Protein AF-0000000076599837 (afdb_homodimer)

Sequence (472 aa):
MSVTEALLGPLLASGAPKPLITHYDDATGARIELSRATTANWAAKTANWLVDELDLEPGAPVLVALPAHWQTVGVLLGAWWCGAHITDDPQGAEVAFVPAADLDRGKGAHTIAAVGLDALGAPMRDLPGDVADYASDIRVHGDDFSPLSPVGGDDPALLELSVDELVAEARQRAESLHIVRDDRVMSTLEWWLPGGVVDGFLAVLAAQASLVHCTNPDPQKLDQRRFDERISVELNMSVTEALLGPLLASGAPKPLITHYDDATGARIELSRATTANWAAKTANWLVDELDLEPGAPVLVALPAHWQTVGVLLGAWWCGAHITDDPQGAEVAFVPAADLDRGKGAHTIAAVGLDALGAPMRDLPGDVADYASDIRVHGDDFSPLSPVGGDDPALLELSVDELVAEARQRAESLHIVRDDRVMSTLEWWLPGGVVDGFLAVLAAQASLVHCTNPDPQKLDQRRFDERISVELN

InterPro domains:
  IPR017523 Rv3268-like [TIGR03089] (7-231)
  IPR042099 ANL, N-terminal domain [G3DSA:3.40.50.12780] (11-233)

Solvent-accessible surface area (backbone atoms only — not comparable to full-atom values): 23800 Å² total; per-residue (Å²): 87,26,49,29,53,67,34,48,40,62,50,53,68,63,47,69,56,63,49,34,34,32,36,34,29,57,81,80,66,39,74,47,74,30,42,54,65,53,45,46,25,42,14,14,7,38,24,42,39,38,39,74,74,63,61,55,49,67,54,41,40,26,16,67,61,51,63,68,47,72,67,46,52,20,50,54,36,3,40,26,49,47,23,25,14,37,34,94,51,22,68,74,7,60,33,10,39,18,37,56,91,42,60,73,70,16,60,56,22,76,30,34,29,30,37,59,87,56,81,83,52,64,78,76,89,86,63,59,94,78,43,41,50,42,63,59,62,24,67,81,42,50,62,60,73,77,61,95,60,86,34,51,45,79,37,47,32,49,68,91,29,21,22,48,53,45,50,49,49,14,42,49,46,11,55,76,69,67,48,45,67,68,33,25,31,35,29,58,53,59,35,46,84,63,63,24,38,35,63,65,44,43,8,38,38,51,28,48,26,23,38,35,36,37,39,66,70,49,79,88,49,49,65,60,46,38,61,77,64,55,49,71,42,77,45,119,87,26,49,29,52,68,33,48,40,62,49,52,68,63,48,69,57,63,46,34,36,34,36,35,30,56,81,78,66,37,75,46,75,29,41,54,66,52,46,47,26,41,13,13,7,38,24,42,38,40,38,75,74,64,61,55,48,66,55,41,41,26,16,67,61,52,64,67,45,73,66,43,51,20,50,53,36,3,39,27,47,46,21,25,16,36,33,94,50,23,67,74,7,59,34,10,38,18,36,57,90,42,59,74,70,16,60,57,23,77,29,34,28,29,37,58,87,55,83,84,51,62,78,77,90,86,62,60,93,77,43,42,48,42,62,60,61,24,66,80,42,50,62,60,74,77,62,95,60,86,35,52,46,77,37,47,31,49,68,92,29,21,22,48,53,46,51,49,47,14,42,51,46,11,55,75,70,67,49,43,69,69,33,25,30,34,31,55,53,60,36,46,86,62,61,24,39,34,63,66,42,43,8,38,36,51,28,49,27,23,38,37,38,38,39,68,70,49,79,88,48,47,65,60,46,39,61,76,65,54,50,70,43,77,45,121

Organism: Saccharopolyspora spinosa (NCBI:txid60894)

Foldseek 3Di:
DDPCCVPCVVVVVLPDQAFQEWEAEPVVRAIDGHHPLNLLQLLALLLCCCCVVLVDAALAEEEEPDKDASNSSSNQSNCVQQRYAYENDLARGSEYEDAPVCQVSNPNHPAYEHFDRDRPRDFDDDDDPRHHDRSVSSVPGGSDDDHPDDHDQQRHRYHPHGNVRLLVLLCVLLVVQVPAASAEEEEAFIPDPPVSCSNQPSNCVSRNYGYYYYYPDDPVCVVVVCVVSVHDGYYD/DDPCCVPCVVVVVLPDQAFQEWEAEPVVRAIDGHHPLNLLQLLALLLCCCCVVLVDAAQAEEEEPDKDAPNSSSNQSNCVQQRYAYENDLARGSEYEDAPVCQVSNPNHPAYEHFDRDRPRDFDDDDPPRHHDRSVSSVPGGSDDDHPDDHDQQRHRYHPHGNVRLLVLLCVLLVVQVPAASAEEEEAFIPDPPVSCSNQPSNCVSRNYHYYYYYPDDPVCVVVVCVVSVHDGYYD

Radius of gyration: 26.83 Å; Cα contacts (8 Å, |Δi|>4): 1056; chains: 2; bounding box: 41×79×56 Å

Structure (mmCIF, N/CA/C/O backbone):
data_AF-0000000076599837-model_v1
#
loop_
_entity.id
_entity.type
_entity.pdbx_description
1 polymer 'Uncharacterized protein (TIGR03089 family)'
#
loop_
_atom_site.group_PDB
_atom_site.id
_atom_site.type_symbol
_atom_site.label_atom_id
_atom_site.label_alt_id
_atom_site.label_comp_id
_atom_site.label_asym_id
_atom_site.label_entity_id
_atom_site.label_seq_id
_atom_site.pdbx_PDB_ins_code
_atom_site.Cartn_x
_atom_site.Cartn_y
_atom_site.Cartn_z
_atom_site.occupancy
_atom_site.B_iso_or_equiv
_atom_site.auth_seq_id
_atom_site.auth_comp_id
_atom_site.auth_asym_id
_atom_site.auth_atom_id
_atom_site.pdbx_PDB_model_num
ATOM 1 N N . MET A 1 1 ? -5.758 -11.445 -22.734 1 84.88 1 MET A N 1
ATOM 2 C CA . MET A 1 1 ? -5.207 -11.18 -21.406 1 84.88 1 MET A CA 1
ATOM 3 C C . MET A 1 1 ? -5.223 -12.438 -20.562 1 84.88 1 MET A C 1
ATOM 5 O O . MET A 1 1 ? -6.242 -13.125 -20.469 1 84.88 1 MET A O 1
ATOM 9 N N . SER A 1 2 ? -4.113 -12.812 -20.109 1 91.19 2 SER A N 1
ATOM 10 C CA . SER A 1 2 ? -3.994 -14.031 -19.328 1 91.19 2 SER A CA 1
ATOM 11 C C . SER A 1 2 ? -4.664 -13.883 -17.953 1 91.19 2 SER A C 1
ATOM 13 O O . SER A 1 2 ? -4.992 -12.773 -17.547 1 91.19 2 SER A O 1
ATOM 15 N N . VAL A 1 3 ? -4.848 -14.984 -17.266 1 95.25 3 VAL A N 1
ATOM 16 C CA . VAL A 1 3 ? -5.371 -14.992 -15.898 1 95.25 3 VAL A CA 1
ATOM 17 C C . VAL A 1 3 ? -4.492 -14.125 -15 1 95.25 3 VAL A C 1
ATOM 19 O O . VAL A 1 3 ? -4.996 -13.305 -14.227 1 95.25 3 VAL A O 1
ATOM 22 N N . THR A 1 4 ? -3.15 -14.258 -15.125 1 94.19 4 THR A N 1
ATOM 23 C CA . THR A 1 4 ? -2.18 -13.531 -14.312 1 94.19 4 THR A CA 1
ATOM 24 C C . THR A 1 4 ? -2.311 -12.023 -14.539 1 94.19 4 THR A C 1
ATOM 26 O O . THR A 1 4 ? -2.422 -11.258 -13.586 1 94.19 4 THR A O 1
ATOM 29 N N . GLU A 1 5 ? -2.344 -11.594 -15.773 1 86.12 5 GLU A N 1
ATOM 30 C CA . GLU A 1 5 ? -2.477 -10.172 -16.078 1 86.12 5 GLU A CA 1
ATOM 31 C C . GLU A 1 5 ? -3.803 -9.617 -15.57 1 86.12 5 GLU A C 1
ATOM 33 O O . GLU A 1 5 ? -3.854 -8.508 -15.039 1 86.12 5 GLU A O 1
ATOM 38 N N . ALA A 1 6 ? -4.848 -10.461 -15.727 1 86.19 6 ALA A N 1
ATOM 39 C CA . ALA A 1 6 ? -6.188 -10.016 -15.352 1 86.19 6 ALA A CA 1
ATOM 40 C C . ALA A 1 6 ? -6.312 -9.852 -13.844 1 86.19 6 ALA A C 1
ATOM 42 O O . ALA A 1 6 ? -6.988 -8.93 -13.367 1 86.19 6 ALA A O 1
ATOM 43 N N . LEU A 1 7 ? -5.594 -10.719 -13.016 1 88.88 7 LEU A N 1
ATOM 44 C CA . LEU A 1 7 ? -5.863 -10.742 -11.578 1 88.88 7 LEU A CA 1
ATOM 45 C C . LEU A 1 7 ? -4.727 -10.086 -10.805 1 88.88 7 LEU A C 1
ATOM 47 O O . LEU A 1 7 ? -4.957 -9.477 -9.758 1 88.88 7 LEU A O 1
ATOM 51 N N . LEU A 1 8 ? -3.457 -10.211 -11.25 1 85.56 8 LEU A N 1
ATOM 52 C CA . LEU A 1 8 ? -2.316 -9.625 -10.555 1 85.56 8 LEU A CA 1
ATOM 53 C C . LEU A 1 8 ? -2.055 -8.203 -11.039 1 85.56 8 LEU A C 1
ATOM 55 O O . LEU A 1 8 ? -1.581 -7.359 -10.273 1 85.56 8 LEU A O 1
ATOM 59 N N . GLY A 1 9 ? -2.375 -7.918 -12.312 1 80.75 9 GLY A N 1
ATOM 60 C CA . GLY A 1 9 ? -2.135 -6.621 -12.922 1 80.75 9 GLY A CA 1
ATOM 61 C C . GLY A 1 9 ? -2.67 -5.465 -12.102 1 80.75 9 GLY A C 1
ATOM 62 O O . GLY A 1 9 ? -1.924 -4.551 -11.742 1 80.75 9 GLY A O 1
ATOM 63 N N . PRO A 1 10 ? -3.959 -5.531 -11.75 1 74.06 10 PRO A N 1
ATOM 64 C CA . PRO A 1 10 ? -4.566 -4.453 -10.969 1 74.06 10 PRO A CA 1
ATOM 65 C C . PRO A 1 10 ? -3.877 -4.246 -9.617 1 74.06 10 PRO A C 1
ATOM 67 O O . PRO A 1 10 ? -3.814 -3.117 -9.117 1 74.06 10 PRO A O 1
ATOM 70 N N . LEU A 1 11 ? -3.385 -5.348 -9.047 1 77.31 11 LEU A N 1
ATOM 71 C CA . LEU A 1 11 ? -2.697 -5.25 -7.762 1 77.31 11 LEU A CA 1
ATOM 72 C C . LEU A 1 11 ? -1.364 -4.523 -7.914 1 77.31 11 LEU A C 1
ATOM 74 O O . LEU A 1 11 ? -0.963 -3.764 -7.031 1 77.31 11 LEU A O 1
ATOM 78 N N . LEU A 1 12 ? -0.574 -4.898 -9.016 1 69.12 12 LEU A N 1
ATOM 79 C CA . LEU A 1 12 ? 0.713 -4.262 -9.273 1 69.12 12 LEU A CA 1
ATOM 80 C C . LEU A 1 12 ? 0.533 -2.779 -9.586 1 69.12 12 LEU A C 1
ATOM 82 O O . LEU A 1 12 ? 1.397 -1.962 -9.258 1 69.12 12 LEU A O 1
ATOM 86 N N . ALA A 1 13 ? -0.481 -2.602 -10.312 1 59.84 13 ALA A N 1
ATOM 87 C CA . ALA A 1 13 ? -0.773 -1.22 -10.68 1 59.84 13 ALA A CA 1
ATOM 88 C C . ALA A 1 13 ? -1.156 -0.395 -9.461 1 59.84 13 ALA A C 1
ATOM 90 O O . ALA A 1 13 ? -0.938 0.819 -9.422 1 59.84 13 ALA A O 1
ATOM 91 N N . SER A 1 14 ? -1.755 -1.14 -8.547 1 55.31 14 SER A N 1
ATOM 92 C CA . SER A 1 14 ? -2.236 -0.41 -7.383 1 55.31 14 SER A CA 1
ATOM 93 C C . SER A 1 14 ? -1.083 -0.014 -6.465 1 55.31 14 SER A C 1
ATOM 95 O O . SER A 1 14 ? -1.255 0.808 -5.562 1 55.31 14 SER A O 1
ATOM 97 N N . GLY A 1 15 ? 0.511 -0.252 -7.086 1 47.47 15 GLY A N 1
ATOM 98 C CA . GLY A 1 15 ? 1.737 0.293 -6.527 1 47.47 15 GLY A CA 1
ATOM 99 C C . GLY A 1 15 ? 1.962 -0.106 -5.078 1 47.47 15 GLY A C 1
ATOM 100 O O . GLY A 1 15 ? 1.06 -0.64 -4.43 1 47.47 15 GLY A O 1
ATOM 101 N N . ALA A 1 16 ? 3.416 -0.501 -4.539 1 47.78 16 ALA A N 1
ATOM 102 C CA . ALA A 1 16 ? 3.852 -0.225 -3.174 1 47.78 16 ALA A CA 1
ATOM 103 C C . ALA A 1 16 ? 2.98 0.85 -2.527 1 47.78 16 ALA A C 1
ATOM 105 O O . ALA A 1 16 ? 2.479 1.744 -3.211 1 47.78 16 ALA A O 1
ATOM 106 N N . PRO A 1 17 ? 2.648 0.467 -1.372 1 51.47 17 PRO A N 1
ATOM 107 C CA . PRO A 1 17 ? 1.819 1.579 -0.899 1 51.47 17 PRO A CA 1
ATOM 108 C C . PRO A 1 17 ? 2.402 2.943 -1.26 1 51.47 17 PRO A C 1
ATOM 110 O O . PRO A 1 17 ? 3.604 3.168 -1.099 1 51.47 17 PRO A O 1
ATOM 113 N N . LYS A 1 18 ? 1.945 3.545 -2.371 1 62.69 18 LYS A N 1
ATOM 114 C CA . LYS A 1 18 ? 2.295 4.906 -2.771 1 62.69 18 LYS A CA 1
ATOM 115 C C . LYS A 1 18 ? 2.352 5.836 -1.564 1 62.69 18 LYS A C 1
ATOM 117 O O . LYS A 1 18 ? 1.627 5.637 -0.587 1 62.69 18 LYS A O 1
ATOM 122 N N . PRO A 1 19 ? 3.598 6.621 -1.606 1 82.38 19 PRO A N 1
ATOM 123 C CA . PRO A 1 19 ? 3.586 7.629 -0.543 1 82.38 19 PRO A CA 1
ATOM 124 C C . PRO A 1 19 ? 2.238 8.328 -0.409 1 82.38 19 PRO A C 1
ATOM 126 O O . PRO A 1 19 ? 1.555 8.562 -1.41 1 82.38 19 PRO A O 1
ATOM 129 N N . LEU A 1 20 ? 1.929 8.555 0.802 1 88.62 20 LEU A N 1
ATOM 130 C CA . LEU A 1 20 ? 0.708 9.32 1.026 1 88.62 20 LEU A CA 1
ATOM 131 C C . LEU A 1 20 ? 0.84 10.727 0.467 1 88.62 20 LEU A C 1
ATOM 133 O O . LEU A 1 20 ? -0.093 11.242 -0.152 1 88.62 20 LEU A O 1
ATOM 137 N N . ILE A 1 21 ? 2.055 11.328 0.708 1 93.94 21 ILE A N 1
ATOM 138 C CA . ILE A 1 21 ? 2.354 12.672 0.245 1 93.94 21 ILE A CA 1
ATOM 139 C C . ILE A 1 21 ? 3.639 12.664 -0.577 1 93.94 21 ILE A C 1
ATOM 141 O O . ILE A 1 21 ? 4.648 12.094 -0.157 1 93.94 21 ILE A O 1
ATOM 145 N N . THR A 1 22 ? 3.621 13.133 -1.717 1 93.88 22 THR A N 1
ATOM 146 C CA . THR A 1 22 ? 4.789 13.523 -2.496 1 93.88 22 THR A CA 1
ATOM 147 C C . THR A 1 22 ? 4.781 15.031 -2.758 1 93.88 22 THR A C 1
ATOM 149 O O . THR A 1 22 ? 3.791 15.578 -3.254 1 93.88 22 THR A O 1
ATOM 152 N N . HIS A 1 23 ? 5.816 15.734 -2.34 1 95.88 23 HIS A N 1
ATOM 153 C CA . HIS A 1 23 ? 5.91 17.172 -2.52 1 95.88 23 HIS A CA 1
ATOM 154 C C . HIS A 1 23 ? 7.062 17.547 -3.449 1 95.88 23 HIS A C 1
ATOM 156 O O . HIS A 1 23 ? 8.211 17.172 -3.195 1 95.88 23 HIS A O 1
ATOM 162 N N . TYR A 1 24 ? 6.707 18.219 -4.484 1 95 24 TYR A N 1
ATOM 163 C CA . TYR A 1 24 ? 7.676 18.797 -5.418 1 95 24 TYR A CA 1
ATOM 164 C C . TYR A 1 24 ? 7.805 20.297 -5.223 1 95 24 TYR A C 1
ATOM 166 O O . TYR A 1 24 ? 6.801 20.984 -5.027 1 95 24 TYR A O 1
ATOM 174 N N . ASP A 1 25 ? 9 20.797 -5.184 1 94.62 25 ASP A N 1
ATOM 175 C CA . ASP A 1 25 ? 9.281 22.219 -5.355 1 94.62 25 ASP A CA 1
ATOM 176 C C . ASP A 1 25 ? 10.141 22.469 -6.59 1 94.62 25 ASP A C 1
ATOM 178 O O . ASP A 1 25 ? 11.359 22.266 -6.555 1 94.62 25 ASP A O 1
ATOM 182 N N . ASP A 1 26 ? 9.555 22.938 -7.664 1 94.5 26 ASP A N 1
ATOM 183 C CA . ASP A 1 26 ? 10.25 23.016 -8.945 1 94.5 26 ASP A CA 1
ATOM 184 C C . ASP A 1 26 ? 11.25 24.172 -8.961 1 94.5 26 ASP A C 1
ATOM 186 O O . ASP A 1 26 ? 12.117 24.25 -9.828 1 94.5 26 ASP A O 1
ATOM 190 N N . ALA A 1 27 ? 11.086 25.125 -8.016 1 92.5 27 ALA A N 1
ATOM 191 C CA . ALA A 1 27 ? 12.078 26.188 -7.914 1 92.5 27 ALA A CA 1
ATOM 192 C C . ALA A 1 27 ? 13.406 25.656 -7.383 1 92.5 27 ALA A C 1
ATOM 194 O O . ALA A 1 27 ? 14.477 26.109 -7.797 1 92.5 27 ALA A O 1
ATOM 195 N N . THR A 1 28 ? 13.383 24.703 -6.52 1 89.06 28 THR A N 1
ATOM 196 C CA . THR A 1 28 ? 14.594 24.203 -5.891 1 89.06 28 THR A CA 1
ATOM 197 C C . THR A 1 28 ? 14.969 22.828 -6.457 1 89.06 28 THR A C 1
ATOM 199 O O . THR A 1 28 ? 16.094 22.375 -6.277 1 89.06 28 THR A O 1
ATOM 202 N N . GLY A 1 29 ? 14 22.125 -7.039 1 88.88 29 GLY A N 1
ATOM 203 C CA . GLY A 1 29 ? 14.219 20.781 -7.523 1 88.88 29 GLY A CA 1
ATOM 204 C C . GLY A 1 29 ? 14 19.719 -6.461 1 88.88 29 GLY A C 1
ATOM 205 O O . GLY A 1 29 ? 14.219 18.531 -6.703 1 88.88 29 GLY A O 1
ATOM 206 N N . ALA A 1 30 ? 13.461 20.141 -5.348 1 86.69 30 ALA A N 1
ATOM 207 C CA . ALA A 1 30 ? 13.273 19.219 -4.234 1 86.69 30 ALA A CA 1
ATOM 208 C C . ALA A 1 30 ? 12.094 18.281 -4.488 1 86.69 30 ALA A C 1
ATOM 210 O O . ALA A 1 30 ? 11.078 18.703 -5.051 1 86.69 30 ALA A O 1
ATOM 211 N N . ARG A 1 31 ? 12.227 17.016 -4.105 1 89.31 31 ARG A N 1
ATOM 212 C CA . ARG A 1 31 ? 11.156 16.031 -4.039 1 89.31 31 ARG A CA 1
ATOM 213 C C . ARG A 1 31 ? 11.195 15.273 -2.715 1 89.31 31 ARG A C 1
ATOM 215 O O . ARG A 1 31 ? 12.195 14.641 -2.383 1 89.31 31 ARG A O 1
ATOM 222 N N . ILE A 1 32 ? 10.117 15.367 -1.964 1 89.12 32 ILE A N 1
ATOM 223 C CA . ILE A 1 32 ? 10.031 14.711 -0.666 1 89.12 32 ILE A CA 1
ATOM 224 C C . ILE A 1 32 ? 8.828 13.781 -0.641 1 89.12 32 ILE A C 1
ATOM 226 O O . ILE A 1 32 ? 7.758 14.125 -1.155 1 89.12 32 ILE A O 1
ATOM 230 N N . GLU A 1 33 ? 9.023 12.625 -0.061 1 89.25 33 GLU A N 1
ATOM 231 C CA . GLU A 1 33 ? 7.922 11.68 0.088 1 89.25 33 GLU A CA 1
ATOM 232 C C . GLU A 1 33 ? 7.66 11.367 1.559 1 89.25 33 GLU A C 1
ATOM 234 O O . GLU A 1 33 ? 8.602 11.211 2.342 1 89.25 33 GLU A O 1
ATOM 239 N N . LEU A 1 34 ? 6.363 11.375 1.902 1 87.56 34 LEU A N 1
ATOM 240 C CA . LEU A 1 34 ? 5.93 10.859 3.197 1 87.56 34 LEU A CA 1
ATOM 241 C C . LEU A 1 34 ? 5.031 9.641 3.029 1 87.56 34 LEU A C 1
ATOM 243 O O . LEU A 1 34 ? 3.99 9.719 2.373 1 87.56 34 LEU A O 1
ATOM 247 N N . SER A 1 35 ? 5.484 8.516 3.617 1 81.88 35 SER A N 1
ATOM 248 C CA . SER A 1 35 ? 4.57 7.387 3.744 1 81.88 35 SER A CA 1
ATOM 249 C C . SER A 1 35 ? 3.451 7.688 4.738 1 81.88 35 SER A C 1
ATOM 251 O O . SER A 1 35 ? 3.488 8.703 5.434 1 81.88 35 SER A O 1
ATOM 253 N N . ARG A 1 36 ? 2.404 6.883 4.855 1 85.38 36 ARG A N 1
ATOM 254 C CA . ARG A 1 36 ? 1.366 7.004 5.871 1 85.38 36 ARG A CA 1
ATOM 255 C C . ARG A 1 36 ? 1.97 7.008 7.273 1 85.38 36 ARG A C 1
ATOM 257 O O . ARG A 1 36 ? 1.613 7.844 8.102 1 85.38 36 ARG A O 1
ATOM 264 N N . ALA A 1 37 ? 2.953 6.105 7.492 1 79 37 ALA A N 1
ATOM 265 C CA . ALA A 1 37 ? 3.594 5.988 8.797 1 79 37 ALA A CA 1
ATOM 266 C C . ALA A 1 37 ? 4.402 7.238 9.125 1 79 37 ALA A C 1
ATOM 268 O O . ALA A 1 37 ? 4.34 7.75 10.25 1 79 37 ALA A O 1
ATOM 269 N N . THR A 1 38 ? 5.176 7.719 8.117 1 83.75 38 THR A N 1
ATOM 270 C CA . THR A 1 38 ? 5.977 8.922 8.336 1 83.75 38 THR A CA 1
ATOM 271 C C . THR A 1 38 ? 5.078 10.117 8.625 1 83.75 38 THR A C 1
ATOM 273 O O . THR A 1 38 ? 5.383 10.93 9.5 1 83.75 38 THR A O 1
ATOM 276 N N . THR A 1 39 ? 3.975 10.211 7.922 1 92.69 39 THR A N 1
ATOM 277 C CA . THR A 1 39 ? 3.008 11.281 8.156 1 92.69 39 THR A CA 1
ATOM 278 C C . THR A 1 39 ? 2.463 11.219 9.578 1 92.69 39 THR A C 1
ATOM 280 O O . THR A 1 39 ? 2.432 12.227 10.281 1 92.69 39 THR A O 1
ATOM 283 N N . ALA A 1 40 ? 2.15 10.023 10.031 1 90.12 40 ALA A N 1
ATOM 284 C CA . ALA A 1 40 ? 1.634 9.836 11.383 1 90.12 40 ALA A CA 1
ATOM 285 C C . ALA A 1 40 ? 2.695 10.18 12.422 1 90.12 40 ALA A C 1
ATOM 287 O O . ALA A 1 40 ? 2.385 10.742 13.477 1 90.12 40 ALA A O 1
ATOM 288 N N . ASN A 1 41 ? 3.895 9.812 12.109 1 90.06 41 ASN A N 1
ATOM 289 C CA . ASN A 1 41 ? 4.996 10.109 13.016 1 90.06 41 ASN A CA 1
ATOM 290 C C . ASN A 1 41 ? 5.176 11.617 13.203 1 90.06 41 ASN A C 1
ATOM 292 O O . ASN A 1 41 ? 5.289 12.094 14.336 1 90.06 41 ASN A O 1
ATOM 296 N N . TRP A 1 42 ? 5.211 12.328 12.078 1 94.75 42 TRP A N 1
ATOM 297 C CA . TRP A 1 42 ? 5.363 13.781 12.172 1 94.75 42 TRP A CA 1
ATOM 298 C C . TRP A 1 42 ? 4.203 14.398 12.938 1 94.75 42 TRP A C 1
ATOM 300 O O . TRP A 1 42 ? 4.406 15.312 13.75 1 94.75 42 TRP A O 1
ATOM 310 N N . ALA A 1 43 ? 2.984 13.945 12.719 1 97.56 43 ALA A N 1
ATOM 311 C CA . ALA A 1 43 ? 1.807 14.453 13.422 1 97.56 43 ALA A CA 1
ATOM 312 C C . ALA A 1 43 ? 1.908 14.18 14.922 1 97.56 43 ALA A C 1
ATOM 314 O O . ALA A 1 43 ? 1.651 15.062 15.734 1 97.56 43 ALA A O 1
ATOM 315 N N . ALA A 1 44 ? 2.367 13 15.258 1 96.31 44 ALA A N 1
ATOM 316 C CA . ALA A 1 44 ? 2.494 12.617 16.672 1 96.31 44 ALA A CA 1
ATOM 317 C C . ALA A 1 44 ? 3.566 13.453 17.359 1 96.31 44 ALA A C 1
ATOM 319 O O . ALA A 1 44 ? 3.346 13.961 18.469 1 96.31 44 ALA A O 1
ATOM 320 N N . LYS A 1 45 ? 4.699 13.578 16.703 1 96.75 45 LYS A N 1
ATOM 321 C CA . LYS A 1 45 ? 5.773 14.383 17.281 1 96.75 45 LYS A CA 1
ATOM 322 C C . LYS A 1 45 ? 5.312 15.82 17.516 1 96.75 45 LYS A C 1
ATOM 324 O O . LYS A 1 45 ? 5.633 16.406 18.547 1 96.75 45 LYS A O 1
ATOM 329 N N . THR A 1 46 ? 4.578 16.359 16.547 1 98.5 46 THR A N 1
ATOM 330 C CA . THR A 1 46 ? 4.066 17.719 16.672 1 98.5 46 THR A CA 1
ATOM 331 C C . THR A 1 46 ? 3.082 17.812 17.828 1 98.5 46 THR A C 1
ATOM 333 O O . THR A 1 46 ? 3.188 18.719 18.656 1 98.5 46 THR A O 1
ATOM 336 N N . ALA A 1 47 ? 2.146 16.875 17.953 1 98.38 47 ALA A N 1
ATOM 337 C CA . ALA A 1 47 ? 1.158 16.875 19.031 1 98.38 47 ALA A CA 1
ATOM 338 C C . ALA A 1 47 ? 1.833 16.766 20.391 1 98.38 47 ALA A C 1
ATOM 340 O O . ALA A 1 47 ? 1.484 17.5 21.328 1 98.38 47 ALA A O 1
ATOM 341 N N . ASN A 1 48 ? 2.793 15.867 20.438 1 98.06 48 ASN A N 1
ATOM 342 C CA . ASN A 1 48 ? 3.535 15.711 21.688 1 98.06 48 ASN A CA 1
ATOM 343 C C . ASN A 1 48 ? 4.246 17 22.078 1 98.06 48 ASN A C 1
ATOM 345 O O . ASN A 1 48 ? 4.219 17.406 23.234 1 98.06 48 ASN A O 1
ATOM 349 N N . TRP A 1 49 ? 4.883 17.641 21.156 1 98.62 49 TRP A N 1
ATOM 350 C CA . TRP A 1 49 ? 5.586 18.891 21.438 1 98.62 49 TRP A CA 1
ATOM 351 C C . TRP A 1 49 ? 4.621 19.969 21.938 1 98.62 49 TRP A C 1
ATOM 353 O O . TRP A 1 49 ? 4.914 20.656 22.906 1 98.62 49 TRP A O 1
ATOM 363 N N . LEU A 1 50 ? 3.5 20.062 21.328 1 98.56 50 LEU A N 1
ATOM 364 C CA . LEU A 1 50 ? 2.494 21.047 21.703 1 98.56 50 LEU A CA 1
ATOM 365 C C . LEU A 1 50 ? 1.995 20.812 23.125 1 98.56 50 LEU A C 1
ATOM 367 O O . LEU A 1 50 ? 1.861 21.75 23.906 1 98.56 50 LEU A O 1
ATOM 371 N N . VAL A 1 51 ? 1.781 19.562 23.484 1 97.81 51 VAL A N 1
ATOM 372 C CA . VAL A 1 51 ? 1.2 19.219 24.781 1 97.81 51 VAL A CA 1
ATOM 373 C C . VAL A 1 51 ? 2.287 19.234 25.859 1 97.81 51 VAL A C 1
ATOM 375 O O . VAL A 1 51 ? 2.127 19.859 26.906 1 97.81 51 VAL A O 1
ATOM 378 N N . ASP A 1 52 ? 3.412 18.625 25.594 1 96.94 52 ASP A N 1
ATOM 379 C CA . ASP A 1 52 ? 4.441 18.406 26.609 1 96.94 52 ASP A CA 1
ATOM 380 C C . ASP A 1 52 ? 5.254 19.688 26.844 1 96.94 52 ASP A C 1
ATOM 382 O O . ASP A 1 52 ? 5.609 19.984 27.984 1 96.94 52 ASP A O 1
ATOM 386 N N . GLU A 1 53 ? 5.566 20.391 25.781 1 97.19 53 GLU A N 1
ATOM 387 C CA . GLU A 1 53 ? 6.457 21.547 25.906 1 97.19 53 GLU A CA 1
ATOM 388 C C . GLU A 1 53 ? 5.668 22.844 26.031 1 97.19 53 GLU A C 1
ATOM 390 O O . GLU A 1 53 ? 6.059 23.75 26.781 1 97.19 53 GLU A O 1
ATOM 395 N N . LEU A 1 54 ? 4.586 22.922 25.328 1 97.38 54 LEU A N 1
ATOM 396 C CA . LEU A 1 54 ? 3.861 24.188 25.312 1 97.38 54 LEU A CA 1
ATOM 397 C C . LEU A 1 54 ? 2.615 24.109 26.188 1 97.38 54 LEU A C 1
ATOM 399 O O . LEU A 1 54 ? 1.892 25.094 26.344 1 97.38 54 LEU A O 1
ATOM 403 N N . ASP A 1 55 ? 2.305 22.969 26.75 1 96.88 55 ASP A N 1
ATOM 404 C CA . ASP A 1 55 ? 1.151 22.75 27.625 1 96.88 55 ASP A CA 1
ATOM 405 C C . ASP A 1 55 ? -0.148 23.125 26.922 1 96.88 55 ASP A C 1
ATOM 407 O O . ASP A 1 55 ? -1.023 23.766 27.516 1 96.88 55 ASP A O 1
ATOM 411 N N . LEU A 1 56 ? -0.174 22.891 25.656 1 96.75 56 LEU A N 1
ATOM 412 C CA . LEU A 1 56 ? -1.369 23.219 24.891 1 96.75 56 LEU A CA 1
ATOM 413 C C . LEU A 1 56 ? -2.57 22.422 25.391 1 96.75 56 LEU A C 1
ATOM 415 O O . LEU A 1 56 ? -2.469 21.203 25.594 1 96.75 56 LEU A O 1
ATOM 419 N N . GLU A 1 57 ? -3.662 23.109 25.609 1 94.94 57 GLU A N 1
ATOM 420 C CA . GLU A 1 57 ? -4.93 22.484 25.969 1 94.94 57 GLU A CA 1
ATOM 421 C C . GLU A 1 57 ? -5.879 22.406 24.781 1 94.94 57 GLU A C 1
ATOM 423 O O . GLU A 1 57 ? -5.859 23.281 23.906 1 94.94 57 GLU A O 1
ATOM 428 N N . PRO A 1 58 ? -6.707 21.406 24.781 1 93.69 58 PRO A N 1
ATOM 429 C CA . PRO A 1 58 ? -7.695 21.344 23.703 1 93.69 58 PRO A CA 1
ATOM 430 C C . PRO A 1 58 ? -8.516 22.625 23.578 1 93.69 58 PRO A C 1
ATOM 432 O O . PRO A 1 58 ? -8.898 23.219 24.578 1 93.69 58 PRO A O 1
ATOM 435 N N . GLY A 1 59 ? -8.672 23.062 22.344 1 96.38 59 GLY A N 1
ATOM 436 C CA . GLY A 1 59 ? -9.438 24.266 22.078 1 96.38 59 GLY A CA 1
ATOM 437 C C . GLY A 1 59 ? -8.57 25.516 21.969 1 96.38 59 GLY A C 1
ATOM 438 O O . GLY A 1 59 ? -9.023 26.547 21.5 1 96.38 59 GLY A O 1
ATOM 439 N N . ALA A 1 60 ? -7.312 25.438 22.406 1 97.44 60 ALA A N 1
ATOM 440 C CA . ALA A 1 60 ? -6.418 26.594 22.359 1 97.44 60 ALA A CA 1
ATOM 441 C C . ALA A 1 60 ? -6.164 27.031 20.922 1 97.44 60 ALA A C 1
ATOM 443 O O . ALA A 1 60 ? -5.988 26.188 20.031 1 97.44 60 ALA A O 1
ATOM 444 N N . PRO A 1 61 ? -6.176 28.281 20.672 1 98.62 61 PRO A N 1
ATOM 445 C CA . PRO A 1 61 ? -5.941 28.781 19.312 1 98.62 61 PRO A CA 1
ATOM 446 C C . PRO A 1 61 ? -4.488 28.625 18.859 1 98.62 61 PRO A C 1
ATOM 448 O O . PRO A 1 61 ? -3.568 28.859 19.656 1 98.62 61 PRO A O 1
ATOM 451 N N . VAL A 1 62 ? -4.297 28.219 17.688 1 98.75 62 VAL A N 1
ATOM 452 C CA . VAL A 1 62 ? -3.006 28.062 17.031 1 98.75 62 VAL A CA 1
ATOM 453 C C . VAL A 1 62 ? -3.057 28.703 15.641 1 98.75 62 VAL A C 1
ATOM 455 O O . VAL A 1 62 ? -4.012 28.5 14.891 1 98.75 62 VAL A O 1
ATOM 458 N N . LEU A 1 63 ? -2.08 29.531 15.344 1 98.75 63 LEU A N 1
ATOM 459 C CA . LEU A 1 63 ? -1.962 30.062 13.992 1 98.75 63 LEU A CA 1
ATOM 460 C C . LEU A 1 63 ? -1.102 29.156 13.117 1 98.75 63 LEU A C 1
ATOM 462 O O . LEU A 1 63 ? 0.007 28.781 13.508 1 98.75 63 LEU A O 1
ATOM 466 N N . VAL A 1 64 ? -1.619 28.75 12 1 98.56 64 VAL A N 1
ATOM 467 C CA . VAL A 1 64 ? -0.825 28.094 10.961 1 98.56 64 VAL A CA 1
ATOM 468 C C . VAL A 1 64 ? -0.779 28.969 9.711 1 98.56 64 VAL A C 1
ATOM 470 O O . VAL A 1 64 ? -1.699 28.938 8.891 1 98.56 64 VAL A O 1
ATOM 473 N N . ALA A 1 65 ? 0.242 29.797 9.648 1 98.12 65 ALA A N 1
ATOM 474 C CA . ALA A 1 65 ? 0.484 30.656 8.5 1 98.12 65 ALA A CA 1
ATOM 475 C C . ALA A 1 65 ? 1.604 30.094 7.621 1 98.12 65 ALA A C 1
ATOM 477 O O . ALA A 1 65 ? 2.666 30.719 7.5 1 98.12 65 ALA A O 1
ATOM 478 N N . LEU A 1 66 ? 1.312 28.953 7.043 1 97.62 66 LEU A N 1
ATOM 479 C CA . LEU A 1 66 ? 2.277 28.219 6.234 1 97.62 66 LEU A CA 1
ATOM 480 C C . LEU A 1 66 ? 1.7 27.891 4.859 1 97.62 66 LEU A C 1
ATOM 482 O O . LEU A 1 66 ? 0.488 27.719 4.719 1 97.62 66 LEU A O 1
ATOM 486 N N . PRO A 1 67 ? 2.521 27.812 3.834 1 96.38 67 PRO A N 1
ATOM 487 C CA . PRO A 1 67 ? 2.066 27.344 2.523 1 96.38 67 PRO A CA 1
ATOM 488 C C . PRO A 1 67 ? 1.87 25.828 2.475 1 96.38 67 PRO A C 1
ATOM 490 O O . PRO A 1 67 ? 2.148 25.141 3.457 1 96.38 67 PRO A O 1
ATOM 493 N N . ALA A 1 68 ? 1.335 25.438 1.324 1 96.69 68 ALA A N 1
ATOM 494 C CA . ALA A 1 68 ? 1.323 23.984 1.089 1 96.69 68 ALA A CA 1
ATOM 495 C C . ALA A 1 68 ? 2.738 23.422 1.102 1 96.69 68 ALA A C 1
ATOM 497 O O . ALA A 1 68 ? 3.596 23.844 0.326 1 96.69 68 ALA A O 1
ATOM 498 N N . HIS A 1 69 ? 3.01 22.547 1.951 1 95.88 69 HIS A N 1
ATOM 499 C CA . HIS A 1 69 ? 4.324 21.969 2.17 1 95.88 69 HIS A CA 1
ATOM 500 C C . HIS A 1 69 ? 4.219 20.672 2.967 1 95.88 69 HIS A C 1
ATOM 502 O O . HIS A 1 69 ? 3.279 20.484 3.74 1 95.88 69 HIS A O 1
ATOM 508 N N . TRP A 1 70 ? 5.238 19.844 2.791 1 94.75 70 TRP A N 1
ATOM 509 C CA . TRP A 1 70 ? 5.191 18.562 3.494 1 94.75 70 TRP A CA 1
ATOM 510 C C . TRP A 1 70 ? 5.258 18.766 5.004 1 94.75 70 TRP A C 1
ATOM 512 O O . TRP A 1 70 ? 4.605 18.047 5.766 1 94.75 70 TRP A O 1
ATOM 522 N N . GLN A 1 71 ? 5.973 19.766 5.508 1 95.5 71 GLN A N 1
ATOM 523 C CA . GLN A 1 71 ? 6.008 20.031 6.941 1 95.5 71 GLN A CA 1
ATOM 524 C C . GLN A 1 71 ? 4.668 20.578 7.434 1 95.5 71 GLN A C 1
ATOM 526 O O . GLN A 1 71 ? 4.277 20.344 8.578 1 95.5 71 GLN A O 1
ATOM 531 N N . THR A 1 72 ? 3.969 21.391 6.574 1 97.69 72 THR A N 1
ATOM 532 C CA . THR A 1 72 ? 2.646 21.875 6.938 1 97.69 72 THR A CA 1
ATOM 533 C C . THR A 1 72 ? 1.697 20.719 7.234 1 97.69 72 THR A C 1
ATOM 535 O O . THR A 1 72 ? 0.836 20.828 8.109 1 97.69 72 THR A O 1
ATOM 538 N N . VAL A 1 73 ? 1.854 19.609 6.59 1 97.69 73 VAL A N 1
ATOM 539 C CA . VAL A 1 73 ? 1.06 18.422 6.82 1 97.69 73 VAL A CA 1
ATOM 540 C C . VAL A 1 73 ? 1.197 17.969 8.273 1 97.69 73 VAL A C 1
ATOM 542 O O . VAL A 1 73 ? 0.196 17.781 8.969 1 97.69 73 VAL A O 1
ATOM 545 N N . GLY A 1 74 ? 2.451 17.875 8.773 1 97.25 74 GLY A N 1
ATOM 546 C CA . GLY A 1 74 ? 2.697 17.484 10.156 1 97.25 74 GLY A CA 1
ATOM 547 C C . GLY A 1 74 ? 2.133 18.469 11.164 1 97.25 74 GLY A C 1
ATOM 548 O O . GLY A 1 74 ? 1.556 18.078 12.172 1 97.25 74 GLY A O 1
ATOM 549 N N . VAL A 1 75 ? 2.266 19.719 10.812 1 98.44 75 VAL A N 1
ATOM 550 C CA . VAL A 1 75 ? 1.791 20.781 11.688 1 98.44 75 VAL A CA 1
ATOM 551 C C . VAL A 1 75 ? 0.273 20.703 11.828 1 98.44 75 VAL A C 1
ATOM 553 O O . VAL A 1 75 ? -0.254 20.688 12.945 1 98.44 75 VAL A O 1
ATOM 556 N N . LEU A 1 76 ? -0.42 20.625 10.711 1 98.56 76 LEU A N 1
ATOM 557 C CA . LEU A 1 76 ? -1.879 20.625 10.719 1 98.56 76 LEU A CA 1
ATOM 558 C C . LEU A 1 76 ? -2.416 19.391 11.438 1 98.56 76 LEU A C 1
ATOM 560 O O . LEU A 1 76 ? -3.242 19.5 12.344 1 98.56 76 LEU A O 1
ATOM 564 N N . LEU A 1 77 ? -1.922 18.25 11.109 1 98.31 77 LEU A N 1
ATOM 565 C CA . LEU A 1 77 ? -2.428 17 11.672 1 98.31 77 LEU A CA 1
ATOM 566 C C . LEU A 1 77 ? -2.066 16.891 13.148 1 98.31 77 LEU A C 1
ATOM 568 O O . LEU A 1 77 ? -2.863 16.406 13.953 1 98.31 77 LEU A O 1
ATOM 572 N N . GLY A 1 78 ? -0.866 17.312 13.523 1 98.56 78 GLY A N 1
ATOM 573 C CA . GLY A 1 78 ? -0.477 17.297 14.922 1 98.56 78 GLY A CA 1
ATOM 574 C C . GLY A 1 78 ? -1.311 18.219 15.781 1 98.56 78 GLY A C 1
ATOM 575 O O . GLY A 1 78 ? -1.745 17.844 16.875 1 98.56 78 GLY A O 1
ATOM 576 N N . ALA A 1 79 ? -1.531 19.453 15.258 1 98.62 79 ALA A N 1
ATOM 577 C CA . ALA A 1 79 ? -2.359 20.406 15.977 1 98.62 79 ALA A CA 1
ATOM 578 C C . ALA A 1 79 ? -3.77 19.875 16.188 1 98.62 79 ALA A C 1
ATOM 580 O O . ALA A 1 79 ? -4.289 19.922 17.312 1 98.62 79 ALA A O 1
ATOM 581 N N . TRP A 1 80 ? -4.328 19.312 15.18 1 98.19 80 TRP A N 1
ATOM 582 C CA . TRP A 1 80 ? -5.68 18.781 15.305 1 98.19 80 TRP A CA 1
ATOM 583 C C . TRP A 1 80 ? -5.695 17.547 16.203 1 98.19 80 TRP A C 1
ATOM 585 O O . TRP A 1 80 ? -6.668 17.297 16.922 1 98.19 80 TRP A O 1
ATOM 595 N N . TRP A 1 81 ? -4.637 16.75 16.156 1 97.31 81 TRP A N 1
ATOM 596 C CA . TRP A 1 81 ? -4.594 15.523 16.938 1 97.31 81 TRP A CA 1
ATOM 597 C C . TRP A 1 81 ? -4.703 15.828 18.438 1 97.31 81 TRP A C 1
ATOM 599 O O . TRP A 1 81 ? -5.406 15.125 19.172 1 97.31 81 TRP A O 1
ATOM 609 N N . CYS A 1 82 ? -4.113 16.938 18.875 1 96.94 82 CYS A N 1
ATOM 610 C CA . CYS A 1 82 ? -4.16 17.266 20.297 1 96.94 82 CYS A CA 1
ATOM 611 C C . CYS A 1 82 ? -5.301 18.234 20.578 1 96.94 82 CYS A C 1
ATOM 613 O O . CYS A 1 82 ? -5.387 18.781 21.688 1 96.94 82 CYS A O 1
ATOM 615 N N . GLY A 1 83 ? -6.145 18.531 19.578 1 97.38 83 GLY A N 1
ATOM 616 C CA . GLY A 1 83 ? -7.379 19.266 19.812 1 97.38 83 GLY A CA 1
ATOM 617 C C . GLY A 1 83 ? -7.219 20.766 19.656 1 97.38 83 GLY A C 1
ATOM 618 O O . GLY A 1 83 ? -8.078 21.531 20.109 1 97.38 83 GLY A O 1
ATOM 619 N N . ALA A 1 84 ? -6.176 21.266 19.078 1 98.25 84 ALA A N 1
ATOM 620 C CA . ALA A 1 84 ? -5.961 22.703 18.875 1 98.25 84 ALA A CA 1
ATOM 621 C C . ALA A 1 84 ? -6.992 23.281 17.906 1 98.25 84 ALA A C 1
ATOM 623 O O . ALA A 1 84 ? -7.523 22.562 17.062 1 98.25 84 ALA A O 1
ATOM 624 N N . HIS A 1 85 ? -7.246 24.516 18.109 1 98.69 85 HIS A N 1
ATOM 625 C CA . HIS A 1 85 ? -8.086 25.312 17.219 1 98.69 85 HIS A CA 1
ATOM 626 C C . HIS A 1 85 ? -7.234 26.141 16.25 1 98.69 85 HIS A C 1
ATOM 628 O O . HIS A 1 85 ? -6.621 27.125 16.656 1 98.69 85 HIS A O 1
ATOM 634 N N . ILE A 1 86 ? -7.215 25.734 15.008 1 98.69 86 ILE A N 1
ATOM 635 C CA . ILE A 1 86 ? -6.41 26.453 14.023 1 98.69 86 ILE A CA 1
ATOM 636 C C . ILE A 1 86 ? -7.148 27.703 13.57 1 98.69 86 ILE A C 1
ATOM 638 O O . ILE A 1 86 ? -8.289 27.641 13.109 1 98.69 86 ILE A O 1
ATOM 642 N N . THR A 1 87 ? -6.492 28.812 13.695 1 98 87 THR A N 1
ATOM 643 C CA . THR A 1 87 ? -7.043 30.125 13.359 1 98 87 THR A CA 1
ATOM 644 C C . THR A 1 87 ? -6.129 30.859 12.383 1 98 87 THR A C 1
ATOM 646 O O . THR A 1 87 ? -5.07 30.344 12.008 1 98 87 THR A O 1
ATOM 649 N N . ASP A 1 88 ? -6.609 32.031 11.93 1 96.5 88 ASP A N 1
ATOM 650 C CA . ASP A 1 88 ? -5.809 32.844 11 1 96.5 88 ASP A CA 1
ATOM 651 C C . ASP A 1 88 ? -5.34 34.125 11.641 1 96.5 88 ASP A C 1
ATOM 653 O O . ASP A 1 88 ? -4.887 35.031 10.953 1 96.5 88 ASP A O 1
ATOM 657 N N . ASP A 1 89 ? -5.484 34.219 12.977 1 96.06 89 ASP A N 1
ATOM 658 C CA . ASP A 1 89 ? -5.07 35.406 13.734 1 96.06 89 ASP A CA 1
ATOM 659 C C . ASP A 1 89 ? -4.016 35.031 14.773 1 96.06 89 ASP A C 1
ATOM 661 O O . ASP A 1 89 ? -4.266 34.219 15.664 1 96.06 89 ASP A O 1
ATOM 665 N N . PRO A 1 90 ? -2.908 35.688 14.688 1 96.5 90 PRO A N 1
ATOM 666 C CA . PRO A 1 90 ? -1.858 35.344 15.648 1 96.5 90 PRO A CA 1
ATOM 667 C C . PRO A 1 90 ? -2.162 35.875 17.047 1 96.5 90 PRO A C 1
ATOM 669 O O . PRO A 1 90 ? -1.611 35.375 18.031 1 96.5 90 PRO A O 1
ATOM 672 N N . GLN A 1 91 ? -2.992 36.875 17.141 1 97.31 91 GLN A N 1
ATOM 673 C CA . GLN A 1 91 ? -3.207 37.531 18.438 1 97.31 91 GLN A CA 1
ATOM 674 C C . GLN A 1 91 ? -3.812 36.531 19.438 1 97.31 91 GLN A C 1
ATOM 676 O O . GLN A 1 91 ? -4.91 36.031 19.219 1 97.31 91 GLN A O 1
ATOM 681 N N . GLY A 1 92 ? -3.072 36.25 20.484 1 96.44 92 GLY A N 1
ATOM 682 C CA . GLY A 1 92 ? -3.562 35.406 21.547 1 96.44 92 GLY A CA 1
ATOM 683 C C . GLY A 1 92 ? -3.375 33.938 21.25 1 96.44 92 GLY A C 1
ATOM 684 O O . GLY A 1 92 ? -3.736 33.094 22.078 1 96.44 92 GLY A O 1
ATOM 685 N N . ALA A 1 93 ? -2.785 33.594 20.156 1 98.38 93 ALA A N 1
ATOM 686 C CA . ALA A 1 93 ? -2.512 32.188 19.844 1 98.38 93 ALA A CA 1
ATOM 687 C C . ALA A 1 93 ? -1.44 31.625 20.766 1 98.38 93 ALA A C 1
ATOM 689 O O . ALA A 1 93 ? -0.491 32.344 21.141 1 98.38 93 ALA A O 1
ATOM 690 N N . GLU A 1 94 ? -1.636 30.391 21.125 1 98.44 94 GLU A N 1
ATOM 691 C CA . GLU A 1 94 ? -0.621 29.734 21.938 1 98.44 94 GLU A CA 1
ATOM 692 C C . GLU A 1 94 ? 0.693 29.578 21.188 1 98.44 94 GLU A C 1
ATOM 694 O O . GLU A 1 94 ? 1.771 29.734 21.75 1 98.44 94 GLU A O 1
ATOM 699 N N . VAL A 1 95 ? 0.592 29.281 19.969 1 98.75 95 VAL A N 1
ATOM 700 C CA . VAL A 1 95 ? 1.757 29.172 19.094 1 98.75 95 VAL A CA 1
ATOM 701 C C . VAL A 1 95 ? 1.383 29.578 17.672 1 98.75 95 VAL A C 1
ATOM 703 O O . VAL A 1 95 ? 0.25 29.359 17.234 1 98.75 95 VAL A O 1
ATOM 706 N N . ALA A 1 96 ? 2.301 30.234 16.984 1 98.88 96 ALA A N 1
ATOM 707 C CA . ALA A 1 96 ? 2.191 30.578 15.57 1 98.88 96 ALA A CA 1
ATOM 708 C C . ALA A 1 96 ? 3.256 29.844 14.75 1 98.88 96 ALA A C 1
ATOM 710 O O . ALA A 1 96 ? 4.453 30.094 14.93 1 98.88 96 ALA A O 1
ATOM 711 N N . PHE A 1 97 ? 2.812 28.938 13.891 1 98.69 97 PHE A N 1
ATOM 712 C CA . PHE A 1 97 ? 3.715 28.328 12.914 1 98.69 97 PHE A CA 1
ATOM 713 C C . PHE A 1 97 ? 3.857 29.219 11.68 1 98.69 97 PHE A C 1
ATOM 715 O O . PHE A 1 97 ? 2.877 29.484 10.984 1 98.69 97 PHE A O 1
ATOM 722 N N . VAL A 1 98 ? 5.059 29.688 11.438 1 98.19 98 VAL A N 1
ATOM 723 C CA . VAL A 1 98 ? 5.293 30.641 10.359 1 98.19 98 VAL A CA 1
ATOM 724 C C . VAL A 1 98 ? 6.566 30.25 9.602 1 98.19 98 VAL A C 1
ATOM 726 O O . VAL A 1 98 ? 7.426 29.547 10.141 1 98.19 98 VAL A O 1
ATOM 729 N N . PRO A 1 99 ? 6.613 30.656 8.297 1 96.56 99 P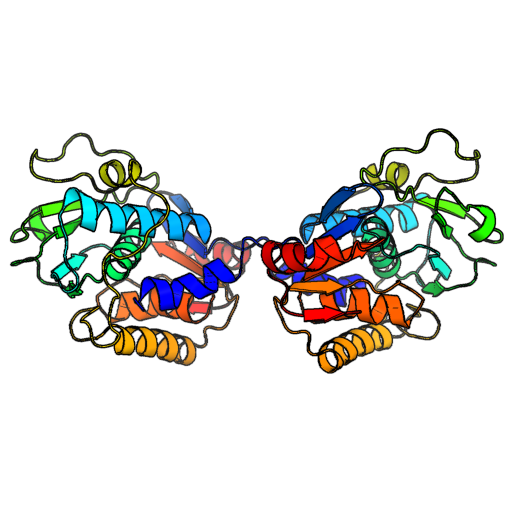RO A N 1
ATOM 730 C CA . PRO A 1 99 ? 7.891 30.438 7.617 1 96.56 99 PRO A CA 1
ATOM 731 C C . PRO A 1 99 ? 9.062 31.125 8.312 1 96.56 99 PRO A C 1
ATOM 733 O O . PRO A 1 99 ? 8.922 32.25 8.805 1 96.56 99 PRO A O 1
ATOM 736 N N . ALA A 1 100 ? 10.164 30.406 8.352 1 95.25 100 ALA A N 1
ATOM 737 C CA . ALA A 1 100 ? 11.367 30.984 8.953 1 95.25 100 ALA A CA 1
ATOM 738 C C . ALA A 1 100 ? 11.734 32.312 8.281 1 95.25 100 ALA A C 1
ATOM 740 O O . ALA A 1 100 ? 12.312 33.188 8.914 1 95.25 100 ALA A O 1
ATOM 741 N N . ALA A 1 101 ? 11.328 32.5 7.078 1 93.75 101 ALA A N 1
ATOM 742 C CA . ALA A 1 101 ? 11.664 33.688 6.297 1 93.75 101 ALA A CA 1
ATOM 743 C C . ALA A 1 101 ? 10.727 34.844 6.637 1 93.75 101 ALA A C 1
ATOM 745 O O . ALA A 1 101 ? 10.961 36 6.23 1 93.75 101 ALA A O 1
ATOM 746 N N . ASP A 1 102 ? 9.695 34.594 7.441 1 96.38 102 ASP A N 1
ATOM 747 C CA . ASP A 1 102 ? 8.719 35.656 7.754 1 96.38 102 ASP A CA 1
ATOM 748 C C . ASP A 1 102 ? 8.164 35.469 9.164 1 96.38 102 ASP A C 1
ATOM 750 O O . ASP A 1 102 ? 6.965 35.25 9.352 1 96.38 102 ASP A O 1
ATOM 754 N N . LEU A 1 103 ? 8.969 35.75 10.141 1 97.31 103 LEU A N 1
ATOM 755 C CA . LEU A 1 103 ? 8.633 35.531 11.547 1 97.31 103 LEU A CA 1
ATOM 756 C C . LEU A 1 103 ? 7.594 36.562 12.016 1 97.31 103 LEU A C 1
ATOM 758 O O . LEU A 1 103 ? 6.832 36.281 12.945 1 97.31 103 LEU A O 1
ATOM 762 N N . ASP A 1 104 ? 7.531 37.688 11.328 1 97.38 104 ASP A N 1
ATOM 763 C CA . ASP A 1 104 ? 6.641 38.781 11.727 1 97.38 104 ASP A CA 1
ATOM 764 C C . ASP A 1 104 ? 5.176 38.344 11.641 1 97.38 104 ASP A C 1
ATOM 766 O O . ASP A 1 104 ? 4.316 38.906 12.32 1 97.38 104 ASP A O 1
ATOM 770 N N . ARG A 1 105 ? 4.906 37.312 10.906 1 97.25 105 ARG A N 1
ATOM 771 C CA . ARG A 1 105 ? 3.545 36.812 10.758 1 97.25 105 ARG A CA 1
ATOM 772 C C . ARG A 1 105 ? 3.027 36.25 12.078 1 97.25 105 ARG A C 1
ATOM 774 O O . ARG A 1 105 ? 1.817 36.094 12.266 1 97.25 105 ARG A O 1
ATOM 781 N N . GLY A 1 106 ? 3.922 35.875 12.945 1 98.12 106 GLY A N 1
ATOM 782 C CA . GLY A 1 106 ? 3.529 35.25 14.188 1 98.12 106 GLY A CA 1
ATOM 783 C C . GLY A 1 106 ? 3.443 36.219 15.352 1 98.12 106 GLY A C 1
ATOM 784 O O . GLY A 1 106 ? 3.127 35.812 16.484 1 98.12 106 GLY A O 1
ATOM 785 N N . LYS A 1 107 ? 3.734 37.531 15.062 1 97.31 107 LYS A N 1
ATOM 786 C CA . LYS A 1 107 ? 3.711 38.531 16.141 1 97.31 107 LYS A CA 1
ATOM 787 C C . LYS A 1 107 ? 2.348 38.562 16.828 1 97.31 107 LYS A C 1
ATOM 789 O O . LYS A 1 107 ? 1.314 38.656 16.156 1 97.31 107 LYS A O 1
ATOM 794 N N . GLY A 1 108 ? 2.311 38.5 18.125 1 97.31 108 GLY A N 1
ATOM 795 C CA . GLY A 1 108 ? 1.074 38.469 18.891 1 97.31 108 GLY A CA 1
ATOM 796 C C . GLY A 1 108 ? 0.801 37.125 19.547 1 97.31 108 GLY A C 1
ATOM 797 O O . GLY A 1 108 ? 0.006 37.062 20.484 1 97.31 108 GLY A O 1
ATOM 798 N N . ALA A 1 109 ? 1.459 36.094 19.062 1 98.31 109 ALA A N 1
ATOM 799 C CA . ALA A 1 109 ? 1.328 34.781 19.656 1 98.31 109 ALA A CA 1
ATOM 800 C C . ALA A 1 109 ? 2.248 34.625 20.875 1 98.31 109 ALA A C 1
ATOM 802 O O . ALA A 1 109 ? 3.23 35.344 21 1 98.31 109 ALA A O 1
ATOM 803 N N . HIS A 1 110 ? 1.918 33.719 21.719 1 98.06 110 HIS A N 1
ATOM 804 C CA . HIS A 1 110 ? 2.752 33.469 22.891 1 98.06 110 HIS A CA 1
ATOM 805 C C . HIS A 1 110 ? 4.09 32.844 22.484 1 98.06 110 HIS A C 1
ATOM 807 O O . HIS A 1 110 ? 5.121 33.156 23.094 1 98.06 110 HIS A O 1
ATOM 813 N N . THR A 1 111 ? 4.078 31.969 21.547 1 98.25 111 THR A N 1
ATOM 814 C CA . THR A 1 111 ? 5.262 31.312 21 1 98.25 111 THR A CA 1
ATOM 815 C C . THR A 1 111 ? 5.27 31.391 19.484 1 98.25 111 THR A C 1
ATOM 817 O O . THR A 1 111 ? 4.234 31.203 18.844 1 98.25 111 THR A O 1
ATOM 820 N N . ILE A 1 112 ? 6.395 31.734 18.922 1 98.56 112 ILE A N 1
ATOM 821 C CA . ILE A 1 112 ? 6.578 31.656 17.469 1 98.56 112 ILE A CA 1
ATOM 822 C C . ILE A 1 112 ? 7.398 30.422 17.125 1 98.56 112 ILE A C 1
ATOM 824 O O . ILE A 1 112 ? 8.477 30.203 17.688 1 98.56 112 ILE A O 1
ATOM 828 N N . ALA A 1 113 ? 6.902 29.578 16.297 1 98.5 113 ALA A N 1
ATOM 829 C CA . ALA A 1 113 ? 7.598 28.406 15.773 1 98.5 113 ALA A CA 1
ATOM 830 C C . ALA A 1 113 ? 7.961 28.609 14.305 1 98.5 113 ALA A C 1
ATOM 832 O O . ALA A 1 113 ? 7.086 28.625 13.438 1 98.5 113 ALA A O 1
ATOM 833 N N . ALA A 1 114 ? 9.203 28.672 14.047 1 97.81 114 ALA A N 1
ATOM 834 C CA . ALA A 1 114 ? 9.703 28.844 12.68 1 97.81 114 ALA A CA 1
ATOM 835 C C . ALA A 1 114 ? 9.789 27.516 11.953 1 97.81 114 ALA A C 1
ATOM 837 O O . ALA A 1 114 ? 10.312 26.531 12.492 1 97.81 114 ALA A O 1
ATOM 838 N N . VAL A 1 115 ? 9.227 27.484 10.758 1 96.56 115 VAL A N 1
ATOM 839 C CA . VAL A 1 115 ? 9.289 26.297 9.906 1 96.56 115 VAL A CA 1
ATOM 840 C C . VAL A 1 115 ? 10.203 26.562 8.711 1 96.56 115 VAL A C 1
ATOM 842 O O . VAL A 1 115 ? 9.953 27.484 7.93 1 96.56 115 VAL A O 1
ATOM 845 N N . GLY A 1 116 ? 11.273 25.781 8.625 1 93.06 116 GLY A N 1
ATOM 846 C CA . GLY A 1 116 ? 12.148 25.859 7.465 1 93.06 116 GLY A CA 1
ATOM 847 C C . GLY A 1 116 ? 11.57 25.188 6.234 1 93.06 116 GLY A C 1
ATOM 848 O O . GLY A 1 116 ? 11.484 23.953 6.176 1 93.06 116 GLY A O 1
ATOM 849 N N . LEU A 1 117 ? 11.211 25.938 5.227 1 89.44 117 LEU A N 1
ATOM 850 C CA . LEU A 1 117 ? 10.508 25.406 4.066 1 89.44 117 LEU A CA 1
ATOM 851 C C . LEU A 1 117 ? 11.492 24.969 2.988 1 89.44 117 LEU A C 1
ATOM 853 O O . LEU A 1 117 ? 11.125 24.844 1.816 1 89.44 117 LEU A O 1
ATOM 857 N N . ASP A 1 118 ? 12.617 24.688 3.479 1 80.38 118 ASP A N 1
ATOM 858 C CA . ASP A 1 118 ? 13.555 24.016 2.584 1 80.38 118 ASP A CA 1
ATOM 859 C C . ASP A 1 118 ? 13.312 22.516 2.549 1 80.38 118 ASP A C 1
ATOM 861 O O . ASP A 1 118 ? 12.547 21.984 3.361 1 80.38 118 ASP A O 1
ATOM 865 N N . ALA A 1 119 ? 13.758 21.781 1.56 1 65.81 119 ALA A N 1
ATOM 866 C CA . ALA A 1 119 ? 13.398 20.406 1.262 1 65.81 119 ALA A CA 1
ATOM 867 C C . ALA A 1 119 ? 13.789 19.469 2.41 1 65.81 119 ALA A C 1
ATOM 869 O O . ALA A 1 119 ? 13.031 18.578 2.773 1 65.81 119 ALA A O 1
ATOM 870 N N . LEU A 1 120 ? 14.906 19.641 3.064 1 67 120 LEU A N 1
ATOM 871 C CA . LEU A 1 120 ? 15.445 18.594 3.936 1 67 120 LEU A CA 1
ATOM 872 C C . LEU A 1 120 ? 15 18.812 5.379 1 67 120 LEU A C 1
ATOM 874 O O . LEU A 1 120 ? 15.094 17.891 6.199 1 67 120 LEU A O 1
ATOM 878 N N . GLY A 1 121 ? 14.32 19.906 5.672 1 65.31 121 GLY A N 1
ATOM 879 C CA . GLY A 1 121 ? 13.969 20.188 7.051 1 65.31 121 GLY A CA 1
ATOM 880 C C . GLY A 1 121 ? 15.164 20.297 7.973 1 65.31 121 GLY A C 1
ATOM 881 O O . GLY A 1 121 ? 15.133 19.812 9.109 1 65.31 121 GLY A O 1
ATOM 882 N N . ALA A 1 122 ? 16.156 20.781 7.594 1 73.12 122 ALA A N 1
ATOM 883 C CA . ALA A 1 122 ? 17.391 20.906 8.367 1 73.12 122 ALA A CA 1
ATOM 884 C C . ALA A 1 122 ? 17.234 21.922 9.492 1 73.12 122 ALA A C 1
ATOM 886 O O . ALA A 1 122 ? 16.422 22.859 9.383 1 73.12 122 ALA A O 1
ATOM 887 N N . PRO A 1 123 ? 17.953 21.703 10.602 1 78.38 123 PRO A N 1
ATOM 888 C CA . PRO A 1 123 ? 17.922 22.688 11.688 1 78.38 123 PRO A CA 1
ATOM 889 C C . PRO A 1 123 ? 18.25 24.109 11.227 1 78.38 123 PRO A C 1
ATOM 891 O O . PRO A 1 123 ? 19.094 24.281 10.336 1 78.38 123 PRO A O 1
ATOM 894 N N . MET A 1 124 ? 17.609 25.031 11.938 1 84.69 124 MET A N 1
ATOM 895 C CA . MET A 1 124 ? 17.812 26.438 11.594 1 84.69 124 MET A CA 1
ATOM 896 C C . MET A 1 124 ? 18.781 27.094 12.562 1 84.69 124 MET A C 1
ATOM 898 O O . MET A 1 124 ? 18.688 26.891 13.781 1 84.69 124 MET A O 1
ATOM 902 N N . ARG A 1 125 ? 19.953 27.766 12.164 1 80.69 125 ARG A N 1
ATOM 903 C CA . ARG A 1 125 ? 21.031 28.266 12.992 1 80.69 125 ARG A CA 1
ATOM 904 C C . ARG A 1 125 ? 20.797 29.734 13.367 1 80.69 125 ARG A C 1
ATOM 906 O O . ARG A 1 125 ? 21.281 30.203 14.398 1 80.69 125 ARG A O 1
ATOM 913 N N . ASP A 1 126 ? 19.984 30.531 12.812 1 86.12 126 ASP A N 1
ATOM 914 C CA . ASP A 1 126 ? 19.938 31.969 13.016 1 86.12 126 ASP A CA 1
ATOM 915 C C . ASP A 1 126 ? 18.531 32.438 13.406 1 86.12 126 ASP A C 1
ATOM 917 O O . ASP A 1 126 ? 18.031 33.438 12.922 1 86.12 126 ASP A O 1
ATOM 921 N N . LEU A 1 127 ? 17.969 31.672 14.461 1 93 127 LEU A N 1
ATOM 922 C CA . LEU A 1 127 ? 16.656 32.094 14.945 1 93 127 LEU A CA 1
ATOM 923 C C . LEU A 1 127 ? 16.781 32.906 16.219 1 93 127 LEU A C 1
ATOM 925 O O . LEU A 1 127 ? 17.641 32.656 17.062 1 93 127 LEU A O 1
ATOM 929 N N . PRO A 1 128 ? 15.992 34 16.312 1 93.81 128 PRO A N 1
ATOM 930 C CA . PRO A 1 128 ? 15.938 34.656 17.609 1 93.81 128 PRO A CA 1
ATOM 931 C C . PRO A 1 128 ? 15.703 33.719 18.766 1 93.81 128 PRO A C 1
ATOM 933 O O . PRO A 1 128 ? 15.078 32.656 18.594 1 93.81 128 PRO A O 1
ATOM 936 N N . GLY A 1 129 ? 16.219 34.031 20 1 91.5 129 GLY A N 1
ATOM 937 C CA . GLY A 1 129 ? 16.203 33.125 21.172 1 91.5 129 GLY A CA 1
ATOM 938 C C . GLY A 1 129 ? 14.812 32.719 21.594 1 91.5 129 GLY A C 1
ATOM 939 O O . GLY A 1 129 ? 14.625 31.672 22.203 1 91.5 129 GLY A O 1
ATOM 940 N N . ASP A 1 130 ? 13.82 33.531 21.281 1 94.31 130 ASP A N 1
ATOM 941 C CA . ASP A 1 130 ? 12.461 33.25 21.734 1 94.31 130 ASP A CA 1
ATOM 942 C C . ASP A 1 130 ? 11.641 32.562 20.656 1 94.31 130 ASP A C 1
ATOM 944 O O . ASP A 1 130 ? 10.43 32.375 20.812 1 94.31 130 ASP A O 1
ATOM 948 N N . VAL A 1 131 ? 12.273 32.25 19.547 1 97.5 131 VAL A N 1
ATOM 949 C CA . VAL A 1 131 ? 11.609 31.594 18.438 1 97.5 131 VAL A CA 1
ATOM 950 C C . VAL A 1 131 ? 12 30.109 18.406 1 97.5 131 VAL A C 1
ATOM 952 O O . VAL A 1 131 ? 13.188 29.781 18.469 1 97.5 131 VAL A O 1
ATOM 955 N N .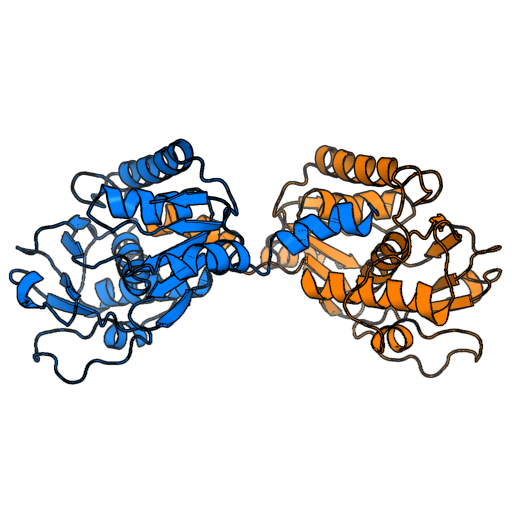 ALA A 1 132 ? 11.086 29.297 18.359 1 97.31 132 ALA A N 1
ATOM 956 C CA . ALA A 1 132 ? 11.328 27.859 18.328 1 97.31 132 ALA A CA 1
ATOM 957 C C . ALA A 1 132 ? 11.656 27.391 16.906 1 97.31 132 ALA A C 1
ATOM 959 O O . ALA A 1 132 ? 11.086 27.891 15.938 1 97.31 132 ALA A O 1
ATOM 960 N N . ASP A 1 133 ? 12.594 26.469 16.812 1 96.69 133 ASP A N 1
ATOM 961 C CA . ASP A 1 133 ? 12.828 25.719 15.594 1 96.69 133 ASP A CA 1
ATOM 962 C C . ASP A 1 133 ? 11.922 24.484 15.523 1 96.69 133 ASP A C 1
ATOM 964 O O . ASP A 1 133 ? 12.211 23.469 16.156 1 96.69 133 ASP A O 1
ATOM 968 N N . TYR A 1 134 ? 10.945 24.531 14.734 1 96.88 134 TYR A N 1
ATOM 969 C CA . TYR A 1 134 ? 9.883 23.531 14.742 1 96.88 134 TYR A CA 1
ATOM 970 C C . TYR A 1 134 ? 10.453 22.141 14.516 1 96.88 134 TYR A C 1
ATOM 972 O O . TYR A 1 134 ? 10.281 21.25 15.352 1 96.88 134 TYR A O 1
ATOM 980 N N . ALA A 1 135 ? 11.148 21.953 13.367 1 93.88 135 ALA A N 1
ATOM 981 C CA . ALA A 1 135 ? 11.617 20.625 12.984 1 93.88 135 ALA A CA 1
ATOM 982 C C . ALA A 1 135 ? 12.578 20.062 14.023 1 93.88 135 ALA A C 1
ATOM 984 O O . ALA A 1 135 ? 12.484 18.891 14.398 1 93.88 135 ALA A O 1
ATOM 985 N N . SER A 1 136 ? 13.438 20.875 14.57 1 93.06 136 SER A N 1
ATOM 986 C CA . SER A 1 136 ? 14.398 20.438 15.586 1 93.06 136 SER A CA 1
ATOM 987 C C . SER A 1 136 ? 13.695 20.078 16.891 1 93.06 136 SER A C 1
ATOM 989 O O . SER A 1 136 ? 14.062 19.109 17.547 1 93.06 136 SER A O 1
ATOM 991 N N . ASP A 1 137 ? 12.727 20.859 17.219 1 95.75 137 ASP A N 1
ATOM 992 C CA . ASP A 1 137 ? 12.07 20.656 18.516 1 95.75 137 ASP A CA 1
ATOM 993 C C . ASP A 1 137 ? 11.234 19.391 18.531 1 95.75 137 ASP A C 1
ATOM 995 O O . ASP A 1 137 ? 11.211 18.656 19.516 1 95.75 137 ASP A O 1
ATOM 999 N N . ILE A 1 138 ? 10.586 19.062 17.375 1 95.44 138 ILE A N 1
ATOM 1000 C CA . ILE A 1 138 ? 9.664 17.938 17.438 1 95.44 138 ILE A CA 1
ATOM 1001 C C . ILE A 1 138 ? 10.438 16.625 17.281 1 95.44 138 ILE A C 1
ATOM 1003 O O . ILE A 1 138 ? 9.938 15.562 17.641 1 95.44 138 ILE A O 1
ATOM 1007 N N . ARG A 1 139 ? 11.594 16.672 16.781 1 90.25 139 ARG A N 1
ATOM 1008 C CA . ARG A 1 139 ? 12.367 15.477 16.438 1 90.25 139 ARG A CA 1
ATOM 1009 C C . ARG A 1 139 ? 12.648 14.625 17.656 1 90.25 139 ARG A C 1
ATOM 1011 O O . ARG A 1 139 ? 12.805 13.406 17.562 1 90.25 139 ARG A O 1
ATOM 1018 N N . VAL A 1 140 ? 12.648 15.203 18.875 1 91.12 140 VAL A N 1
ATOM 1019 C CA . VAL A 1 140 ? 13.031 14.5 20.094 1 91.12 140 VAL A CA 1
ATOM 1020 C C . VAL A 1 140 ? 11.789 13.938 20.781 1 91.12 140 VAL A C 1
ATOM 1022 O O . VAL A 1 140 ? 11.867 13.398 21.875 1 91.12 140 VAL A O 1
ATOM 1025 N N . HIS A 1 141 ? 10.641 14.07 20.172 1 95.31 141 HIS A N 1
ATOM 1026 C CA . HIS A 1 141 ? 9.391 13.602 20.766 1 95.31 141 HIS A CA 1
ATOM 1027 C C . HIS A 1 141 ? 8.969 12.266 20.172 1 95.31 141 HIS A C 1
ATOM 1029 O O . HIS A 1 141 ? 9.508 11.836 19.156 1 95.31 141 HIS A O 1
ATOM 1035 N N . GLY A 1 142 ? 7.984 11.664 20.781 1 90.88 142 GLY A N 1
ATOM 1036 C CA . GLY A 1 142 ? 7.539 10.32 20.438 1 90.88 142 GLY A CA 1
ATOM 1037 C C . GLY A 1 142 ? 6.82 10.258 19.109 1 90.88 142 GLY A C 1
ATOM 1038 O O . GLY A 1 142 ? 6.215 11.242 18.672 1 90.88 142 GLY A O 1
ATOM 1039 N N . ASP A 1 143 ? 6.82 9.156 18.531 1 88.38 143 ASP A N 1
ATOM 1040 C CA . ASP A 1 143 ? 6.215 8.914 17.219 1 88.38 143 ASP A CA 1
ATOM 1041 C C . ASP A 1 143 ? 4.793 8.375 17.359 1 88.38 143 ASP A C 1
ATOM 1043 O O . ASP A 1 143 ? 4.211 7.883 16.391 1 88.38 143 ASP A O 1
ATOM 1047 N N . ASP A 1 144 ? 4.344 8.352 18.516 1 85.75 144 ASP A N 1
ATOM 1048 C CA . ASP A 1 144 ? 2.957 8.031 18.828 1 85.75 144 ASP A CA 1
ATOM 1049 C C . ASP A 1 144 ? 2.344 9.086 19.75 1 85.75 144 ASP A C 1
ATOM 1051 O O . ASP A 1 144 ? 3.061 9.766 20.484 1 85.75 144 ASP A O 1
ATOM 1055 N N . PHE A 1 145 ? 0.997 9.203 19.625 1 93.69 145 PHE A N 1
ATOM 1056 C CA . PHE A 1 145 ? 0.33 10.211 20.438 1 93.69 145 PHE A CA 1
ATOM 1057 C C . PHE A 1 145 ? -1.037 9.719 20.906 1 93.69 145 PHE A C 1
ATOM 1059 O O . PHE A 1 145 ? -1.756 9.07 20.141 1 93.69 145 PHE A O 1
ATOM 1066 N N . SER A 1 146 ? -1.339 10 22.156 1 89.12 146 SER A N 1
ATOM 1067 C CA . SER A 1 146 ? -2.67 9.852 22.734 1 89.12 146 SER A CA 1
ATOM 1068 C C . SER A 1 146 ? -3.078 11.102 23.516 1 89.12 146 SER A C 1
ATOM 1070 O O . SER A 1 146 ? -2.361 11.539 24.422 1 89.12 146 SER A O 1
ATOM 1072 N N . PRO A 1 147 ? -4.188 11.648 23.141 1 88.38 147 PRO A N 1
ATOM 1073 C CA . PRO A 1 147 ? -4.609 12.852 23.875 1 88.38 147 PRO A CA 1
ATOM 1074 C C . PRO A 1 147 ? -4.914 12.578 25.344 1 88.38 147 PRO A C 1
ATOM 1076 O O . PRO A 1 147 ? -5.395 11.492 25.688 1 88.38 147 PRO A O 1
ATOM 1079 N N . LEU A 1 148 ? -4.656 13.586 26.188 1 86.06 148 LEU A N 1
ATOM 1080 C CA . LEU A 1 148 ? -4.961 13.477 27.609 1 86.06 148 LEU A CA 1
ATOM 1081 C C . LEU A 1 148 ? -6.465 13.367 27.828 1 86.06 148 LEU A C 1
ATOM 1083 O O . LEU A 1 148 ? -6.91 12.68 28.75 1 86.06 148 LEU A O 1
ATOM 1087 N N . SER A 1 149 ? -7.234 14.102 27.094 1 88.38 149 SER A N 1
ATOM 1088 C CA . SER A 1 149 ? -8.695 14.055 27.047 1 88.38 149 SER A CA 1
ATOM 1089 C C . SER A 1 149 ? -9.195 13.914 25.609 1 88.38 149 SER A C 1
ATOM 1091 O O . SER A 1 149 ? -8.594 14.445 24.688 1 88.38 149 SER A O 1
ATOM 1093 N N . PRO A 1 150 ? -10.328 13.25 25.531 1 86.06 150 PRO A N 1
ATOM 1094 C CA . PRO A 1 150 ? -10.852 13.078 24.172 1 86.06 150 PRO A CA 1
ATOM 1095 C C . PRO A 1 150 ? -11.188 14.406 23.5 1 86.06 150 PRO A C 1
ATOM 1097 O O . PRO A 1 150 ? -11.68 15.328 24.156 1 86.06 150 PRO A O 1
ATOM 1100 N N . VAL A 1 151 ? -10.852 14.5 22.281 1 90.62 151 VAL A N 1
ATOM 1101 C CA . VAL A 1 151 ? -11.266 15.648 21.469 1 90.62 151 VAL A CA 1
ATOM 1102 C C . VAL A 1 151 ? -12.703 15.453 21 1 90.62 151 VAL A C 1
ATOM 1104 O O . VAL A 1 151 ? -13.031 14.445 20.375 1 90.62 151 VAL A O 1
ATOM 1107 N N . GLY A 1 152 ? -13.594 16.406 21.328 1 90.38 152 GLY A N 1
ATOM 1108 C CA . GLY A 1 152 ? -15.008 16.297 21 1 90.38 152 GLY A CA 1
ATOM 1109 C C . GLY A 1 152 ? -15.336 16.703 19.578 1 90.38 152 GLY A C 1
ATOM 1110 O O . GLY A 1 152 ? -14.664 17.562 19 1 90.38 152 GLY A O 1
ATOM 1111 N N . GLY A 1 153 ? -16.406 16.172 19.031 1 91.31 153 GLY A N 1
ATOM 1112 C CA . GLY A 1 153 ? -16.844 16.484 17.672 1 91.31 153 GLY A CA 1
ATOM 1113 C C . GLY A 1 153 ? -17.281 17.922 17.516 1 91.31 153 GLY A C 1
ATOM 1114 O O . GLY A 1 153 ? -17.203 18.484 16.422 1 91.31 153 GLY A O 1
ATOM 1115 N N . ASP A 1 154 ? -17.703 18.516 18.578 1 96.25 154 ASP A N 1
ATOM 1116 C CA . ASP A 1 154 ? -18.188 19.891 18.531 1 96.25 154 ASP A CA 1
ATOM 1117 C C . ASP A 1 154 ? -17.078 20.875 18.875 1 96.25 154 ASP A C 1
ATOM 1119 O O . ASP A 1 154 ? -17.281 22.094 18.828 1 96.25 154 ASP A O 1
ATOM 1123 N N . ASP A 1 155 ? -15.898 20.375 19.219 1 96.56 155 ASP A N 1
ATOM 1124 C CA . ASP A 1 155 ? -14.781 21.25 19.516 1 96.56 155 ASP A CA 1
ATOM 1125 C C . ASP A 1 155 ? -14.352 22.047 18.281 1 96.56 155 ASP A C 1
ATOM 1127 O O . ASP A 1 155 ? -14.461 21.562 17.156 1 96.56 155 ASP A O 1
ATOM 1131 N N . PRO A 1 156 ? -13.875 23.281 18.484 1 98.12 156 PRO A N 1
ATOM 1132 C CA . PRO A 1 156 ? -13.391 24.062 17.344 1 98.12 156 PRO A CA 1
ATOM 1133 C C . PRO A 1 156 ? -12.164 23.438 16.688 1 98.12 156 PRO A C 1
ATOM 1135 O O . PRO A 1 156 ? -11.273 22.938 17.391 1 98.12 156 PRO A O 1
ATOM 1138 N N . ALA A 1 157 ? -12.102 23.391 15.391 1 98.25 157 ALA A N 1
ATOM 1139 C CA . ALA A 1 157 ? -10.984 22.766 14.695 1 98.25 157 ALA A CA 1
ATOM 1140 C C . ALA A 1 157 ? -10.312 23.75 13.742 1 98.25 157 ALA A C 1
ATOM 1142 O O . ALA A 1 157 ? -9.094 23.953 13.812 1 98.25 157 ALA A O 1
ATOM 1143 N N . LEU A 1 158 ? -11.031 24.375 12.844 1 98.75 158 LEU A N 1
ATOM 1144 C CA . LEU A 1 158 ? -10.492 25.281 11.836 1 98.75 158 LEU A CA 1
ATOM 1145 C C . LEU A 1 158 ? -11.398 26.484 11.656 1 98.75 158 LEU A C 1
ATOM 1147 O O . LEU A 1 158 ? -12.508 26.359 11.133 1 98.75 158 LEU A O 1
ATOM 1151 N N . LEU A 1 159 ? -10.906 27.641 12.047 1 98.38 159 LEU A N 1
ATOM 1152 C CA . LEU A 1 159 ? -11.695 28.859 11.977 1 98.38 159 LEU A CA 1
ATOM 1153 C C . LEU A 1 159 ? -13.07 28.672 12.609 1 98.38 159 LEU A C 1
ATOM 1155 O O . LEU A 1 159 ? -13.164 28.375 13.805 1 98.38 159 LEU A O 1
ATOM 1159 N N . GLU A 1 160 ? -14.18 28.688 11.82 1 97.69 160 GLU A N 1
ATOM 1160 C CA . GLU A 1 160 ? -15.516 28.578 12.406 1 97.69 160 GLU A CA 1
ATOM 1161 C C . GLU A 1 160 ? -15.992 27.125 12.414 1 97.69 160 GLU A C 1
ATOM 1163 O O . GLU A 1 160 ? -17.062 26.828 12.945 1 97.69 160 GLU A O 1
ATOM 1168 N N . LEU A 1 161 ? -15.234 26.203 11.93 1 97.56 161 LEU A N 1
ATOM 1169 C CA . LEU A 1 161 ? -15.672 24.828 11.781 1 97.56 161 LEU A CA 1
ATOM 1170 C C . LEU A 1 161 ? -15.258 23.984 12.992 1 97.56 161 LEU A C 1
ATOM 1172 O O . LEU A 1 161 ? -14.117 24.078 13.453 1 97.56 161 LEU A O 1
ATOM 1176 N N . SER A 1 162 ? -16.188 23.219 13.414 1 98.12 162 SER A N 1
ATOM 1177 C CA . SER A 1 162 ? -15.883 22.219 14.422 1 98.12 162 SER A CA 1
ATOM 1178 C C . SER A 1 162 ? -15.195 21 13.805 1 98.12 162 SER A C 1
ATOM 1180 O O . SER A 1 162 ? -15.062 20.906 12.586 1 98.12 162 SER A O 1
ATOM 1182 N N . VAL A 1 163 ? -14.781 20.125 14.68 1 96.62 163 VAL A N 1
ATOM 1183 C CA . VAL A 1 163 ? -14.148 18.891 14.234 1 96.62 163 VAL A CA 1
ATOM 1184 C C . VAL A 1 163 ? -15.086 18.141 13.281 1 96.62 163 VAL A C 1
ATOM 1186 O O . VAL A 1 163 ? -14.719 17.844 12.148 1 96.62 163 VAL A O 1
ATOM 1189 N N . ASP A 1 164 ? -16.328 17.922 13.719 1 94.88 164 ASP A N 1
ATOM 1190 C CA . ASP A 1 164 ? -17.297 17.172 12.914 1 94.88 164 ASP A CA 1
ATOM 1191 C C . ASP A 1 164 ? -17.594 17.891 11.602 1 94.88 164 ASP A C 1
ATOM 1193 O O . ASP A 1 164 ? -17.688 17.25 10.547 1 94.88 164 ASP A O 1
ATOM 1197 N N . GLU A 1 165 ? -17.719 19.156 11.688 1 96.38 165 GLU A N 1
ATOM 1198 C CA . GLU A 1 165 ? -18.016 19.938 10.484 1 96.38 165 GLU A CA 1
ATOM 1199 C C . GLU A 1 165 ? -16.859 19.891 9.5 1 96.38 165 GLU A C 1
ATOM 1201 O O . GLU A 1 165 ? -17.062 19.781 8.289 1 96.38 165 GLU A O 1
ATOM 1206 N N . LEU A 1 166 ? -15.625 19.984 10 1 97.44 166 LEU A N 1
ATOM 1207 C CA . LEU A 1 166 ? -14.445 19.969 9.133 1 97.44 166 LEU A CA 1
ATOM 1208 C C . LEU A 1 166 ? -14.289 18.609 8.461 1 97.44 166 LEU A C 1
ATOM 1210 O O . LEU A 1 166 ? -14.016 18.531 7.258 1 97.44 166 LEU A O 1
ATOM 1214 N N . VAL A 1 167 ? -14.477 17.547 9.18 1 96.12 167 VAL A N 1
ATOM 1215 C CA . VAL A 1 167 ? -14.391 16.203 8.625 1 96.12 167 VAL A CA 1
ATOM 1216 C C . VAL A 1 167 ? -15.477 16 7.574 1 96.12 167 VAL A C 1
ATOM 1218 O O . VAL A 1 167 ? -15.211 15.484 6.488 1 96.12 167 VAL A O 1
ATOM 1221 N N . ALA A 1 168 ? -16.656 16.453 7.914 1 94.25 168 ALA A N 1
ATOM 1222 C CA . ALA A 1 168 ? -17.766 16.359 6.957 1 94.25 168 ALA A CA 1
ATOM 1223 C C . ALA A 1 168 ? -17.469 17.141 5.688 1 94.25 168 ALA A C 1
ATOM 1225 O O . ALA A 1 168 ? -17.75 16.688 4.582 1 94.25 168 ALA A O 1
ATOM 1226 N N . GLU A 1 169 ? -16.953 18.312 5.883 1 96.31 169 GLU A N 1
ATOM 1227 C CA . GLU A 1 169 ? -16.609 19.156 4.738 1 96.31 169 GLU A CA 1
ATOM 1228 C C . GLU A 1 169 ? -15.539 18.484 3.871 1 96.31 169 GLU A C 1
ATOM 1230 O O . GLU A 1 169 ? -15.625 18.516 2.641 1 96.31 169 GLU A O 1
ATOM 1235 N N . ALA A 1 170 ? -14.516 17.906 4.492 1 96.62 170 ALA A N 1
ATOM 1236 C CA . ALA A 1 170 ? -13.469 17.219 3.762 1 96.62 170 ALA A CA 1
ATOM 1237 C C . ALA A 1 170 ? -14.047 16.078 2.92 1 96.62 170 ALA A C 1
ATOM 1239 O O . ALA A 1 170 ? -13.688 15.93 1.748 1 96.62 170 ALA A O 1
ATOM 1240 N N . ARG A 1 171 ? -14.938 15.312 3.449 1 93.44 171 ARG A N 1
ATOM 1241 C CA . ARG A 1 171 ? -15.562 14.195 2.748 1 93.44 171 ARG A CA 1
ATOM 1242 C C . ARG A 1 171 ? -16.438 14.695 1.603 1 93.44 171 ARG A C 1
ATOM 1244 O O . ARG A 1 171 ? -16.422 14.125 0.507 1 93.44 171 ARG A O 1
ATOM 1251 N N . GLN A 1 172 ? -17.219 15.711 1.907 1 94.12 172 GLN A N 1
ATOM 1252 C CA . GLN A 1 172 ? -18.078 16.281 0.875 1 94.12 172 GLN A CA 1
ATOM 1253 C C . GLN A 1 172 ? -17.25 16.812 -0.292 1 94.12 172 GLN A C 1
ATOM 1255 O O . GLN A 1 172 ? -17.609 16.641 -1.455 1 94.12 172 GLN A O 1
ATOM 1260 N N . ARG A 1 173 ? -16.203 17.5 0.023 1 96.5 173 ARG A N 1
ATOM 1261 C CA . ARG A 1 173 ? -15.359 18.062 -1.024 1 96.5 173 ARG A CA 1
ATOM 1262 C C . ARG A 1 173 ? -14.68 16.953 -1.823 1 96.5 173 ARG A C 1
ATOM 1264 O O . ARG A 1 173 ? -14.5 17.078 -3.037 1 96.5 173 ARG A O 1
ATOM 1271 N N . ALA A 1 174 ? -14.258 15.898 -1.141 1 94.88 174 ALA A N 1
ATOM 1272 C CA . ALA A 1 174 ? -13.727 14.75 -1.867 1 94.88 174 ALA A CA 1
ATOM 1273 C C . ALA A 1 174 ? -14.711 14.266 -2.93 1 94.88 174 ALA A C 1
ATOM 1275 O O . ALA A 1 174 ? -14.328 14.023 -4.078 1 94.88 174 ALA A O 1
ATOM 1276 N N . GLU A 1 175 ? -15.953 14.164 -2.562 1 89.75 175 GLU A N 1
ATOM 1277 C CA . GLU A 1 175 ? -17 13.75 -3.494 1 89.75 175 GLU A CA 1
ATOM 1278 C C . GLU A 1 175 ? -17.156 14.766 -4.621 1 89.75 175 GLU A C 1
ATOM 1280 O O . GLU A 1 175 ? -17.203 14.398 -5.797 1 89.75 175 GLU A O 1
ATOM 1285 N N . SER A 1 176 ? -17.266 16 -4.246 1 94.94 176 SER A N 1
ATOM 1286 C CA . SER A 1 176 ? -17.484 17.062 -5.219 1 94.94 176 SER A CA 1
ATOM 1287 C C . SER A 1 176 ? -16.344 17.156 -6.223 1 94.94 176 SER A C 1
ATOM 1289 O O . SER A 1 176 ? -16.547 17.5 -7.387 1 94.94 176 SER A O 1
ATOM 1291 N N . LEU A 1 177 ? -15.133 16.859 -5.762 1 95 177 LEU A N 1
ATOM 1292 C CA . LEU A 1 177 ? -13.938 16.922 -6.602 1 95 177 LEU A CA 1
ATOM 1293 C C . LEU A 1 177 ? -13.68 15.594 -7.293 1 95 177 LEU A C 1
ATOM 1295 O O . LEU A 1 177 ? -12.68 15.438 -8 1 95 177 LEU A O 1
ATOM 1299 N N . HIS A 1 178 ? -14.5 14.578 -7.02 1 92.25 178 HIS A N 1
ATOM 1300 C CA . HIS A 1 178 ? -14.469 13.258 -7.629 1 92.25 178 HIS A CA 1
ATOM 1301 C C . HIS A 1 178 ? -13.172 12.531 -7.297 1 92.25 178 HIS A C 1
ATOM 1303 O O . HIS A 1 178 ? -12.578 11.883 -8.164 1 92.25 178 HIS A O 1
ATOM 1309 N N . ILE A 1 179 ? -12.727 12.773 -6.105 1 93.44 179 ILE A N 1
ATOM 1310 C CA . ILE A 1 179 ? -11.594 12.008 -5.59 1 93.44 179 ILE A CA 1
ATOM 1311 C C . ILE A 1 179 ? -12.094 10.719 -4.945 1 93.44 179 ILE A C 1
ATOM 1313 O O . ILE A 1 179 ? -12.992 10.742 -4.098 1 93.44 179 ILE A O 1
ATOM 1317 N N . VAL A 1 180 ? -11.508 9.602 -5.32 1 84.69 180 VAL A N 1
ATOM 1318 C CA . VAL A 1 180 ? -11.922 8.32 -4.762 1 84.69 180 VAL A CA 1
ATOM 1319 C C . VAL A 1 180 ? -10.703 7.582 -4.211 1 84.69 180 VAL A C 1
ATOM 1321 O O . VAL A 1 180 ? -9.57 8.055 -4.348 1 84.69 180 VAL A O 1
ATOM 1324 N N . ARG A 1 181 ? -10.945 6.555 -3.557 1 81 181 ARG A N 1
ATOM 1325 C CA . ARG A 1 181 ? -9.914 5.758 -2.896 1 81 181 ARG A CA 1
ATOM 1326 C C . ARG A 1 181 ? -8.805 5.375 -3.875 1 81 181 ARG A C 1
ATOM 1328 O O . ARG A 1 181 ? -9.086 5 -5.016 1 81 181 ARG A O 1
ATOM 1335 N N . ASP A 1 182 ? -7.594 5.629 -3.521 1 74.75 182 ASP A N 1
ATOM 1336 C CA . ASP A 1 182 ? -6.375 5.191 -4.195 1 74.75 182 ASP A CA 1
ATOM 1337 C C . ASP A 1 182 ? -6.047 6.098 -5.379 1 74.75 182 ASP A C 1
ATOM 1339 O O . ASP A 1 182 ? -5.102 5.836 -6.125 1 74.75 182 ASP A O 1
ATOM 1343 N N . ASP A 1 183 ? -6.863 7.125 -5.496 1 85.44 183 ASP A N 1
ATOM 1344 C CA . ASP A 1 183 ? -6.465 8.125 -6.477 1 85.44 183 ASP A CA 1
ATOM 1345 C C . ASP A 1 183 ? -5.094 8.711 -6.141 1 85.44 183 ASP A C 1
ATOM 1347 O O . ASP A 1 183 ? -4.719 8.797 -4.969 1 85.44 183 ASP A O 1
ATOM 1351 N N . ARG A 1 184 ? -4.418 8.984 -7.168 1 89.31 184 ARG A N 1
ATOM 1352 C CA . ARG A 1 184 ? -3.199 9.789 -7.082 1 89.31 184 ARG A CA 1
ATOM 1353 C C . ARG A 1 184 ? -3.455 11.219 -7.539 1 89.31 184 ARG A C 1
ATOM 1355 O O . ARG A 1 184 ? -3.549 11.484 -8.734 1 89.31 184 ARG A O 1
ATOM 1362 N N . VAL A 1 185 ? -3.561 12.133 -6.594 1 95.44 185 VAL A N 1
ATOM 1363 C CA . VAL A 1 185 ? -4.059 13.477 -6.855 1 95.44 185 VAL A CA 1
ATOM 1364 C C . VAL A 1 185 ? -2.887 14.445 -6.992 1 95.44 185 VAL A C 1
ATOM 1366 O O . VAL A 1 185 ? -2.131 14.656 -6.043 1 95.44 185 VAL A O 1
ATOM 1369 N N . MET A 1 186 ? -2.719 15.023 -8.125 1 97.44 186 MET A N 1
ATOM 1370 C CA . MET A 1 186 ? -1.753 16.109 -8.281 1 97.44 186 MET A CA 1
ATOM 1371 C C . MET A 1 186 ? -2.408 17.453 -8.031 1 97.44 186 MET A C 1
ATOM 1373 O O . MET A 1 186 ? -3.439 17.781 -8.625 1 97.44 186 MET A O 1
ATOM 1377 N N . SER A 1 187 ? -1.85 18.188 -7.164 1 97.56 187 SER A N 1
ATOM 1378 C CA . SER A 1 187 ? -2.422 19.484 -6.805 1 97.56 187 SER A CA 1
ATOM 1379 C C . SER A 1 187 ? -1.376 20.594 -6.875 1 97.56 187 SER A C 1
ATOM 1381 O O . SER A 1 187 ? -0.226 20.391 -6.477 1 97.56 187 SER A O 1
ATOM 1383 N N . THR A 1 188 ? -1.772 21.781 -7.312 1 96.88 188 THR A N 1
ATOM 1384 C CA . THR A 1 188 ? -0.979 23 -7.266 1 96.88 188 THR A CA 1
ATOM 1385 C C . THR A 1 188 ? -1.691 24.078 -6.453 1 96.88 188 THR A C 1
ATOM 1387 O O . THR A 1 188 ? -1.334 25.25 -6.523 1 96.88 188 THR A O 1
ATOM 1390 N N . LEU A 1 189 ? -2.686 23.672 -5.691 1 95.94 189 LEU A N 1
ATOM 1391 C CA . LEU A 1 189 ? -3.479 24.625 -4.914 1 95.94 189 LEU A CA 1
ATOM 1392 C C . LEU A 1 189 ? -2.656 25.203 -3.773 1 95.94 189 LEU A C 1
ATOM 1394 O O . LEU A 1 189 ? -1.889 24.5 -3.123 1 95.94 189 LEU A O 1
ATOM 1398 N N . GLU A 1 190 ? -2.875 26.5 -3.588 1 95.44 190 GLU A N 1
ATOM 1399 C CA . GLU A 1 190 ? -2.365 27.078 -2.352 1 95.44 190 GLU A CA 1
ATOM 1400 C C . GLU A 1 190 ? -3.23 26.688 -1.157 1 95.44 190 GLU A C 1
ATOM 1402 O O . GLU A 1 190 ? -4.445 26.547 -1.287 1 95.44 190 GLU A O 1
ATOM 1407 N N . TRP A 1 191 ? -2.602 26.516 -0.007 1 95.75 191 TRP A N 1
ATOM 1408 C CA . TRP A 1 191 ? -3.334 26.078 1.173 1 95.75 191 TRP A CA 1
ATOM 1409 C C . TRP A 1 191 ? -3.805 27.266 2.004 1 95.75 191 TRP A C 1
ATOM 1411 O O . TRP A 1 191 ? -3.568 27.312 3.213 1 95.75 191 TRP A O 1
ATOM 1421 N N . TRP A 1 192 ? -4.594 28.141 1.363 1 92.38 192 TRP A N 1
ATOM 1422 C CA . TRP A 1 192 ? -5.312 29.172 2.098 1 92.38 192 TRP A CA 1
ATOM 1423 C C . TRP A 1 192 ? -6.414 28.562 2.961 1 92.38 192 TRP A C 1
ATOM 1425 O O . TRP A 1 192 ? -7.02 27.562 2.588 1 92.38 192 TRP A O 1
ATOM 1435 N N . LEU A 1 193 ? -6.637 29.172 4.125 1 91.62 193 LEU A N 1
ATOM 1436 C CA . LEU A 1 193 ? -7.676 28.672 5.016 1 91.62 193 LEU A CA 1
ATOM 1437 C C . LEU A 1 193 ? -9.031 29.297 4.672 1 91.62 193 LEU A C 1
ATOM 1439 O O . LEU A 1 193 ? -9.109 30.484 4.352 1 91.62 193 LEU A O 1
ATOM 1443 N N . PRO A 1 194 ? -10.039 28.562 4.672 1 90.81 194 PRO A N 1
ATOM 1444 C CA . PRO A 1 194 ? -10 27.125 4.934 1 90.81 194 PRO A CA 1
ATOM 1445 C C . PRO A 1 194 ? -9.953 26.297 3.65 1 90.81 194 PRO A C 1
ATOM 1447 O O . PRO A 1 194 ? -9.516 25.141 3.674 1 90.81 194 PRO A O 1
ATOM 1450 N N . GLY A 1 195 ? -10.312 26.984 2.508 1 93.62 195 GLY A N 1
ATOM 1451 C CA . GLY A 1 195 ? -10.641 26.266 1.288 1 93.62 195 GLY A CA 1
ATOM 1452 C C . GLY A 1 195 ? -9.445 25.531 0.698 1 93.62 195 GLY A C 1
ATOM 1453 O O . GLY A 1 195 ? -9.562 24.359 0.306 1 93.62 195 GLY A O 1
ATOM 1454 N N . GLY A 1 196 ? -8.312 26.156 0.654 1 96.44 196 GLY A N 1
ATOM 1455 C CA . GLY A 1 196 ? -7.113 25.531 0.103 1 96.44 196 GLY A CA 1
ATOM 1456 C C . GLY A 1 196 ? -6.676 24.297 0.863 1 96.44 196 GLY A C 1
ATOM 1457 O O . GLY A 1 196 ? -6.297 23.297 0.258 1 96.44 196 GLY A O 1
ATOM 1458 N N . VAL A 1 197 ? -6.77 24.359 2.168 1 97.5 197 VAL A N 1
ATOM 1459 C CA . VAL A 1 197 ? -6.383 23.234 3.018 1 97.5 197 VAL A CA 1
ATOM 1460 C C . VAL A 1 197 ? -7.398 22.109 2.879 1 97.5 197 VAL A C 1
ATOM 1462 O O . VAL A 1 197 ? -7.027 20.938 2.807 1 97.5 197 VAL A O 1
ATOM 1465 N N . VAL A 1 198 ? -8.68 22.484 2.822 1 97.44 198 VAL A N 1
ATOM 1466 C CA . VAL A 1 198 ? -9.727 21.453 2.74 1 97.44 198 VAL A CA 1
ATOM 1467 C C . VAL A 1 198 ? -9.641 20.734 1.396 1 97.44 198 VAL A C 1
ATOM 1469 O O . VAL A 1 198 ? -9.531 19.516 1.346 1 97.44 198 VAL A O 1
ATOM 1472 N N . ASP A 1 199 ? -9.555 21.422 0.29 1 97.12 199 ASP A N 1
ATOM 1473 C CA . ASP A 1 199 ? -9.547 20.828 -1.041 1 97.12 199 ASP A CA 1
ATOM 1474 C C . ASP A 1 199 ? -8.195 20.172 -1.342 1 97.12 199 ASP A C 1
ATOM 1476 O O . ASP A 1 199 ? -8.141 19.062 -1.872 1 97.12 199 ASP A O 1
ATOM 1480 N N . GLY A 1 200 ? -7.168 20.828 -0.986 1 97.38 200 GLY A N 1
ATOM 1481 C CA . GLY A 1 200 ? -5.844 20.422 -1.425 1 97.38 200 GLY A CA 1
ATOM 1482 C C . GLY A 1 200 ? -5.23 19.344 -0.554 1 97.38 200 GLY A C 1
ATOM 1483 O O . GLY A 1 200 ? -4.273 18.672 -0.958 1 97.38 200 GLY A O 1
ATOM 1484 N N . PHE A 1 201 ? -5.805 19.156 0.607 1 97.25 201 PHE A N 1
ATOM 1485 C CA . PHE A 1 201 ? -5.16 18.234 1.543 1 97.25 201 PHE A CA 1
ATOM 1486 C C . PHE A 1 201 ? -6.191 17.328 2.215 1 97.25 201 PHE A C 1
ATOM 1488 O O . PHE A 1 201 ? -6.23 16.125 1.958 1 97.25 201 PHE A O 1
ATOM 1495 N N . LEU A 1 202 ? -7.156 17.844 2.92 1 97.56 202 LEU A N 1
ATOM 1496 C CA . LEU A 1 202 ? -8.039 17.047 3.77 1 97.56 202 LEU A CA 1
ATOM 1497 C C . LEU A 1 202 ? -8.977 16.188 2.926 1 97.56 202 LEU A C 1
ATOM 1499 O O . LEU A 1 202 ? -9.312 15.07 3.305 1 97.56 202 LEU A O 1
ATOM 1503 N N . ALA A 1 203 ? -9.469 16.75 1.806 1 97 203 ALA A N 1
ATOM 1504 C CA . ALA A 1 203 ? -10.328 15.977 0.921 1 97 203 ALA A CA 1
ATOM 1505 C C . ALA A 1 203 ? -9.609 14.734 0.403 1 97 203 ALA A C 1
ATOM 1507 O O . ALA A 1 203 ? -10.211 13.672 0.269 1 97 203 ALA A O 1
ATOM 1508 N N . VAL A 1 204 ? -8.344 14.867 0.104 1 95.94 204 VAL A N 1
ATOM 1509 C CA . VAL A 1 204 ? -7.531 13.766 -0.396 1 95.94 204 VAL A CA 1
ATOM 1510 C C . VAL A 1 204 ? -7.441 12.664 0.662 1 95.94 204 VAL A C 1
ATOM 1512 O O . VAL A 1 204 ? -7.633 11.484 0.359 1 95.94 204 VAL A O 1
ATOM 1515 N N . LEU A 1 205 ? -7.16 13.039 1.927 1 94.19 205 LEU A N 1
ATOM 1516 C CA . LEU A 1 205 ? -7.098 12.086 3.023 1 94.19 205 LEU A CA 1
ATOM 1517 C C . LEU A 1 205 ? -8.453 11.414 3.238 1 94.19 205 LEU A C 1
ATOM 1519 O O . LEU A 1 205 ? -8.531 10.203 3.455 1 94.19 205 LEU A O 1
ATOM 1523 N N . ALA A 1 206 ? -9.5 12.234 3.184 1 92.56 206 ALA A N 1
ATOM 1524 C CA . ALA A 1 206 ? -10.844 11.734 3.434 1 92.56 206 ALA A CA 1
ATOM 1525 C C . ALA A 1 206 ? -11.219 10.633 2.443 1 92.56 206 ALA A C 1
ATOM 1527 O O . ALA A 1 206 ? -11.938 9.695 2.791 1 92.56 206 ALA A O 1
ATOM 1528 N N . ALA A 1 207 ? -10.719 10.75 1.222 1 90.25 207 ALA A N 1
ATOM 1529 C CA . ALA A 1 207 ? -11.008 9.781 0.168 1 90.25 207 ALA A CA 1
ATOM 1530 C C . ALA A 1 207 ? -10.07 8.578 0.245 1 90.25 207 ALA A C 1
ATOM 1532 O O . ALA A 1 207 ? -10.195 7.633 -0.531 1 90.25 207 ALA A O 1
ATOM 1533 N N . GLN A 1 208 ? -9.07 8.656 1.187 1 86.44 208 GLN A N 1
ATOM 1534 C CA . GLN A 1 208 ? -8.016 7.652 1.282 1 86.44 208 GLN A CA 1
ATOM 1535 C C . GLN A 1 208 ? -7.207 7.574 -0.01 1 86.44 208 GLN A C 1
ATOM 1537 O O . GLN A 1 208 ? -6.895 6.48 -0.487 1 86.44 208 GLN A O 1
ATOM 1542 N N . ALA A 1 209 ? -7.059 8.719 -0.585 1 89.25 209 ALA A N 1
ATOM 1543 C CA . ALA A 1 209 ? -6.199 8.898 -1.753 1 89.25 209 ALA A CA 1
ATOM 1544 C C . ALA A 1 209 ? -4.797 9.328 -1.341 1 89.25 209 ALA A C 1
ATOM 1546 O O . ALA A 1 209 ? -4.406 9.172 -0.181 1 89.25 209 ALA A O 1
ATOM 1547 N N . SER A 1 210 ? -3.961 9.672 -2.273 1 91.81 210 SER A N 1
ATOM 1548 C CA . SER A 1 210 ? -2.617 10.188 -2.029 1 91.81 210 SER A CA 1
ATOM 1549 C C . SER A 1 210 ? -2.369 11.477 -2.801 1 91.81 210 SER A C 1
ATOM 1551 O O . SER A 1 210 ? -3.021 11.734 -3.814 1 91.81 210 SER A O 1
ATOM 1553 N N . LEU A 1 211 ? -1.49 12.273 -2.25 1 96.06 211 LEU A N 1
ATOM 1554 C CA . LEU A 1 211 ? -1.303 13.633 -2.758 1 96.06 211 LEU A CA 1
ATOM 1555 C C . LEU A 1 211 ? 0.089 13.797 -3.359 1 96.06 211 LEU A C 1
ATOM 1557 O O . LEU A 1 211 ? 1.089 13.445 -2.73 1 96.06 211 LEU A O 1
ATOM 1561 N N . VAL A 1 212 ? 0.116 14.25 -4.574 1 96.5 212 VAL A N 1
ATOM 1562 C CA . VAL A 1 212 ? 1.306 14.812 -5.207 1 96.5 212 VAL A CA 1
ATOM 1563 C C . VAL A 1 212 ? 1.172 16.328 -5.309 1 96.5 212 VAL A C 1
ATOM 1565 O O . VAL A 1 212 ? 0.516 16.844 -6.219 1 96.5 212 VAL A O 1
ATOM 1568 N N . HIS A 1 213 ? 1.761 17.062 -4.387 1 97.56 213 HIS A N 1
ATOM 1569 C CA . HIS A 1 213 ? 1.67 18.531 -4.398 1 97.56 213 HIS A CA 1
ATOM 1570 C C . HIS A 1 213 ? 2.879 19.141 -5.09 1 97.56 213 HIS A C 1
ATOM 1572 O O . HIS A 1 213 ? 4.02 18.781 -4.801 1 97.56 213 HIS A O 1
ATOM 1578 N N . CYS A 1 214 ? 2.615 20.078 -5.93 1 97.12 214 CYS A N 1
ATOM 1579 C CA . CYS A 1 214 ? 3.67 20.781 -6.66 1 97.12 214 CYS A CA 1
ATOM 1580 C C . CYS A 1 214 ? 3.703 22.25 -6.289 1 97.12 214 CYS A C 1
ATOM 1582 O O . CYS A 1 214 ? 2.791 23 -6.633 1 97.12 214 CYS A O 1
ATOM 1584 N N . THR A 1 215 ? 4.695 22.609 -5.57 1 95.31 215 THR A N 1
ATOM 1585 C CA . THR A 1 215 ? 4.977 24.016 -5.305 1 95.31 215 THR A CA 1
ATOM 1586 C C . THR A 1 215 ? 5.844 24.609 -6.41 1 95.31 215 THR A C 1
ATOM 1588 O O . THR A 1 215 ? 6.773 23.969 -6.895 1 95.31 215 THR A O 1
ATOM 1591 N N . ASN A 1 216 ? 5.559 25.906 -6.816 1 95 216 ASN A N 1
ATOM 1592 C CA . ASN A 1 216 ? 6.27 26.562 -7.91 1 95 216 ASN A CA 1
ATOM 1593 C C . ASN A 1 216 ? 6.316 25.672 -9.156 1 95 216 ASN A C 1
ATOM 1595 O O . ASN A 1 216 ? 7.387 25.438 -9.711 1 95 216 ASN A O 1
ATOM 1599 N N . PRO A 1 217 ? 5.125 25.266 -9.641 1 95.5 217 PRO A N 1
ATOM 1600 C CA . PRO A 1 217 ? 5.109 24.266 -10.727 1 95.5 217 PRO A CA 1
ATOM 1601 C C . PRO A 1 217 ? 5.699 24.812 -12.023 1 95.5 217 PRO A C 1
ATOM 1603 O O . PRO A 1 217 ? 5.395 25.938 -12.422 1 95.5 217 PRO A O 1
ATOM 1606 N N . ASP A 1 218 ? 6.543 24.078 -12.594 1 95.62 218 ASP A N 1
ATOM 1607 C CA . ASP A 1 218 ? 7.043 24.297 -13.953 1 95.62 218 ASP A CA 1
ATOM 1608 C C . ASP A 1 218 ? 6.156 23.594 -14.977 1 95.62 218 ASP A C 1
ATOM 1610 O O . ASP A 1 218 ? 6.145 22.359 -15.055 1 95.62 218 ASP A O 1
ATOM 1614 N N . PRO A 1 219 ? 5.504 24.359 -15.75 1 94.06 219 PRO A N 1
ATOM 1615 C CA . PRO A 1 219 ? 4.574 23.766 -16.719 1 94.06 219 PRO A CA 1
ATOM 1616 C C . PRO A 1 219 ? 5.246 22.734 -17.625 1 94.06 219 PRO A C 1
ATOM 1618 O O . PRO A 1 219 ? 4.602 21.781 -18.078 1 94.06 219 PRO A O 1
ATOM 1621 N N . GLN A 1 220 ? 6.492 22.828 -17.859 1 93.88 220 GLN A N 1
ATOM 1622 C CA . GLN A 1 220 ? 7.203 21.938 -18.766 1 93.88 220 GLN A CA 1
ATOM 1623 C C . GLN A 1 220 ? 7.398 20.562 -18.141 1 93.88 220 GLN A C 1
ATOM 1625 O O . GLN A 1 220 ? 7.676 19.578 -18.844 1 93.88 220 GLN A O 1
ATOM 1630 N N . LYS A 1 221 ? 7.211 20.484 -16.891 1 92.88 221 LYS A N 1
ATOM 1631 C CA . LYS A 1 221 ? 7.504 19.234 -16.188 1 92.88 221 LYS A CA 1
ATOM 1632 C C . LYS A 1 221 ? 6.219 18.469 -15.867 1 92.88 221 LYS A C 1
ATOM 1634 O O . LYS A 1 221 ? 6.266 17.297 -15.492 1 92.88 221 LYS A O 1
ATOM 1639 N N . LEU A 1 222 ? 5.094 19.125 -16.047 1 92.62 222 LEU A N 1
ATOM 1640 C CA . LEU A 1 222 ? 3.855 18.594 -15.484 1 92.62 222 LEU A CA 1
ATOM 1641 C C . LEU A 1 222 ? 3.41 17.344 -16.234 1 92.62 222 LEU A C 1
ATOM 1643 O O . LEU A 1 222 ? 2.904 16.406 -15.633 1 92.62 222 LEU A O 1
ATOM 1647 N N . ASP A 1 223 ? 3.6 17.266 -17.531 1 89 223 ASP A N 1
ATOM 1648 C CA . ASP A 1 223 ? 3.193 16.109 -18.312 1 89 223 ASP A CA 1
ATOM 1649 C C . ASP A 1 223 ? 3.967 14.859 -17.875 1 89 223 ASP A C 1
ATOM 1651 O O . ASP A 1 223 ? 3.377 13.805 -17.641 1 89 223 ASP A O 1
ATOM 1655 N N . GLN A 1 224 ? 5.227 15.047 -17.812 1 87.06 224 GLN A N 1
ATOM 1656 C CA . GLN A 1 224 ? 6.07 13.938 -17.391 1 87.06 224 GLN A CA 1
ATOM 1657 C C . GLN A 1 224 ? 5.734 13.516 -15.961 1 87.06 224 GLN A C 1
ATOM 1659 O O . GLN A 1 224 ? 5.742 12.32 -15.641 1 87.06 224 GLN A O 1
ATOM 1664 N N . ARG A 1 225 ? 5.426 14.453 -15.094 1 90.5 225 ARG A N 1
ATOM 1665 C CA . ARG A 1 225 ? 5.074 14.164 -13.703 1 90.5 225 ARG A CA 1
ATOM 1666 C C . ARG A 1 225 ? 3.775 13.367 -13.625 1 90.5 225 ARG A C 1
ATOM 1668 O O . ARG A 1 225 ? 3.66 12.43 -12.828 1 90.5 225 ARG A O 1
ATOM 1675 N N . ARG A 1 226 ? 2.801 13.719 -14.43 1 88.69 226 ARG A N 1
ATOM 1676 C CA . ARG A 1 226 ? 1.54 12.992 -14.492 1 88.69 226 ARG A CA 1
ATOM 1677 C C . ARG A 1 226 ? 1.776 11.516 -14.797 1 88.69 226 ARG A C 1
ATOM 1679 O O . ARG A 1 226 ? 1.172 10.641 -14.172 1 88.69 226 ARG A O 1
ATOM 1686 N N . PHE A 1 227 ? 2.662 11.367 -15.695 1 80.31 227 PHE A N 1
ATOM 1687 C CA . PHE A 1 227 ? 2.969 10.008 -16.125 1 80.31 227 PHE A CA 1
ATOM 1688 C C . PHE A 1 227 ? 3.738 9.258 -15.047 1 80.31 227 PHE A C 1
ATOM 1690 O O . PHE A 1 227 ? 3.34 8.164 -14.633 1 80.31 227 PHE A O 1
ATOM 1697 N N . ASP A 1 228 ? 4.77 9.883 -14.508 1 77.62 228 ASP A N 1
ATOM 1698 C CA . ASP A 1 228 ? 5.66 9.242 -13.539 1 77.62 228 ASP A CA 1
ATOM 1699 C C . ASP A 1 228 ? 4.914 8.898 -12.25 1 77.62 228 ASP A C 1
ATOM 1701 O O . ASP A 1 228 ? 5.156 7.852 -11.648 1 77.62 228 ASP A O 1
ATOM 1705 N N . GLU A 1 229 ? 4.027 9.812 -11.844 1 85.31 229 GLU A N 1
ATOM 1706 C CA . GLU A 1 229 ? 3.336 9.656 -10.57 1 85.31 229 GLU A CA 1
ATOM 1707 C C . GLU A 1 229 ? 1.991 8.961 -10.75 1 85.31 229 GLU A C 1
ATOM 1709 O O . GLU A 1 229 ? 1.257 8.758 -9.781 1 85.31 229 GLU A O 1
ATOM 1714 N N . ARG A 1 230 ? 1.596 8.672 -11.984 1 80.38 230 ARG A N 1
ATOM 1715 C CA . ARG A 1 230 ? 0.345 7.984 -12.289 1 80.38 230 ARG A CA 1
ATOM 1716 C C . ARG A 1 230 ? -0.851 8.75 -11.727 1 80.38 230 ARG A C 1
ATOM 1718 O O . ARG A 1 230 ? -1.687 8.172 -11.031 1 80.38 230 ARG A O 1
ATOM 1725 N N . ILE A 1 231 ? -0.885 10.023 -12.133 1 89.88 231 ILE A N 1
ATOM 1726 C CA . ILE A 1 231 ? -1.906 10.93 -11.617 1 89.88 231 ILE A CA 1
ATOM 1727 C C . ILE A 1 231 ? -3.273 10.531 -12.164 1 89.88 231 ILE A C 1
ATOM 1729 O O . ILE A 1 231 ? -3.424 10.297 -13.367 1 89.88 231 ILE A O 1
ATOM 1733 N N . SER A 1 232 ? -4.223 10.422 -11.289 1 87.88 232 SER A N 1
ATOM 1734 C CA . SER A 1 232 ? -5.566 10.07 -11.727 1 87.88 232 SER A CA 1
ATOM 1735 C C . SER A 1 232 ? -6.527 11.242 -11.57 1 87.88 232 SER A C 1
ATOM 1737 O O . SER A 1 232 ? -7.594 11.266 -12.188 1 87.88 232 SER A O 1
ATOM 1739 N N . VAL A 1 233 ? -6.227 12.234 -10.75 1 93.5 233 VAL A N 1
ATOM 1740 C CA . VAL A 1 233 ? -7.016 13.438 -10.5 1 93.5 233 VAL A CA 1
ATOM 1741 C C . VAL A 1 233 ? -6.086 14.648 -10.398 1 93.5 233 VAL A C 1
ATOM 1743 O O . VAL A 1 233 ? -4.961 14.531 -9.906 1 93.5 233 VAL A O 1
ATOM 1746 N N . GLU A 1 234 ? -6.496 15.766 -10.883 1 95.31 234 GLU A N 1
ATOM 1747 C CA . GLU A 1 234 ? -5.719 17 -10.758 1 95.31 234 GLU A CA 1
ATOM 1748 C C . GLU A 1 234 ? -6.555 18.109 -10.148 1 95.31 234 GLU A C 1
ATOM 1750 O O . GLU A 1 234 ? -7.738 18.25 -10.469 1 95.31 234 GLU A O 1
ATOM 1755 N N . LEU A 1 235 ? -5.945 18.766 -9.25 1 94.12 235 LEU A N 1
ATOM 1756 C CA . LEU A 1 235 ? -6.52 19.953 -8.625 1 94.12 235 LEU A CA 1
ATOM 1757 C C . LEU A 1 235 ? -5.691 21.188 -8.953 1 94.12 235 LEU A C 1
ATOM 1759 O O . LEU A 1 235 ? -4.516 21.266 -8.602 1 94.12 235 LEU A O 1
ATOM 1763 N N . ASN A 1 236 ? -6.309 22.125 -9.68 1 90.31 236 ASN A N 1
ATOM 1764 C CA . ASN A 1 236 ? -5.582 23.328 -10.07 1 90.31 236 ASN A CA 1
ATOM 1765 C C . ASN A 1 236 ? -6.41 24.594 -9.82 1 90.31 236 ASN A C 1
ATOM 1767 O O . ASN A 1 236 ? -7.641 24.547 -9.828 1 90.31 236 ASN A O 1
ATOM 1771 N N . MET B 1 1 ? -13.344 12.266 18.625 1 84.88 1 MET B N 1
ATOM 1772 C CA . MET B 1 1 ? -12.328 11.898 17.641 1 84.88 1 MET B CA 1
ATOM 1773 C C . MET B 1 1 ? -11.82 13.125 16.906 1 84.88 1 MET B C 1
ATOM 1775 O O . MET B 1 1 ? -12.617 13.93 16.406 1 84.88 1 MET B O 1
ATOM 1779 N N . SER B 1 2 ? -10.602 13.344 16.969 1 91.25 2 SER B N 1
ATOM 1780 C CA . SER B 1 2 ? -10.008 14.523 16.359 1 91.25 2 SER B CA 1
ATOM 1781 C C . SER B 1 2 ? -10.062 14.43 14.828 1 91.25 2 SER B C 1
ATOM 1783 O O . SER B 1 2 ? -10.32 13.359 14.281 1 91.25 2 SER B O 1
ATOM 1785 N N . VAL B 1 3 ? -9.789 15.531 14.156 1 95.31 3 VAL B N 1
ATOM 1786 C CA . VAL B 1 3 ? -9.695 15.57 12.703 1 95.31 3 VAL B CA 1
ATOM 1787 C C . VAL B 1 3 ? -8.633 14.586 12.227 1 95.31 3 VAL B C 1
ATOM 1789 O O . VAL B 1 3 ? -8.867 13.82 11.289 1 95.31 3 VAL B O 1
ATOM 1792 N N . THR B 1 4 ? -7.461 14.562 12.898 1 94.12 4 THR B N 1
ATOM 1793 C CA . THR B 1 4 ? -6.344 13.695 12.547 1 94.12 4 THR B CA 1
ATOM 1794 C C . THR B 1 4 ? -6.746 12.227 12.641 1 94.12 4 THR B C 1
ATOM 1796 O O . THR B 1 4 ? -6.547 11.461 11.695 1 94.12 4 THR B O 1
ATOM 1799 N N . GLU B 1 5 ? -7.348 11.828 13.734 1 86.06 5 GLU B N 1
ATOM 1800 C CA . GLU B 1 5 ? -7.773 10.445 13.906 1 86.06 5 GLU B CA 1
ATOM 1801 C C . GLU B 1 5 ? -8.828 10.055 12.875 1 86.06 5 GLU B C 1
ATOM 1803 O O . GLU B 1 5 ? -8.789 8.945 12.336 1 86.06 5 GLU B O 1
ATOM 1808 N N . ALA B 1 6 ? -9.727 11.023 12.617 1 86 6 ALA B N 1
ATOM 1809 C CA . ALA B 1 6 ? -10.836 10.742 11.703 1 86 6 ALA B CA 1
ATOM 1810 C C . ALA B 1 6 ? -10.336 10.562 10.273 1 86 6 ALA B C 1
ATOM 1812 O O . ALA B 1 6 ? -10.867 9.734 9.531 1 86 6 ALA B O 1
ATOM 1813 N N . LEU B 1 7 ? -9.242 11.32 9.852 1 88.81 7 LEU B N 1
ATOM 1814 C CA . LEU B 1 7 ? -8.883 11.344 8.438 1 88.81 7 LEU B CA 1
ATOM 1815 C C . LEU B 1 7 ? -7.621 10.531 8.18 1 88.81 7 LEU B C 1
ATOM 1817 O O . LEU B 1 7 ? -7.469 9.938 7.109 1 88.81 7 LEU B O 1
ATOM 1821 N N . LEU B 1 8 ? -6.645 10.508 9.109 1 85.38 8 LEU B N 1
ATOM 1822 C CA . LEU B 1 8 ? -5.398 9.766 8.93 1 85.38 8 LEU B CA 1
ATOM 1823 C C . LEU B 1 8 ? -5.543 8.336 9.43 1 85.38 8 LEU B C 1
ATOM 1825 O O . LEU B 1 8 ? -4.902 7.422 8.906 1 85.38 8 LEU B O 1
ATOM 1829 N N . GLY B 1 9 ? -6.391 8.125 10.453 1 80.44 9 GLY B N 1
ATOM 1830 C CA . GLY B 1 9 ? -6.594 6.82 11.055 1 80.44 9 GLY B CA 1
ATOM 1831 C C . GLY B 1 9 ? -6.883 5.73 10.047 1 80.44 9 GLY B C 1
ATOM 1832 O O . GLY B 1 9 ? -6.176 4.723 9.992 1 80.44 9 GLY B O 1
ATOM 1833 N N . PRO B 1 10 ? -7.898 5.969 9.195 1 73.69 10 PRO B N 1
ATOM 1834 C CA . PRO B 1 10 ? -8.258 4.965 8.195 1 73.69 10 PRO B CA 1
ATOM 1835 C C . PRO B 1 10 ? -7.102 4.641 7.246 1 73.69 10 PRO B C 1
ATOM 1837 O O . PRO B 1 10 ? -6.977 3.504 6.781 1 73.69 10 PRO B O 1
ATOM 1840 N N . LEU B 1 11 ? -6.277 5.648 6.953 1 77.19 11 LEU B N 1
ATOM 1841 C CA . LEU B 1 11 ? -5.137 5.438 6.07 1 77.19 11 LEU B CA 1
ATOM 1842 C C . LEU B 1 11 ? -4.094 4.543 6.734 1 77.19 11 LEU B C 1
ATOM 1844 O O . LEU B 1 11 ? -3.465 3.717 6.07 1 77.19 11 LEU B O 1
ATOM 1848 N N . LEU B 1 12 ? -3.781 4.844 8.078 1 68.56 12 LEU B N 1
ATOM 1849 C CA . LEU B 1 12 ? -2.811 4.047 8.82 1 68.56 12 LEU B CA 1
ATOM 1850 C C . LEU B 1 12 ? -3.295 2.607 8.969 1 68.56 12 LEU B C 1
ATOM 1852 O O . LEU B 1 12 ? -2.486 1.677 9 1 68.56 12 LEU B O 1
ATOM 1856 N N . ALA B 1 13 ? -4.547 2.625 9.227 1 59.03 13 ALA B N 1
ATOM 1857 C CA . ALA B 1 13 ? -5.137 1.3 9.383 1 59.03 13 ALA B CA 1
ATOM 1858 C C . ALA B 1 13 ? -5.07 0.506 8.086 1 59.03 13 ALA B C 1
ATOM 1860 O O . ALA B 1 13 ? -5.016 -0.726 8.102 1 59.03 13 ALA B O 1
ATOM 1861 N N . SER B 1 14 ? -5.125 1.29 7.023 1 55.22 14 SER B N 1
ATOM 1862 C CA . SER B 1 14 ? -5.152 0.604 5.734 1 55.22 14 SER B CA 1
ATOM 1863 C C . SER B 1 14 ? -3.775 0.053 5.379 1 55.22 14 SER B C 1
ATOM 1865 O O . SER B 1 14 ? -3.645 -0.745 4.445 1 55.22 14 SER B O 1
ATOM 1867 N N . GLY B 1 15 ? -2.553 0.096 6.613 1 47.41 15 GLY B N 1
ATOM 1868 C CA . GLY B 1 15 ? -1.288 -0.623 6.609 1 47.41 15 GLY B CA 1
ATOM 1869 C C . GLY B 1 15 ? -0.416 -0.295 5.414 1 47.41 15 GLY B C 1
ATOM 1870 O O . GLY B 1 15 ? -0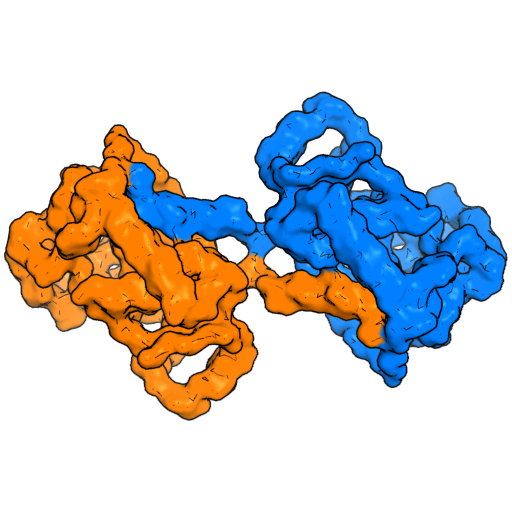.879 0.324 4.453 1 47.41 15 GLY B O 1
ATOM 1871 N N . ALA B 1 16 ? 1.183 -0.06 5.559 1 47.81 16 ALA B N 1
ATOM 1872 C CA . ALA B 1 16 ? 2.129 -0.432 4.512 1 47.81 16 ALA B CA 1
ATOM 1873 C C . ALA B 1 16 ? 1.507 -1.429 3.539 1 47.81 16 ALA B C 1
ATOM 1875 O O . ALA B 1 16 ? 0.659 -2.236 3.926 1 47.81 16 ALA B O 1
ATOM 1876 N N . PRO B 1 17 ? 1.78 -1.075 2.342 1 51.31 17 PRO B N 1
ATOM 1877 C CA . PRO B 1 17 ? 1.11 -2.104 1.54 1 51.31 17 PRO B CA 1
ATOM 1878 C C . PRO B 1 17 ? 1.316 -3.512 2.096 1 51.31 17 PRO B C 1
ATOM 1880 O O . PRO B 1 17 ? 2.438 -3.877 2.457 1 51.31 17 PRO B O 1
ATOM 1883 N N . LYS B 1 18 ? 0.386 -4.012 2.887 1 63.09 18 LYS B N 1
ATOM 1884 C CA . LYS B 1 18 ? 0.365 -5.387 3.373 1 63.09 18 LYS B CA 1
ATOM 1885 C C . LYS B 1 18 ? 0.805 -6.359 2.283 1 63.09 18 LYS B C 1
ATOM 1887 O O . LYS B 1 18 ? 0.573 -6.121 1.097 1 63.09 18 LYS B O 1
ATOM 1892 N N . PRO B 1 19 ? 1.835 -7.285 2.826 1 82.69 19 PRO B N 1
ATOM 1893 C CA . PRO B 1 19 ? 2.141 -8.32 1.837 1 82.69 19 PRO B CA 1
ATOM 1894 C C . PRO B 1 19 ? 0.894 -8.852 1.138 1 82.69 19 PRO B C 1
ATOM 1896 O O . PRO B 1 19 ? -0.167 -8.969 1.759 1 82.69 19 PRO B O 1
ATOM 1899 N N . LEU B 1 20 ? 1.088 -9.07 -0.096 1 88.94 20 LEU B N 1
ATOM 1900 C CA . LEU B 1 20 ? -0.017 -9.68 -0.827 1 88.94 20 LEU B CA 1
ATOM 1901 C C . LEU B 1 20 ? -0.315 -11.078 -0.291 1 88.94 20 LEU B C 1
ATOM 1903 O O . LEU B 1 20 ? -1.479 -11.445 -0.125 1 88.94 20 LEU B O 1
ATOM 1907 N N . ILE B 1 21 ? 0.812 -11.836 -0.015 1 94.06 21 ILE B N 1
ATOM 1908 C CA . ILE B 1 21 ? 0.711 -13.195 0.504 1 94.06 21 ILE B CA 1
ATOM 1909 C C . ILE B 1 21 ? 1.53 -13.32 1.787 1 94.06 21 ILE B C 1
ATOM 1911 O O . ILE B 1 21 ? 2.688 -12.898 1.836 1 94.06 21 ILE B O 1
ATOM 1915 N N . THR B 1 22 ? 0.976 -13.734 2.805 1 93.88 22 THR B N 1
ATOM 1916 C CA . THR B 1 22 ? 1.651 -14.242 3.992 1 93.88 22 THR B CA 1
ATOM 1917 C C . THR B 1 22 ? 1.34 -15.727 4.195 1 93.88 22 THR B C 1
ATOM 1919 O O . THR B 1 22 ? 0.172 -16.125 4.219 1 93.88 22 THR B O 1
ATOM 1922 N N . HIS B 1 23 ? 2.361 -16.562 4.23 1 95.88 23 HIS B N 1
ATOM 1923 C CA . HIS B 1 23 ? 2.186 -18 4.406 1 95.88 23 HIS B CA 1
ATOM 1924 C C . HIS B 1 23 ? 2.791 -18.469 5.723 1 95.88 23 HIS B C 1
ATOM 1926 O O . HIS B 1 23 ? 3.977 -18.266 5.98 1 95.88 23 HIS B O 1
ATOM 1932 N N . TYR B 1 24 ? 1.944 -19.078 6.504 1 94.94 24 TYR B N 1
ATOM 1933 C CA . TYR B 1 24 ? 2.355 -19.719 7.742 1 94.94 24 TYR B CA 1
ATOM 1934 C C . TYR B 1 24 ? 2.357 -21.234 7.59 1 94.94 24 TYR B C 1
ATOM 1936 O O . TYR B 1 24 ? 1.448 -21.812 6.984 1 94.94 24 TYR B O 1
ATOM 1944 N N . ASP B 1 25 ? 3.396 -21.875 8.047 1 94.62 25 ASP B N 1
ATOM 1945 C CA . ASP B 1 25 ? 3.396 -23.328 8.289 1 94.62 25 ASP B CA 1
ATOM 1946 C C . ASP B 1 25 ? 3.631 -23.625 9.766 1 94.62 25 ASP B C 1
ATOM 1948 O O . ASP B 1 25 ? 4.766 -23.562 10.25 1 94.62 25 ASP B O 1
ATOM 1952 N N . ASP B 1 26 ? 2.582 -23.984 10.477 1 94.44 26 ASP B N 1
ATOM 1953 C CA . ASP B 1 26 ? 2.67 -24.109 11.93 1 94.44 26 ASP B CA 1
ATOM 1954 C C . ASP B 1 26 ? 3.41 -25.375 12.336 1 94.44 26 ASP B C 1
ATOM 1956 O O . ASP B 1 26 ? 3.818 -25.531 13.492 1 94.44 26 ASP B O 1
ATOM 1960 N N . ALA B 1 27 ? 3.549 -26.328 11.398 1 92.5 27 ALA B N 1
ATOM 1961 C CA . ALA B 1 27 ? 4.348 -27.516 11.703 1 92.5 27 ALA B CA 1
ATOM 1962 C C . ALA B 1 27 ? 5.832 -27.172 11.773 1 92.5 27 ALA B C 1
ATOM 1964 O O . ALA B 1 27 ? 6.566 -27.734 12.594 1 92.5 27 ALA B O 1
ATOM 1965 N N . THR B 1 28 ? 6.285 -26.266 11 1 89.06 28 THR B N 1
ATOM 1966 C CA . THR B 1 28 ? 7.707 -25.938 10.938 1 89.06 28 THR B CA 1
ATOM 1967 C C . THR B 1 28 ? 7.984 -24.609 11.641 1 89.06 28 THR B C 1
ATOM 1969 O O . THR B 1 28 ? 9.133 -24.297 11.953 1 89.06 28 THR B O 1
ATOM 1972 N N . GLY B 1 29 ? 6.965 -23.766 11.781 1 88.88 29 GLY B N 1
ATOM 1973 C CA . GLY B 1 29 ? 7.137 -22.438 12.336 1 88.88 29 GLY B CA 1
ATOM 1974 C C . GLY B 1 29 ? 7.52 -21.406 11.305 1 88.88 29 GLY B C 1
ATOM 1975 O O . GLY B 1 29 ? 7.773 -20.25 11.641 1 88.88 29 GLY B O 1
ATOM 1976 N N . ALA B 1 30 ? 7.43 -21.797 10.062 1 86.88 30 ALA B N 1
ATOM 1977 C CA . ALA B 1 30 ? 7.844 -20.891 8.984 1 86.88 30 ALA B CA 1
ATOM 1978 C C . ALA B 1 30 ? 6.797 -19.812 8.742 1 86.88 30 ALA B C 1
ATOM 1980 O O . ALA B 1 30 ? 5.594 -20.078 8.828 1 86.88 30 ALA B O 1
ATOM 1981 N N . ARG B 1 31 ? 7.246 -18.594 8.477 1 89.31 31 ARG B N 1
ATOM 1982 C CA . ARG B 1 31 ? 6.441 -17.484 7.988 1 89.31 31 ARG B CA 1
ATOM 1983 C C . ARG B 1 31 ? 7.121 -16.781 6.812 1 89.31 31 ARG B C 1
ATOM 1985 O O . ARG B 1 31 ? 8.25 -16.297 6.941 1 89.31 31 ARG B O 1
ATOM 1992 N N . ILE B 1 32 ? 6.445 -16.766 5.688 1 89.31 32 ILE B N 1
ATOM 1993 C CA . ILE B 1 32 ? 6.988 -16.156 4.48 1 89.31 32 ILE B CA 1
ATOM 1994 C C . ILE B 1 32 ? 6.031 -15.07 3.975 1 89.31 32 ILE B C 1
ATOM 1996 O O . ILE B 1 32 ? 4.812 -15.266 3.992 1 89.31 32 ILE B O 1
ATOM 2000 N N . GLU B 1 33 ? 6.598 -13.977 3.557 1 89.31 33 GLU B N 1
ATOM 2001 C CA . GLU B 1 33 ? 5.785 -12.914 2.979 1 89.31 33 GLU B CA 1
ATOM 2002 C C . GLU B 1 33 ? 6.203 -12.617 1.541 1 89.31 33 GLU B C 1
ATOM 2004 O O . GLU B 1 33 ? 7.395 -12.609 1.224 1 89.31 33 GLU B O 1
ATOM 2009 N N . LEU B 1 34 ? 5.176 -12.477 0.687 1 88.06 34 LEU B N 1
ATOM 2010 C CA . LEU B 1 34 ? 5.391 -11.961 -0.661 1 88.06 34 LEU B CA 1
ATOM 2011 C C . LEU B 1 34 ? 4.668 -10.625 -0.852 1 88.06 34 LEU B C 1
ATOM 2013 O O . LEU B 1 34 ? 3.449 -10.547 -0.689 1 88.06 34 LEU B O 1
ATOM 2017 N N . SER B 1 35 ? 5.461 -9.586 -1.171 1 82.31 35 SER B N 1
ATOM 2018 C CA . SER B 1 35 ? 4.84 -8.352 -1.641 1 82.31 35 SER B CA 1
ATOM 2019 C C . SER B 1 35 ? 4.207 -8.547 -3.016 1 82.31 35 SER B C 1
ATOM 2021 O O . SER B 1 35 ? 4.398 -9.578 -3.656 1 82.31 35 SER B O 1
ATOM 2023 N N . ARG B 1 36 ? 3.422 -7.621 -3.529 1 85.62 36 ARG B N 1
ATOM 2024 C CA . ARG B 1 36 ? 2.893 -7.641 -4.891 1 85.62 36 ARG B CA 1
ATOM 2025 C C . ARG B 1 36 ? 4.016 -7.77 -5.914 1 85.62 36 ARG B C 1
ATOM 2027 O O . ARG B 1 36 ? 3.932 -8.586 -6.836 1 85.62 36 ARG B O 1
ATOM 2034 N N . ALA B 1 37 ? 5.105 -7.004 -5.684 1 79.69 37 ALA B N 1
ATOM 2035 C CA . ALA B 1 37 ? 6.238 -7.016 -6.605 1 79.69 37 ALA B CA 1
ATOM 2036 C C . ALA B 1 37 ? 6.941 -8.367 -6.59 1 79.69 37 ALA B C 1
ATOM 2038 O O . ALA B 1 37 ? 7.281 -8.914 -7.648 1 79.69 37 ALA B O 1
ATOM 2039 N N . THR B 1 38 ? 7.156 -8.914 -5.367 1 84.25 38 THR B N 1
ATOM 2040 C CA . THR B 1 38 ? 7.809 -10.211 -5.258 1 84.25 38 THR B CA 1
ATOM 2041 C C . THR B 1 38 ? 6.965 -11.297 -5.918 1 84.25 38 THR B C 1
ATOM 2043 O O . THR B 1 38 ? 7.492 -12.172 -6.613 1 84.25 38 THR B O 1
ATOM 2046 N N . THR B 1 39 ? 5.668 -11.227 -5.734 1 92.81 39 THR B N 1
ATOM 2047 C CA . THR B 1 39 ? 4.754 -12.172 -6.371 1 92.81 39 THR B CA 1
ATOM 2048 C C . THR B 1 39 ? 4.863 -12.086 -7.891 1 92.81 39 THR B C 1
ATOM 2050 O O . THR B 1 39 ? 4.992 -13.109 -8.562 1 92.81 39 THR B O 1
ATOM 2053 N N . ALA B 1 40 ? 4.922 -10.883 -8.406 1 90.38 40 ALA B N 1
ATOM 2054 C CA . ALA B 1 40 ? 5.043 -10.672 -9.852 1 90.38 40 ALA B CA 1
ATOM 2055 C C . ALA B 1 40 ? 6.387 -11.188 -10.367 1 90.38 40 ALA B C 1
ATOM 2057 O O . ALA B 1 40 ? 6.465 -11.75 -11.461 1 90.38 40 ALA B O 1
ATOM 2058 N N . ASN B 1 41 ? 7.387 -10.969 -9.57 1 90.5 41 ASN B N 1
ATOM 2059 C CA . ASN B 1 41 ? 8.719 -11.438 -9.945 1 90.5 41 ASN B CA 1
ATOM 2060 C C . ASN B 1 41 ? 8.758 -12.953 -10.07 1 90.5 41 ASN B C 1
ATOM 2062 O O . ASN B 1 41 ? 9.266 -13.484 -11.062 1 90.5 41 ASN B O 1
ATOM 2066 N N . TRP B 1 42 ? 8.227 -13.641 -9.062 1 94.94 42 TRP B N 1
ATOM 2067 C CA . TRP B 1 42 ? 8.211 -15.102 -9.109 1 94.94 42 TRP B CA 1
ATOM 2068 C C . TRP B 1 42 ? 7.402 -15.602 -10.297 1 94.94 42 TRP B C 1
ATOM 2070 O O . TRP B 1 42 ? 7.805 -16.547 -10.969 1 94.94 42 TRP B O 1
ATOM 2080 N N . ALA B 1 43 ? 6.27 -14.984 -10.586 1 97.62 43 ALA B N 1
ATOM 2081 C CA . ALA B 1 43 ? 5.438 -15.352 -11.734 1 97.62 43 ALA B CA 1
ATOM 2082 C C . ALA B 1 43 ? 6.188 -15.148 -13.047 1 97.62 43 ALA B C 1
ATOM 2084 O O . ALA B 1 43 ? 6.18 -16.031 -13.914 1 97.62 43 ALA B O 1
ATOM 2085 N N . ALA B 1 44 ? 6.898 -14.047 -13.141 1 96.5 44 ALA B N 1
ATOM 2086 C CA . ALA B 1 44 ? 7.645 -13.734 -14.352 1 96.5 44 ALA B CA 1
ATOM 2087 C C . ALA B 1 44 ? 8.789 -14.719 -14.562 1 96.5 44 ALA B C 1
ATOM 2089 O O . ALA B 1 44 ? 8.977 -15.234 -15.664 1 96.5 44 ALA B O 1
ATOM 2090 N N . LYS B 1 45 ? 9.523 -14.977 -13.5 1 97 45 LYS B N 1
ATOM 2091 C CA . LYS B 1 45 ? 10.625 -15.93 -13.586 1 97 45 LYS B CA 1
ATOM 2092 C C . LYS B 1 45 ? 10.125 -17.312 -14.031 1 97 45 LYS B C 1
ATOM 2094 O O . LYS B 1 45 ? 10.758 -17.969 -14.852 1 97 45 LYS B O 1
ATOM 2099 N N . THR B 1 46 ? 8.984 -17.703 -13.461 1 98.56 46 THR B N 1
ATOM 2100 C CA . THR B 1 46 ? 8.391 -18.984 -13.812 1 98.56 46 THR B CA 1
ATOM 2101 C C . THR B 1 46 ? 7.973 -19 -15.281 1 98.56 46 THR B C 1
ATOM 2103 O O . THR B 1 46 ? 8.289 -19.953 -16.016 1 98.56 46 THR B O 1
ATOM 2106 N N . ALA B 1 47 ? 7.309 -17.953 -15.758 1 98.38 47 ALA B N 1
ATOM 2107 C CA . ALA B 1 47 ? 6.863 -17.875 -17.141 1 98.38 47 ALA B CA 1
ATOM 2108 C C . ALA B 1 47 ? 8.047 -17.906 -18.109 1 98.38 47 ALA B C 1
ATOM 2110 O O . ALA B 1 47 ? 8.023 -18.609 -19.109 1 98.38 47 ALA B O 1
ATOM 2111 N N . ASN B 1 48 ? 9.055 -17.141 -17.734 1 98.06 48 ASN B N 1
ATOM 2112 C CA . ASN B 1 48 ? 10.258 -17.125 -18.562 1 98.06 48 ASN B CA 1
ATOM 2113 C C . ASN B 1 48 ? 10.891 -18.516 -18.641 1 98.06 48 ASN B C 1
ATOM 2115 O O . ASN B 1 48 ? 11.289 -18.953 -19.719 1 98.06 48 ASN B O 1
ATOM 2119 N N . TRP B 1 49 ? 11 -19.188 -17.562 1 98.62 49 TRP B N 1
ATOM 2120 C CA . TRP B 1 49 ? 11.578 -20.531 -17.531 1 98.62 49 TRP B CA 1
ATOM 2121 C C . TRP B 1 49 ? 10.781 -21.484 -18.422 1 98.62 49 TRP B C 1
ATOM 2123 O O . TRP B 1 49 ? 11.359 -22.25 -19.203 1 98.62 49 TRP B O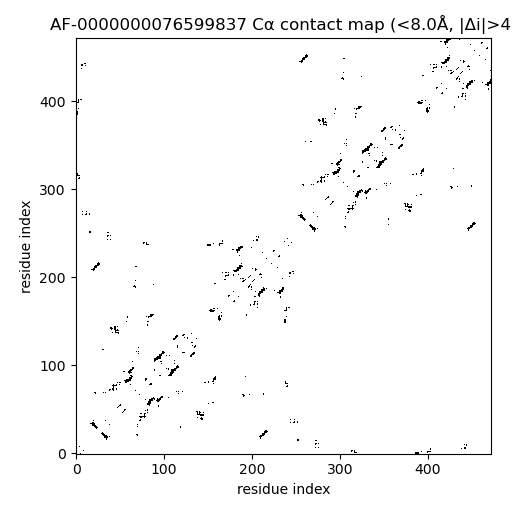 1
ATOM 2133 N N . LEU B 1 50 ? 9.5 -21.422 -18.328 1 98.56 50 LEU B N 1
ATOM 2134 C CA . LEU B 1 50 ? 8.625 -22.297 -19.109 1 98.56 50 LEU B CA 1
ATOM 2135 C C . LEU B 1 50 ? 8.789 -22.031 -20.594 1 98.56 50 LEU B C 1
ATOM 2137 O O . LEU B 1 50 ? 8.875 -22.984 -21.391 1 98.56 50 LEU B O 1
ATOM 2141 N N . VAL B 1 51 ? 8.914 -20.781 -21 1 97.81 51 VAL B N 1
ATOM 2142 C CA . VAL B 1 51 ? 8.969 -20.422 -22.406 1 97.81 51 VAL B CA 1
ATOM 2143 C C . VAL B 1 51 ? 10.391 -20.609 -22.938 1 97.81 51 VAL B C 1
ATOM 2145 O O . VAL B 1 51 ? 10.602 -21.234 -23.969 1 97.81 51 VAL B O 1
ATOM 2148 N N . ASP B 1 52 ? 11.375 -20.141 -22.203 1 96.88 52 ASP B N 1
ATOM 2149 C CA . ASP B 1 52 ? 12.75 -20.094 -22.703 1 96.88 52 ASP B CA 1
ATOM 2150 C C . ASP B 1 52 ? 13.414 -21.469 -22.609 1 96.88 52 ASP B C 1
ATOM 2152 O O . ASP B 1 52 ? 14.164 -21.859 -23.5 1 96.88 52 ASP B O 1
ATOM 2156 N N . GLU B 1 53 ? 13.164 -22.188 -21.516 1 97.12 53 GLU B N 1
ATOM 2157 C CA . GLU B 1 53 ? 13.867 -23.438 -21.281 1 97.12 53 GLU B CA 1
ATOM 2158 C C . GLU B 1 53 ? 13.039 -24.625 -21.766 1 97.12 53 GLU B C 1
ATOM 2160 O O . GLU B 1 53 ? 13.578 -25.594 -22.312 1 97.12 53 GLU B O 1
ATOM 2165 N N . LEU B 1 54 ? 11.766 -24.562 -21.578 1 97.38 54 LEU B N 1
ATOM 2166 C CA . LEU B 1 54 ? 10.945 -25.719 -21.906 1 97.38 54 LEU B CA 1
ATOM 2167 C C . LEU B 1 54 ? 10.195 -25.5 -23.203 1 97.38 54 LEU B C 1
ATOM 2169 O O . LEU B 1 54 ? 9.469 -26.391 -23.672 1 97.38 54 LEU B O 1
ATOM 2173 N N . ASP B 1 55 ? 10.297 -24.344 -23.828 1 96.81 55 ASP B N 1
ATOM 2174 C CA . ASP B 1 55 ? 9.648 -24.016 -25.094 1 96.81 55 ASP B CA 1
ATOM 2175 C C . ASP B 1 55 ? 8.141 -24.203 -25 1 96.81 55 ASP B C 1
ATOM 2177 O O . ASP B 1 55 ? 7.512 -24.719 -25.922 1 96.81 55 ASP B O 1
ATOM 2181 N N . LEU B 1 56 ? 7.621 -23.906 -23.859 1 96.75 56 LEU B N 1
ATOM 2182 C CA . LEU B 1 56 ? 6.184 -24.062 -23.672 1 96.75 56 LEU B CA 1
ATOM 2183 C C . LEU B 1 56 ? 5.406 -23.125 -24.594 1 96.75 56 LEU B C 1
ATOM 2185 O O . LEU B 1 56 ? 5.738 -21.953 -24.703 1 96.75 56 LEU B O 1
ATOM 2189 N N . GLU B 1 57 ? 4.418 -23.688 -25.266 1 94.88 57 GLU B N 1
ATOM 2190 C CA . GLU B 1 57 ? 3.51 -22.922 -26.109 1 94.88 57 GLU B CA 1
ATOM 2191 C C . GLU B 1 57 ? 2.17 -22.688 -25.422 1 94.88 57 GLU B C 1
ATOM 2193 O O . GLU B 1 57 ? 1.715 -23.531 -24.641 1 94.88 57 GLU B O 1
ATOM 2198 N N . PRO B 1 58 ? 1.561 -21.594 -25.75 1 93.69 58 PRO B N 1
ATOM 2199 C CA . PRO B 1 58 ? 0.232 -21.359 -25.172 1 93.69 58 PRO B CA 1
ATOM 2200 C C . PRO B 1 58 ? -0.726 -22.516 -25.422 1 93.69 58 PRO B C 1
ATOM 2202 O O . PRO B 1 58 ? -0.731 -23.094 -26.516 1 93.69 58 PRO B O 1
ATOM 2205 N N . GLY B 1 59 ? -1.43 -22.906 -24.375 1 96.38 59 GLY B N 1
ATOM 2206 C CA . GLY B 1 59 ? -2.381 -24 -24.469 1 96.38 59 GLY B CA 1
ATOM 2207 C C . GLY B 1 59 ? -1.807 -25.328 -24.031 1 96.38 59 GLY B C 1
ATOM 2208 O O . GLY B 1 59 ? -2.547 -26.297 -23.828 1 96.38 59 GLY B O 1
ATOM 2209 N N . ALA B 1 60 ? -0.479 -25.438 -23.922 1 97.44 60 ALA B N 1
ATOM 2210 C CA . ALA B 1 60 ? 0.155 -26.688 -23.516 1 97.44 60 ALA B CA 1
ATOM 2211 C C . ALA B 1 60 ? -0.273 -27.109 -22.109 1 97.44 60 ALA B C 1
ATOM 2213 O O . ALA B 1 60 ? -0.363 -26.266 -21.219 1 97.44 60 ALA B O 1
ATOM 2214 N N . PRO B 1 61 ? -0.551 -28.344 -21.922 1 98.62 61 PRO B N 1
ATOM 2215 C CA . PRO B 1 61 ? -0.966 -28.828 -20.594 1 98.62 61 PRO B CA 1
ATOM 2216 C C . PRO B 1 61 ? 0.178 -28.828 -19.594 1 98.62 61 PRO B C 1
ATOM 2218 O O . PRO B 1 61 ? 1.303 -29.203 -19.922 1 98.62 61 PRO B O 1
ATOM 2221 N N . VAL B 1 62 ? -0.084 -28.406 -18.422 1 98.75 62 VAL B N 1
ATOM 2222 C CA . VAL B 1 62 ? 0.825 -28.391 -17.281 1 98.75 62 VAL B CA 1
ATOM 2223 C C . VAL B 1 62 ? 0.125 -28.969 -16.047 1 98.75 62 VAL B C 1
ATOM 2225 O O . VAL B 1 62 ? -1.023 -28.625 -15.766 1 98.75 62 VAL B O 1
ATOM 2228 N N . LEU B 1 63 ? 0.769 -29.891 -15.391 1 98.75 63 LEU B N 1
ATOM 2229 C CA . LEU B 1 63 ? 0.247 -30.391 -14.117 1 98.75 63 LEU B CA 1
ATOM 2230 C C . LEU B 1 63 ? 0.78 -29.562 -12.953 1 98.75 63 LEU B C 1
ATOM 2232 O O . LEU B 1 63 ? 1.989 -29.344 -12.836 1 98.75 63 LEU B O 1
ATOM 2236 N N . VAL B 1 64 ? -0.095 -29.062 -12.141 1 98.56 64 VAL B N 1
ATOM 2237 C CA . VAL B 1 64 ? 0.275 -28.469 -10.852 1 98.56 64 VAL B CA 1
ATOM 2238 C C . VAL B 1 64 ? -0.315 -29.312 -9.719 1 98.56 64 VAL B C 1
ATOM 2240 O O . VAL B 1 64 ? -1.481 -29.125 -9.352 1 98.56 64 VAL B O 1
ATOM 2243 N N . ALA B 1 65 ? 0.473 -30.234 -9.234 1 98.06 65 ALA B N 1
ATOM 2244 C CA . ALA B 1 65 ? 0.1 -31.078 -8.109 1 98.06 65 ALA B CA 1
ATOM 2245 C C . ALA B 1 65 ? 0.815 -30.641 -6.832 1 98.06 65 ALA B C 1
ATOM 2247 O O . ALA B 1 65 ? 1.639 -31.375 -6.289 1 98.06 65 ALA B O 1
ATOM 2248 N N . LEU B 1 66 ? 0.471 -29.453 -6.41 1 97.62 66 LEU B N 1
ATOM 2249 C CA . LEU B 1 66 ? 1.103 -28.812 -5.258 1 97.62 66 LEU B CA 1
ATOM 2250 C C . LEU B 1 66 ? 0.057 -28.375 -4.242 1 97.62 66 LEU B C 1
ATOM 2252 O O . LEU B 1 66 ? -1.071 -28.031 -4.613 1 97.62 66 LEU B O 1
ATOM 2256 N N . PRO B 1 67 ? 0.387 -28.359 -2.975 1 96.38 67 PRO B N 1
ATOM 2257 C CA . PRO B 1 67 ? -0.503 -27.781 -1.962 1 96.38 67 PRO B CA 1
ATOM 2258 C C . PRO B 1 67 ? -0.506 -26.266 -1.972 1 96.38 67 PRO B C 1
ATOM 2260 O O . PRO B 1 67 ? 0.239 -25.641 -2.736 1 96.38 67 PRO B O 1
ATOM 2263 N N . ALA B 1 68 ? -1.413 -25.75 -1.146 1 96.69 68 ALA B N 1
ATOM 2264 C CA . ALA B 1 68 ? -1.334 -24.312 -0.908 1 96.69 68 ALA B CA 1
ATOM 2265 C C . ALA B 1 68 ? 0.02 -23.922 -0.32 1 96.69 68 ALA B C 1
ATOM 2267 O O . ALA B 1 68 ? 0.415 -24.438 0.731 1 96.69 68 ALA B O 1
ATOM 2268 N N . HIS B 1 69 ? 0.72 -23.125 -0.967 1 95.88 69 HIS B N 1
ATOM 2269 C CA . HIS B 1 69 ? 2.072 -22.719 -0.609 1 95.88 69 HIS B CA 1
ATOM 2270 C C . HIS B 1 69 ? 2.479 -21.438 -1.35 1 95.88 69 HIS B C 1
ATOM 2272 O O . HIS B 1 69 ? 1.976 -21.172 -2.441 1 95.88 69 HIS B O 1
ATOM 2278 N N . TRP B 1 70 ? 3.434 -20.75 -0.743 1 94.88 70 TRP B N 1
ATOM 2279 C CA . TRP B 1 70 ? 3.848 -19.516 -1.376 1 94.88 70 TRP B CA 1
ATOM 2280 C C . TRP B 1 70 ? 4.508 -19.781 -2.725 1 94.88 70 TRP B C 1
ATOM 2282 O O . TRP B 1 70 ? 4.332 -19.016 -3.674 1 94.88 70 TRP B O 1
ATOM 2292 N N . GLN B 1 71 ? 5.223 -20.875 -2.914 1 95.5 71 GLN B N 1
ATOM 2293 C CA . GLN B 1 71 ? 5.812 -21.203 -4.207 1 95.5 71 GLN B CA 1
ATOM 2294 C C . GLN B 1 71 ? 4.738 -21.578 -5.223 1 95.5 71 GLN B C 1
ATOM 2296 O O . GLN B 1 71 ? 4.887 -21.328 -6.418 1 95.5 71 GLN B 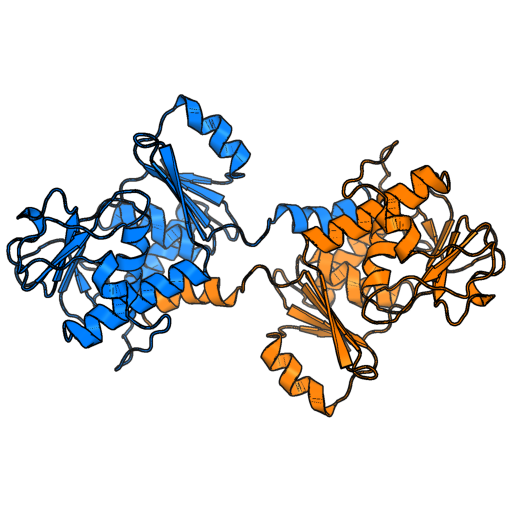O 1
ATOM 2301 N N . THR B 1 72 ? 3.646 -22.25 -4.746 1 97.69 72 THR B N 1
ATOM 2302 C CA . THR B 1 72 ? 2.539 -22.594 -5.633 1 97.69 72 THR B CA 1
ATOM 2303 C C . THR B 1 72 ? 1.958 -21.328 -6.273 1 97.69 72 THR B C 1
ATOM 2305 O O . THR B 1 72 ? 1.538 -21.359 -7.434 1 97.69 72 THR B O 1
ATOM 2308 N N . VAL B 1 73 ? 1.985 -20.234 -5.598 1 97.69 73 VAL B N 1
ATOM 2309 C CA . VAL B 1 73 ? 1.523 -18.953 -6.113 1 97.69 73 VAL B CA 1
ATOM 2310 C C . VAL B 1 73 ? 2.309 -18.594 -7.371 1 97.69 73 VAL B C 1
ATOM 2312 O O . VAL B 1 73 ? 1.719 -18.281 -8.414 1 97.69 73 VAL B O 1
ATOM 2315 N N . GLY B 1 74 ? 3.654 -18.672 -7.305 1 97.31 74 GLY B N 1
ATOM 2316 C CA . GLY B 1 74 ? 4.5 -18.375 -8.453 1 97.31 74 GLY B CA 1
ATOM 2317 C C . GLY B 1 74 ? 4.277 -19.312 -9.617 1 97.31 74 GLY B C 1
ATOM 2318 O O . GLY B 1 74 ? 4.227 -18.875 -10.773 1 97.31 74 GLY B O 1
ATOM 2319 N N . VAL B 1 75 ? 4.09 -20.547 -9.273 1 98.5 75 VAL B N 1
ATOM 2320 C CA . VAL B 1 75 ? 3.887 -21.578 -10.297 1 98.5 75 VAL B CA 1
ATOM 2321 C C . VAL B 1 75 ? 2.588 -21.297 -11.047 1 98.5 75 VAL B C 1
ATOM 2323 O O . VAL B 1 75 ? 2.576 -21.266 -12.281 1 98.5 75 VAL B O 1
ATOM 2326 N N . LEU B 1 76 ? 1.508 -21.094 -10.32 1 98.56 76 LEU B N 1
ATOM 2327 C CA . LEU B 1 76 ? 0.196 -20.906 -10.93 1 98.56 76 LEU B CA 1
ATOM 2328 C C . LEU B 1 76 ? 0.168 -19.641 -11.773 1 98.56 76 LEU B C 1
ATOM 2330 O O . LEU B 1 76 ? -0.214 -19.672 -12.945 1 98.56 76 LEU B O 1
ATOM 2334 N N . LEU B 1 77 ? 0.625 -18.562 -11.25 1 98.31 77 LEU B N 1
ATOM 2335 C CA . LEU B 1 77 ? 0.565 -17.281 -11.953 1 98.31 77 LEU B CA 1
ATOM 2336 C C . LEU B 1 77 ? 1.52 -17.266 -13.141 1 98.31 77 LEU B C 1
ATOM 2338 O O . LEU B 1 77 ? 1.201 -16.719 -14.188 1 98.31 77 LEU B O 1
ATOM 2342 N N . GLY B 1 78 ? 2.695 -17.859 -12.984 1 98.56 78 GLY B N 1
ATOM 2343 C CA . GLY B 1 78 ? 3.631 -17.953 -14.094 1 98.56 78 GLY B CA 1
ATOM 2344 C C . GLY B 1 78 ? 3.115 -18.797 -15.25 1 98.56 78 GLY B C 1
ATOM 2345 O O . GLY B 1 78 ? 3.225 -18.391 -16.406 1 98.56 78 GLY B O 1
ATOM 2346 N N . ALA B 1 79 ? 2.531 -19.953 -14.891 1 98.62 79 ALA B N 1
ATOM 2347 C CA . ALA B 1 79 ? 1.954 -20.828 -15.906 1 98.62 79 ALA B CA 1
ATOM 2348 C C . ALA B 1 79 ? 0.845 -20.125 -16.672 1 98.62 79 ALA B C 1
ATOM 2350 O O . ALA B 1 79 ? 0.832 -20.141 -17.906 1 98.62 79 ALA B O 1
ATOM 2351 N N . TRP B 1 80 ? 0.002 -19.453 -15.977 1 98.19 80 TRP B N 1
ATOM 2352 C CA . TRP B 1 80 ? -1.094 -18.766 -16.641 1 98.19 80 TRP B CA 1
ATOM 2353 C C . TRP B 1 80 ? -0.575 -17.562 -17.438 1 98.19 80 TRP B C 1
ATOM 2355 O O . TRP B 1 80 ? -1.122 -17.234 -18.484 1 98.19 80 TRP B O 1
ATOM 2365 N N . TRP B 1 81 ? 0.465 -16.922 -16.938 1 97.31 81 TRP B N 1
ATOM 2366 C CA . TRP B 1 81 ? 0.992 -15.742 -17.609 1 97.31 81 TRP B CA 1
ATOM 2367 C C . TRP B 1 81 ? 1.468 -16.078 -19.016 1 97.31 81 TRP B C 1
ATOM 2369 O O . TRP B 1 81 ? 1.225 -15.328 -19.953 1 97.31 81 TRP B O 1
ATOM 2379 N N . CYS B 1 82 ? 2.043 -17.266 -19.203 1 96.94 82 CYS B N 1
ATOM 2380 C CA . CYS B 1 82 ? 2.541 -17.641 -20.516 1 96.94 82 CYS B CA 1
ATOM 2381 C C . CYS B 1 82 ? 1.508 -18.469 -21.266 1 96.94 82 CYS B C 1
ATOM 2383 O O . CYS B 1 82 ? 1.812 -19.031 -22.328 1 96.94 82 CYS B O 1
ATOM 2385 N N . GLY B 1 83 ? 0.295 -18.625 -20.719 1 97.31 83 GLY B N 1
ATOM 2386 C CA . GLY B 1 83 ? -0.82 -19.203 -21.453 1 97.31 83 GLY B CA 1
ATOM 2387 C C . GLY B 1 83 ? -0.93 -20.703 -21.281 1 97.31 83 GLY B C 1
ATOM 2388 O O . GLY B 1 83 ? -1.619 -21.375 -22.062 1 97.31 83 GLY B O 1
ATOM 2389 N N . ALA B 1 84 ? -0.302 -21.312 -20.328 1 98.31 84 ALA B N 1
ATOM 2390 C CA . ALA B 1 84 ? -0.373 -22.75 -20.078 1 98.31 84 ALA B CA 1
ATOM 2391 C C . ALA B 1 84 ? -1.776 -23.172 -19.641 1 98.31 84 ALA B C 1
ATOM 2393 O O . ALA B 1 84 ? -2.52 -22.375 -19.078 1 98.31 84 ALA B O 1
ATOM 2394 N N . HIS B 1 85 ? -2.09 -24.375 -19.953 1 98.69 85 HIS B N 1
ATOM 2395 C CA . HIS B 1 85 ? -3.312 -25.047 -19.516 1 98.69 85 HIS B CA 1
ATOM 2396 C C . HIS B 1 85 ? -3.057 -25.922 -18.297 1 98.69 85 HIS B C 1
ATOM 2398 O O . HIS B 1 85 ? -2.455 -27 -18.422 1 98.69 85 HIS B O 1
ATOM 2404 N N . ILE B 1 86 ? -3.5 -25.484 -17.156 1 98.69 86 ILE B N 1
ATOM 2405 C CA . ILE B 1 86 ? -3.273 -26.25 -15.938 1 98.69 86 ILE B CA 1
ATOM 2406 C C . ILE B 1 86 ? -4.293 -27.391 -15.852 1 98.69 86 ILE B C 1
ATOM 2408 O O . ILE B 1 86 ? -5.5 -27.156 -15.898 1 98.69 86 ILE B O 1
ATOM 2412 N N . THR B 1 87 ? -3.789 -28.578 -15.711 1 98 87 THR B N 1
ATOM 2413 C CA . THR B 1 87 ? -4.598 -29.781 -15.656 1 98 87 THR B CA 1
ATOM 2414 C C . THR B 1 87 ? -4.27 -30.594 -14.406 1 98 87 THR B C 1
ATOM 2416 O O . THR B 1 87 ? -3.4 -30.219 -13.625 1 98 87 THR B O 1
ATOM 2419 N N . ASP B 1 88 ? -5.047 -31.688 -14.219 1 96.5 88 ASP B N 1
ATOM 2420 C CA . ASP B 1 88 ? -4.812 -32.531 -13.055 1 96.5 88 ASP B CA 1
ATOM 2421 C C . ASP B 1 88 ? -4.297 -33.906 -13.477 1 96.5 88 ASP B C 1
ATOM 2423 O O . ASP B 1 88 ? -4.285 -34.844 -12.672 1 96.5 88 ASP B O 1
ATOM 2427 N N . ASP B 1 89 ? -3.885 -34 -14.75 1 96.12 89 ASP B N 1
ATOM 2428 C CA . ASP B 1 89 ? -3.354 -35.25 -15.289 1 96.12 89 ASP B CA 1
ATOM 2429 C C . ASP B 1 89 ? -1.923 -35.062 -15.789 1 96.12 89 ASP B C 1
ATOM 2431 O O . ASP B 1 89 ? -1.671 -34.281 -16.688 1 96.12 89 ASP B O 1
ATOM 2435 N N . PRO B 1 90 ? -1.044 -35.875 -15.258 1 96.56 90 PRO B N 1
ATOM 2436 C CA . PRO B 1 90 ? 0.346 -35.719 -15.695 1 96.56 90 PRO B CA 1
ATOM 2437 C C . PRO B 1 90 ? 0.586 -36.25 -17.109 1 96.56 90 PRO B C 1
ATOM 2439 O O . PRO B 1 90 ? 1.559 -35.875 -17.766 1 96.56 90 PRO B O 1
ATOM 2442 N N . GLN B 1 91 ? -0.247 -37.156 -17.547 1 97.31 91 GLN B N 1
ATOM 2443 C CA . GLN B 1 91 ? 0.011 -37.781 -18.828 1 97.31 91 GLN B CA 1
ATOM 2444 C C . GLN B 1 91 ? 0.012 -36.781 -19.969 1 97.31 91 GLN B C 1
ATOM 2446 O O . GLN B 1 91 ? -1 -36.125 -20.234 1 97.31 91 GLN B O 1
ATOM 2451 N N . GLY B 1 92 ? 1.141 -36.625 -20.609 1 96.5 92 GLY B N 1
ATOM 2452 C CA . GLY B 1 92 ? 1.253 -35.75 -21.766 1 96.5 92 GLY B CA 1
ATOM 2453 C C . GLY B 1 92 ? 1.492 -34.312 -21.391 1 96.5 92 GLY B C 1
ATOM 2454 O O . GLY B 1 92 ? 1.611 -33.438 -22.266 1 96.5 92 GLY B O 1
ATOM 2455 N N . ALA B 1 93 ? 1.606 -34.031 -20.141 1 98.38 93 ALA B N 1
ATOM 2456 C CA . ALA B 1 93 ? 1.905 -32.656 -19.719 1 98.38 93 ALA B CA 1
ATOM 2457 C C . ALA B 1 93 ? 3.326 -32.25 -20.109 1 98.38 93 ALA B C 1
ATOM 2459 O O . ALA B 1 93 ? 4.242 -33.094 -20.062 1 98.38 93 ALA B O 1
ATOM 2460 N N . GLU B 1 94 ? 3.461 -31 -20.5 1 98.44 94 GLU B N 1
ATOM 2461 C CA . GLU B 1 94 ? 4.797 -30.5 -20.797 1 98.44 94 GLU B CA 1
ATOM 2462 C C . GLU B 1 94 ? 5.684 -30.5 -19.562 1 98.44 94 GLU B C 1
ATOM 2464 O O . GLU B 1 94 ? 6.871 -30.828 -19.641 1 98.44 94 GLU B O 1
ATOM 2469 N N . VAL B 1 95 ? 5.137 -30.156 -18.469 1 98.75 95 VAL B N 1
ATOM 2470 C CA . VAL B 1 95 ? 5.844 -30.156 -17.203 1 98.75 95 VAL B CA 1
ATOM 2471 C C . VAL B 1 95 ? 4.863 -30.469 -16.062 1 98.75 95 VAL B C 1
ATOM 2473 O O . VAL B 1 95 ? 3.691 -30.078 -16.125 1 98.75 95 VAL B O 1
ATOM 2476 N N . ALA B 1 96 ? 5.32 -31.219 -15.078 1 98.88 96 ALA B N 1
ATOM 2477 C CA . ALA B 1 96 ? 4.59 -31.484 -13.836 1 98.88 96 ALA B CA 1
ATOM 2478 C C . ALA B 1 96 ? 5.305 -30.859 -12.641 1 98.88 96 ALA B C 1
ATOM 2480 O O . ALA B 1 96 ? 6.426 -31.25 -12.305 1 98.88 96 ALA B O 1
ATOM 2481 N N . PHE B 1 97 ? 4.66 -29.875 -12.023 1 98.62 97 PHE B N 1
ATOM 2482 C CA . PHE B 1 97 ? 5.148 -29.359 -10.75 1 98.62 97 PHE B CA 1
ATOM 2483 C C . PHE B 1 97 ? 4.652 -30.203 -9.586 1 98.62 97 PHE B C 1
ATOM 2485 O O . PHE B 1 97 ? 3.445 -30.312 -9.359 1 98.62 97 PHE B O 1
ATOM 2492 N N . VAL B 1 98 ? 5.574 -30.797 -8.867 1 98.19 98 VAL B N 1
ATOM 2493 C CA . VAL B 1 98 ? 5.219 -31.734 -7.809 1 98.19 98 VAL B CA 1
ATOM 2494 C C . VAL B 1 98 ? 6.102 -31.484 -6.586 1 98.19 98 VAL B C 1
ATOM 2496 O O . VAL B 1 98 ? 7.188 -30.922 -6.703 1 98.19 98 VAL B O 1
ATOM 2499 N N . PRO B 1 99 ? 5.551 -31.859 -5.387 1 96.5 99 PRO B N 1
ATOM 2500 C CA . PRO B 1 99 ? 6.445 -31.781 -4.23 1 96.5 99 PRO B CA 1
ATOM 2501 C C . PRO B 1 99 ? 7.699 -32.625 -4.395 1 96.5 99 PRO B C 1
ATOM 2503 O O . PRO B 1 99 ? 7.625 -33.75 -4.91 1 96.5 99 PRO B O 1
ATOM 2506 N N . ALA B 1 100 ? 8.805 -32.062 -3.965 1 95.19 100 ALA B N 1
ATOM 2507 C CA . ALA B 1 100 ? 10.055 -32.812 -4.02 1 95.19 100 ALA B CA 1
ATOM 2508 C C . ALA B 1 100 ? 9.938 -34.125 -3.281 1 95.19 100 ALA B C 1
ATOM 2510 O O . ALA B 1 100 ? 10.609 -35.125 -3.629 1 95.19 100 ALA B O 1
ATOM 2511 N N . ALA B 1 101 ? 9.055 -34.25 -2.354 1 93.62 101 ALA B N 1
ATOM 2512 C CA . ALA B 1 101 ? 8.875 -35.438 -1.53 1 93.62 101 ALA B CA 1
ATOM 2513 C C . ALA B 1 101 ? 8.023 -36.469 -2.248 1 93.62 101 ALA B C 1
ATOM 2515 O O . ALA B 1 101 ? 7.906 -37.625 -1.792 1 93.62 101 ALA B O 1
ATOM 2516 N N . ASP B 1 102 ? 7.453 -36.125 -3.402 1 96.38 102 ASP B N 1
ATOM 2517 C CA . ASP B 1 102 ? 6.57 -37.062 -4.113 1 96.38 102 ASP B CA 1
ATOM 2518 C C . ASP B 1 102 ? 6.68 -36.844 -5.625 1 96.38 102 ASP B C 1
ATOM 2520 O O . ASP B 1 102 ? 5.711 -36.469 -6.281 1 96.38 102 ASP B O 1
ATOM 2524 N N . LEU B 1 103 ? 7.766 -37.25 -6.184 1 97.31 103 LEU B N 1
ATOM 2525 C CA . LEU B 1 103 ? 8.07 -37.062 -7.598 1 97.31 103 LEU B CA 1
ATOM 2526 C C . LEU B 1 103 ? 7.199 -37.938 -8.469 1 97.31 103 LEU B C 1
ATOM 2528 O O . LEU B 1 103 ? 6.934 -37.625 -9.633 1 97.31 103 LEU B O 1
ATOM 2532 N N . ASP B 1 104 ? 6.715 -39.062 -7.898 1 97.38 104 ASP B N 1
ATOM 2533 C CA . ASP B 1 104 ? 5.934 -40.031 -8.656 1 97.38 104 ASP B CA 1
ATOM 2534 C C . ASP B 1 104 ? 4.641 -39.406 -9.18 1 97.38 104 ASP B C 1
ATOM 2536 O O . ASP B 1 104 ? 4.062 -39.906 -10.156 1 97.38 104 ASP B O 1
ATOM 2540 N N . ARG B 1 105 ? 4.219 -38.344 -8.602 1 97.25 105 ARG B N 1
ATOM 2541 C CA . ARG B 1 105 ? 2.998 -37.656 -9.023 1 97.25 105 ARG B CA 1
ATOM 2542 C C . ARG B 1 105 ? 3.152 -37.062 -10.422 1 97.25 105 ARG B C 1
ATOM 2544 O O . ARG B 1 105 ? 2.158 -36.781 -11.094 1 97.25 105 ARG B O 1
ATOM 2551 N N . GLY B 1 106 ? 4.363 -36.844 -10.836 1 98.12 106 GLY B N 1
ATOM 2552 C CA . GLY B 1 106 ? 4.605 -36.219 -12.125 1 98.12 106 GLY B CA 1
ATOM 2553 C C . GLY B 1 106 ? 4.883 -37.219 -13.234 1 98.12 106 GLY B C 1
ATOM 2554 O O . GLY B 1 106 ? 5.117 -36.812 -14.383 1 98.12 106 GLY B O 1
ATOM 2555 N N . LYS B 1 107 ? 4.852 -38.562 -12.875 1 97.31 107 LYS B N 1
ATOM 2556 C CA . LYS B 1 107 ? 5.145 -39.562 -13.875 1 97.31 107 LYS B CA 1
ATOM 2557 C C . LYS B 1 107 ? 4.195 -39.438 -15.07 1 97.31 107 LYS B C 1
ATOM 2559 O O . LYS B 1 107 ? 2.977 -39.375 -14.891 1 97.31 107 LYS B O 1
ATOM 2564 N N . GLY B 1 108 ? 4.711 -39.438 -16.266 1 97.31 108 GLY B N 1
ATOM 2565 C CA . GLY B 1 108 ? 3.916 -39.312 -17.484 1 97.31 108 GLY B CA 1
ATOM 2566 C C . GLY B 1 108 ? 4.113 -37.969 -18.156 1 97.31 108 GLY B C 1
ATOM 2567 O O . GLY B 1 108 ? 3.791 -37.812 -19.344 1 97.31 108 GLY B O 1
ATOM 2568 N N . ALA B 1 109 ? 4.645 -36.969 -17.438 1 98.31 109 ALA B N 1
ATOM 2569 C CA . ALA B 1 109 ? 4.949 -35.656 -18 1 98.31 109 ALA B CA 1
ATOM 2570 C C . ALA B 1 109 ? 6.297 -35.688 -18.719 1 98.31 109 ALA B C 1
ATOM 2572 O O . ALA B 1 109 ? 7.141 -36.531 -18.453 1 98.31 109 ALA B O 1
ATOM 2573 N N . HIS B 1 110 ? 6.473 -34.781 -19.625 1 98.06 110 HIS B N 1
ATOM 2574 C CA . HIS B 1 110 ? 7.742 -34.688 -20.328 1 98.06 110 HIS B CA 1
ATOM 2575 C C . HIS B 1 110 ? 8.859 -34.219 -19.391 1 98.06 110 HIS B C 1
ATOM 2577 O O . HIS B 1 110 ? 10 -34.688 -19.516 1 98.06 110 HIS B O 1
ATOM 2583 N N . THR B 1 111 ? 8.57 -33.312 -18.531 1 98.25 111 THR B N 1
ATOM 2584 C CA . THR B 1 111 ? 9.5 -32.781 -17.531 1 98.25 111 THR B CA 1
ATOM 2585 C C . THR B 1 111 ? 8.867 -32.812 -16.141 1 98.25 111 THR B C 1
ATOM 2587 O O . THR B 1 111 ? 7.691 -32.469 -15.977 1 98.25 111 THR B O 1
ATOM 2590 N N . ILE B 1 112 ? 9.602 -33.281 -15.164 1 98.56 112 ILE B N 1
ATOM 2591 C CA . ILE B 1 112 ? 9.18 -33.188 -13.773 1 98.56 112 ILE B CA 1
ATOM 2592 C C . ILE B 1 112 ? 9.938 -32.031 -13.086 1 98.56 112 ILE B C 1
ATOM 2594 O O . ILE B 1 112 ? 11.172 -31.984 -13.156 1 98.56 112 ILE B O 1
ATOM 2598 N N . ALA B 1 113 ? 9.258 -31.125 -12.523 1 98.5 113 ALA B N 1
ATOM 2599 C CA . ALA B 1 113 ? 9.82 -30.031 -11.734 1 98.5 113 ALA B CA 1
ATOM 2600 C C . ALA B 1 113 ? 9.516 -30.203 -10.25 1 98.5 113 ALA B C 1
ATOM 2602 O O . ALA B 1 113 ? 8.367 -30.094 -9.828 1 98.5 113 ALA B O 1
ATOM 2603 N N . ALA B 1 114 ? 10.508 -30.422 -9.5 1 97.81 114 ALA B N 1
ATOM 2604 C CA . ALA B 1 114 ? 10.375 -30.609 -8.055 1 97.81 114 ALA B CA 1
ATOM 2605 C C . ALA B 1 114 ? 10.32 -29.266 -7.336 1 97.81 114 ALA B C 1
ATOM 2607 O O . ALA B 1 114 ? 11.148 -28.375 -7.59 1 97.81 114 ALA B O 1
ATOM 2608 N N . VAL B 1 115 ? 9.32 -29.125 -6.484 1 96.5 115 VAL B N 1
ATOM 2609 C CA . VAL B 1 115 ? 9.18 -27.922 -5.664 1 96.5 115 VAL B CA 1
ATOM 2610 C C . VAL B 1 115 ? 9.469 -28.266 -4.203 1 96.5 115 VAL B C 1
ATOM 2612 O O . VAL B 1 115 ? 8.805 -29.109 -3.609 1 96.5 115 VAL B O 1
ATOM 2615 N N . GLY B 1 116 ? 10.523 -27.625 -3.658 1 93.06 116 GLY B N 1
ATOM 2616 C CA . GLY B 1 116 ? 10.828 -27.766 -2.242 1 93.06 116 GLY B CA 1
ATOM 2617 C C . GLY B 1 116 ? 9.883 -26.984 -1.349 1 93.06 116 GLY B C 1
ATOM 2618 O O . GLY B 1 116 ? 9.945 -25.75 -1.298 1 93.06 116 GLY B O 1
ATOM 2619 N N . LEU B 1 117 ? 9.023 -27.656 -0.616 1 89.62 117 LEU B N 1
ATOM 2620 C CA . LEU B 1 117 ? 7.977 -26.984 0.16 1 89.62 117 LEU B CA 1
ATOM 2621 C C . LEU B 1 117 ? 8.477 -26.641 1.559 1 89.62 117 LEU B C 1
ATOM 2623 O O . LEU B 1 117 ? 7.68 -26.422 2.471 1 89.62 117 LEU B O 1
ATOM 2627 N N . ASP B 1 118 ? 9.773 -26.531 1.585 1 80.38 118 ASP B N 1
ATOM 2628 C CA . ASP B 1 118 ? 10.344 -25.969 2.803 1 80.38 118 ASP B CA 1
ATOM 2629 C C . ASP B 1 118 ? 10.297 -24.438 2.768 1 80.38 118 ASP B C 1
ATOM 2631 O O . ASP B 1 118 ? 10.047 -23.844 1.717 1 80.38 118 ASP B O 1
ATOM 2635 N N . ALA B 1 119 ? 10.383 -23.719 3.902 1 66.38 119 ALA B N 1
ATOM 2636 C CA . ALA B 1 119 ? 10.102 -22.297 4.051 1 66.38 119 ALA B CA 1
ATOM 2637 C C . ALA B 1 119 ? 11.055 -21.469 3.199 1 66.38 119 ALA B C 1
ATOM 2639 O O . ALA B 1 119 ? 10.648 -20.484 2.57 1 66.38 119 ALA B O 1
ATOM 2640 N N . LEU B 1 120 ? 12.312 -21.781 3.039 1 67.12 120 LEU B N 1
ATOM 2641 C CA . LEU B 1 120 ? 13.289 -20.844 2.492 1 67.12 120 LEU B CA 1
ATOM 2642 C C . LEU B 1 120 ? 13.453 -21.031 0.99 1 67.12 120 LEU B C 1
ATOM 2644 O O . LEU B 1 120 ? 13.984 -20.172 0.298 1 67.12 120 LEU B O 1
ATOM 2648 N N . GLY B 1 121 ? 12.812 -22.062 0.387 1 65.31 121 GLY B N 1
ATOM 2649 C CA . GLY B 1 121 ? 13.023 -22.328 -1.025 1 65.31 121 GLY B CA 1
ATOM 2650 C C . GLY B 1 121 ? 14.469 -22.625 -1.368 1 65.31 121 GLY B C 1
ATOM 2651 O O . GLY B 1 121 ? 14.969 -22.203 -2.414 1 65.31 121 GLY B O 1
ATOM 2652 N N . ALA B 1 122 ? 15.148 -23.234 -0.607 1 73.56 122 ALA B N 1
ATOM 2653 C CA . ALA B 1 122 ? 16.562 -23.562 -0.802 1 73.56 122 ALA B CA 1
ATOM 2654 C C . ALA B 1 122 ? 16.75 -24.594 -1.913 1 73.56 122 ALA B C 1
ATOM 2656 O O . ALA B 1 122 ? 15.852 -25.391 -2.17 1 73.56 122 ALA B O 1
ATOM 2657 N N . PRO B 1 123 ? 17.891 -24.516 -2.615 1 79.06 123 PRO B N 1
ATOM 2658 C CA . PRO B 1 123 ? 18.172 -25.516 -3.639 1 79.06 123 PRO B CA 1
ATOM 2659 C C . PRO B 1 123 ? 18.094 -26.938 -3.102 1 79.06 123 PRO B C 1
ATOM 2661 O O . PRO B 1 123 ? 18.453 -27.188 -1.944 1 79.06 123 PRO B O 1
ATOM 2664 N N . MET B 1 124 ? 17.688 -27.797 -4.039 1 84.75 124 MET B N 1
ATOM 2665 C CA . MET B 1 124 ? 17.547 -29.203 -3.668 1 84.75 124 MET B CA 1
ATOM 2666 C C . MET B 1 124 ? 18.734 -30.016 -4.164 1 84.75 124 MET B C 1
ATOM 2668 O O . MET B 1 124 ? 19.172 -29.859 -5.309 1 84.75 124 MET B O 1
ATOM 2672 N N . ARG B 1 125 ? 19.531 -30.812 -3.322 1 80.31 125 ARG B N 1
ATOM 2673 C CA . 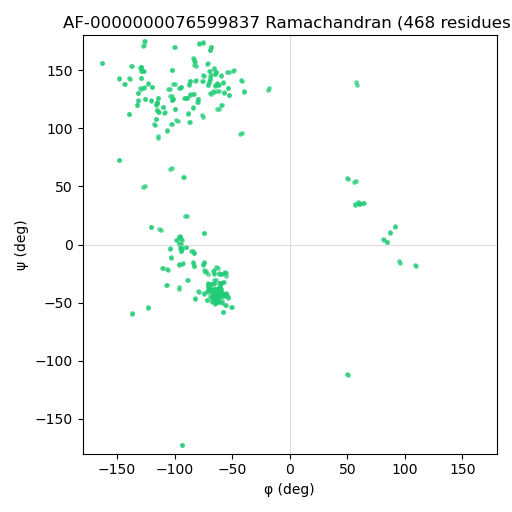ARG B 1 125 ? 20.797 -31.469 -3.637 1 80.31 125 ARG B CA 1
ATOM 2674 C C . ARG B 1 125 ? 20.547 -32.906 -4.105 1 80.31 125 ARG B C 1
ATOM 2676 O O . ARG B 1 125 ? 21.344 -33.469 -4.852 1 80.31 125 ARG B O 1
ATOM 2683 N N . ASP B 1 126 ? 19.469 -33.562 -3.938 1 86.31 126 ASP B N 1
ATOM 2684 C CA . ASP B 1 126 ? 19.312 -35 -4.168 1 86.31 126 ASP B CA 1
ATOM 2685 C C . ASP B 1 126 ? 18.156 -35.281 -5.117 1 86.31 126 ASP B C 1
ATOM 2687 O O . ASP B 1 126 ? 17.375 -36.219 -4.895 1 86.31 126 ASP B O 1
ATOM 2691 N N . LEU B 1 127 ? 18.188 -34.531 -6.301 1 93.06 127 LEU B N 1
ATOM 2692 C CA . LEU B 1 127 ? 17.141 -34.781 -7.293 1 93.06 127 LEU B CA 1
ATOM 2693 C C . LEU B 1 127 ? 17.688 -35.656 -8.422 1 93.06 127 LEU B C 1
ATOM 2695 O O . LEU B 1 127 ? 18.844 -35.531 -8.805 1 93.06 127 LEU B O 1
ATOM 2699 N N . PRO B 1 128 ? 16.875 -36.625 -8.844 1 93.88 128 PRO B N 1
ATOM 2700 C CA . PRO B 1 128 ? 17.281 -37.344 -10.055 1 93.88 128 PRO B CA 1
ATOM 2701 C C . PRO B 1 128 ? 17.672 -36.406 -11.188 1 93.88 128 PRO B C 1
ATOM 2703 O O . PRO B 1 128 ? 17.172 -35.281 -11.266 1 93.88 128 PRO B O 1
ATOM 2706 N N . GLY B 1 129 ? 18.625 -36.812 -12.109 1 91.5 129 GLY B N 1
ATOM 2707 C CA . GLY B 1 129 ? 19.219 -36 -13.148 1 91.5 129 GLY B CA 1
ATOM 2708 C C . GLY B 1 129 ? 18.188 -35.438 -14.109 1 91.5 129 GLY B C 1
ATOM 2709 O O . GLY B 1 129 ? 18.406 -34.375 -14.719 1 91.5 129 GLY B O 1
ATOM 2710 N N . ASP B 1 130 ? 17.047 -36.094 -14.242 1 94.38 130 ASP B N 1
ATOM 2711 C CA . ASP B 1 130 ? 16.062 -35.656 -15.219 1 94.38 130 ASP B CA 1
ATOM 2712 C C . ASP B 1 130 ? 14.953 -34.812 -14.562 1 94.38 130 ASP B C 1
ATOM 2714 O O . ASP B 1 130 ? 13.961 -34.469 -15.203 1 94.38 130 ASP B O 1
ATOM 2718 N N . VAL B 1 131 ? 15.102 -34.562 -13.289 1 97.5 131 VAL B N 1
ATOM 2719 C CA . VAL B 1 131 ? 14.125 -33.781 -12.539 1 97.5 131 VAL B CA 1
ATOM 2720 C C . VAL B 1 131 ? 14.656 -32.344 -12.328 1 97.5 131 VAL B C 1
ATOM 2722 O O . VAL B 1 131 ? 15.797 -32.188 -11.883 1 97.5 131 VAL B O 1
ATOM 2725 N N . ALA B 1 132 ? 13.922 -31.422 -12.648 1 97.31 132 ALA B N 1
ATOM 2726 C CA . ALA B 1 132 ? 14.312 -30.031 -12.484 1 97.31 132 ALA B CA 1
ATOM 2727 C C . ALA B 1 132 ? 14.086 -29.562 -11.055 1 97.31 132 ALA B C 1
ATOM 2729 O O . ALA B 1 132 ? 13.102 -29.938 -10.414 1 97.31 132 ALA B O 1
ATOM 2730 N N . ASP B 1 133 ? 15 -28.75 -10.562 1 96.69 133 ASP B N 1
ATOM 2731 C CA . ASP B 1 133 ? 14.797 -27.984 -9.336 1 96.69 133 ASP B CA 1
ATOM 2732 C C . ASP B 1 133 ? 14.125 -26.656 -9.633 1 96.69 133 ASP B C 1
ATOM 2734 O O . ASP B 1 133 ? 14.773 -25.703 -10.07 1 96.69 133 ASP B O 1
ATOM 2738 N N . TYR B 1 134 ? 12.898 -26.547 -9.32 1 96.88 134 TYR B N 1
ATOM 2739 C CA . TYR B 1 134 ? 12.078 -25.422 -9.75 1 96.88 134 TYR B CA 1
ATOM 2740 C C . TYR B 1 134 ? 12.68 -24.109 -9.281 1 96.88 134 TYR B C 1
ATOM 2742 O O . TYR B 1 134 ? 12.984 -23.234 -10.094 1 96.88 134 TYR B O 1
ATOM 2750 N N . ALA B 1 135 ? 12.852 -23.969 -7.953 1 93.88 135 ALA B N 1
ATOM 2751 C CA . ALA B 1 135 ? 13.289 -22.703 -7.379 1 93.88 135 ALA B CA 1
ATOM 2752 C C . ALA B 1 135 ? 14.664 -22.297 -7.914 1 93.88 135 ALA B C 1
ATOM 2754 O O . ALA B 1 135 ? 14.875 -21.141 -8.281 1 93.88 135 ALA B O 1
ATOM 2755 N N . SER B 1 136 ? 15.555 -23.234 -8.078 1 93.19 136 SER B N 1
ATOM 2756 C CA . SER B 1 136 ? 16.891 -22.953 -8.586 1 93.19 136 SER B CA 1
ATOM 2757 C C . SER B 1 136 ? 16.844 -22.562 -10.062 1 93.19 136 SER B C 1
ATOM 2759 O O . SER B 1 136 ? 17.578 -21.656 -10.492 1 93.19 136 SER B O 1
ATOM 2761 N N . ASP B 1 137 ? 16.016 -23.219 -10.789 1 95.75 137 ASP B N 1
ATOM 2762 C CA . ASP B 1 137 ? 15.984 -22.984 -12.234 1 95.75 137 ASP B CA 1
ATOM 2763 C C . ASP B 1 137 ? 15.398 -21.609 -12.562 1 95.75 137 ASP B C 1
ATOM 2765 O O . ASP B 1 137 ? 15.883 -20.922 -13.461 1 95.75 137 ASP B O 1
ATOM 2769 N N . ILE B 1 138 ? 14.391 -21.188 -11.773 1 95.5 138 ILE B N 1
ATOM 2770 C CA . ILE B 1 138 ? 13.734 -19.953 -12.188 1 95.5 138 ILE B CA 1
ATOM 2771 C C . ILE B 1 138 ? 14.531 -18.75 -11.695 1 95.5 138 ILE B C 1
ATOM 2773 O O . ILE B 1 138 ? 14.375 -17.641 -12.211 1 95.5 138 ILE B O 1
ATOM 2777 N N . ARG B 1 139 ? 15.359 -18.906 -10.758 1 90.38 139 ARG B N 1
ATOM 2778 C CA . ARG B 1 139 ? 16.062 -17.828 -10.094 1 90.38 139 ARG B CA 1
ATOM 2779 C C . ARG B 1 139 ? 16.938 -17.062 -11.086 1 90.38 139 ARG B C 1
ATOM 2781 O O . ARG B 1 139 ? 17.203 -15.867 -10.891 1 90.38 139 ARG B O 1
ATOM 2788 N N . VAL B 1 140 ? 17.375 -17.672 -12.195 1 91.25 140 VAL B N 1
ATOM 2789 C CA . VAL B 1 140 ? 18.312 -17.062 -13.133 1 91.25 140 VAL B CA 1
ATOM 2790 C C . VAL B 1 140 ? 17.547 -16.375 -14.258 1 91.25 140 VAL B C 1
ATOM 2792 O O . VAL B 1 140 ? 18.156 -15.898 -15.227 1 91.25 140 VAL B O 1
ATOM 2795 N N . HIS B 1 141 ? 16.25 -16.344 -14.211 1 95.38 141 HIS B N 1
ATOM 2796 C CA . HIS B 1 141 ? 15.43 -15.75 -15.258 1 95.38 141 HIS B CA 1
ATOM 2797 C C . HIS B 1 141 ? 14.984 -14.344 -14.867 1 95.38 141 HIS B C 1
ATOM 2799 O O . HIS B 1 141 ? 15.102 -13.945 -13.703 1 95.38 141 HIS B O 1
ATOM 2805 N N . GLY B 1 142 ? 14.422 -13.641 -15.812 1 91.19 142 GLY B N 1
ATOM 2806 C CA . GLY B 1 142 ? 14.055 -12.242 -15.656 1 91.19 142 GLY B CA 1
ATOM 2807 C C . GLY B 1 142 ? 12.859 -12.039 -14.742 1 91.19 142 GLY B C 1
ATOM 2808 O O . GLY B 1 142 ? 12.008 -12.922 -14.617 1 91.19 142 GLY B O 1
ATOM 2809 N N . ASP B 1 143 ? 12.766 -10.938 -14.195 1 88.69 143 ASP B N 1
ATOM 2810 C CA . ASP B 1 143 ? 11.711 -10.578 -13.25 1 88.69 143 ASP B CA 1
ATOM 2811 C C . ASP B 1 143 ? 10.562 -9.859 -13.961 1 88.69 143 ASP B C 1
ATOM 2813 O O . ASP B 1 143 ? 9.703 -9.258 -13.312 1 88.69 143 ASP B O 1
ATOM 2817 N N . ASP B 1 144 ? 10.633 -9.82 -15.195 1 85.75 144 ASP B N 1
ATOM 2818 C CA . ASP B 1 144 ? 9.555 -9.336 -16.047 1 85.75 144 ASP B CA 1
ATOM 2819 C C . ASP B 1 144 ? 9.25 -10.328 -17.172 1 85.75 144 ASP B C 1
ATOM 2821 O O . ASP B 1 144 ? 10.109 -11.109 -17.562 1 85.75 144 ASP B O 1
ATOM 2825 N N . PHE B 1 145 ? 7.957 -10.281 -17.609 1 93.69 145 PHE B N 1
ATOM 2826 C CA . PHE B 1 145 ? 7.562 -11.227 -18.656 1 93.69 145 PHE B CA 1
ATOM 2827 C C . PHE B 1 145 ? 6.582 -10.578 -19.625 1 93.69 145 PHE B C 1
ATOM 2829 O O . PHE B 1 145 ? 5.703 -9.82 -19.219 1 93.69 145 PHE B O 1
ATOM 2836 N N . SER B 1 146 ? 6.801 -10.859 -20.891 1 89 146 SER B N 1
ATOM 2837 C CA . SER B 1 146 ? 5.859 -10.562 -21.969 1 89 146 SER B CA 1
ATOM 2838 C C . SER B 1 146 ? 5.652 -11.781 -22.875 1 89 146 SER B C 1
ATOM 2840 O O . SER B 1 146 ? 6.617 -12.336 -23.406 1 89 146 SER B O 1
ATOM 2842 N N . PRO B 1 147 ? 4.426 -12.18 -23 1 88.5 147 PRO B N 1
ATOM 2843 C CA . PRO B 1 147 ? 4.191 -13.344 -23.859 1 88.5 147 PRO B CA 1
ATOM 2844 C C . PRO B 1 147 ? 4.559 -13.078 -25.328 1 88.5 147 PRO B C 1
ATOM 2846 O O . PRO B 1 147 ? 4.406 -11.953 -25.812 1 88.5 147 PRO B O 1
ATOM 2849 N N . LEU B 1 148 ? 5.008 -14.141 -26.016 1 86 148 LEU B N 1
ATOM 2850 C CA . LEU B 1 148 ? 5.34 -14.039 -27.438 1 86 148 LEU B CA 1
ATOM 2851 C C . LEU B 1 148 ? 4.09 -13.758 -28.266 1 86 148 LEU B C 1
ATOM 2853 O O . LEU B 1 148 ? 4.156 -13.047 -29.266 1 86 148 LEU B O 1
ATOM 2857 N N . SER B 1 149 ? 2.998 -14.352 -27.922 1 88.38 149 SER B N 1
ATOM 2858 C CA . SER B 1 149 ? 1.674 -14.133 -28.5 1 88.38 149 SER B CA 1
ATOM 2859 C C . SER B 1 149 ? 0.641 -13.867 -27.406 1 88.38 149 SER B C 1
ATOM 2861 O O . SER B 1 149 ? 0.732 -14.43 -26.312 1 88.38 149 SER B O 1
ATOM 2863 N N . PRO B 1 150 ? -0.334 -13.078 -27.797 1 86 150 PRO B N 1
ATOM 2864 C CA . PRO B 1 150 ? -1.35 -12.797 -26.766 1 86 150 PRO B CA 1
ATOM 2865 C C . PRO B 1 150 ? -2.1 -14.047 -26.328 1 86 150 PRO B C 1
ATOM 2867 O O . PRO B 1 150 ? -2.371 -14.93 -27.141 1 86 150 PRO B O 1
ATOM 2870 N N . VAL B 1 151 ? -2.32 -14.133 -25.062 1 90.5 151 VAL B N 1
ATOM 2871 C CA . VAL B 1 151 ? -3.17 -15.18 -24.516 1 90.5 151 VAL B CA 1
ATOM 2872 C C . VAL B 1 151 ? -4.641 -14.797 -24.688 1 90.5 151 VAL B C 1
ATOM 2874 O O . VAL B 1 151 ? -5.062 -13.734 -24.219 1 90.5 151 VAL B O 1
ATOM 2877 N N . GLY B 1 152 ? -5.422 -15.641 -25.359 1 90.44 152 GLY B N 1
ATOM 2878 C CA . GLY B 1 152 ? -6.812 -15.328 -25.656 1 90.44 152 GLY B CA 1
ATOM 2879 C C . GLY B 1 152 ? -7.75 -15.648 -24.5 1 90.44 152 GLY B C 1
ATOM 2880 O O . GLY B 1 152 ? -7.496 -16.562 -23.719 1 90.44 152 GLY B O 1
ATOM 2881 N N . GLY B 1 153 ? -8.883 -14.953 -24.438 1 91.38 153 GLY B N 1
ATOM 2882 C CA . GLY B 1 153 ? -9.883 -15.164 -23.391 1 91.38 153 GLY B CA 1
ATOM 2883 C C . GLY B 1 153 ? -10.531 -16.531 -23.453 1 91.38 153 GLY B C 1
ATOM 2884 O O . GLY B 1 153 ? -10.977 -17.062 -22.438 1 91.38 153 GLY B O 1
ATOM 2885 N N . ASP B 1 154 ? -10.531 -17.109 -24.609 1 96.25 154 ASP B N 1
ATOM 2886 C CA . ASP B 1 154 ? -11.172 -18.406 -24.797 1 96.25 154 ASP B CA 1
ATOM 2887 C C . ASP B 1 154 ? -10.156 -19.547 -24.672 1 96.25 154 ASP B C 1
ATOM 2889 O O . ASP B 1 154 ? -10.516 -20.719 -24.734 1 96.25 154 ASP B O 1
ATOM 2893 N N . ASP B 1 155 ? -8.891 -19.203 -24.484 1 96.56 155 ASP B N 1
ATOM 2894 C CA . ASP B 1 155 ? -7.863 -20.234 -24.312 1 96.56 155 ASP B CA 1
ATOM 2895 C C . ASP B 1 155 ? -8.094 -21.031 -23.031 1 96.56 155 ASP B C 1
ATOM 2897 O O . ASP B 1 155 ? -8.594 -20.484 -22.047 1 96.56 155 ASP B O 1
ATOM 2901 N N . PRO B 1 156 ? -7.754 -22.328 -23.031 1 98.19 156 PRO B N 1
ATOM 2902 C CA . PRO B 1 156 ? -7.891 -23.109 -21.797 1 98.19 156 PRO B CA 1
ATOM 2903 C C . PRO B 1 156 ? -6.965 -22.625 -20.688 1 98.19 156 PRO B C 1
ATOM 2905 O O . PRO B 1 156 ? -5.812 -22.266 -20.953 1 98.19 156 PRO B O 1
ATOM 2908 N N . ALA B 1 157 ? -7.445 -22.547 -19.484 1 98.31 157 ALA B N 1
ATOM 2909 C CA . ALA B 1 157 ? -6.645 -22.031 -18.375 1 98.31 157 ALA B CA 1
ATOM 2910 C C . ALA B 1 157 ? -6.562 -23.062 -17.25 1 98.31 157 ALA B C 1
ATOM 2912 O O . ALA B 1 157 ? -5.469 -23.422 -16.797 1 98.31 157 ALA B O 1
ATOM 2913 N N . LEU B 1 158 ? -7.66 -23.562 -16.734 1 98.75 158 LEU B N 1
ATOM 2914 C CA . LEU B 1 158 ? -7.707 -24.484 -15.609 1 98.75 158 LEU B CA 1
ATOM 2915 C C . LEU B 1 158 ? -8.758 -25.562 -15.836 1 98.75 158 LEU B C 1
ATOM 2917 O O . LEU B 1 158 ? -9.961 -25.281 -15.82 1 98.75 158 LEU B O 1
ATOM 2921 N N . LEU B 1 159 ? -8.305 -26.781 -16.016 1 98.38 159 LEU B N 1
ATOM 2922 C CA . LEU B 1 159 ? -9.211 -27.891 -16.297 1 98.38 159 LEU B CA 1
ATOM 2923 C C . LEU B 1 159 ? -10.156 -27.547 -17.453 1 98.38 159 LEU B C 1
ATOM 2925 O O . LEU B 1 159 ? -9.711 -27.281 -18.562 1 98.38 159 LEU B O 1
ATOM 2929 N N . GLU B 1 160 ? -11.492 -27.391 -17.188 1 97.69 160 GLU B N 1
ATOM 2930 C CA . GLU B 1 160 ? -12.43 -27.125 -18.281 1 97.69 160 GLU B CA 1
ATOM 2931 C C . GLU B 1 160 ? -12.672 -25.641 -18.453 1 97.69 160 GLU B C 1
ATOM 2933 O O . GLU B 1 160 ? -13.367 -25.219 -19.391 1 97.69 160 GLU B O 1
ATOM 2938 N N . LEU B 1 161 ? -12.07 -24.797 -17.688 1 97.56 161 LEU B N 1
ATOM 2939 C CA . LEU B 1 161 ? -12.344 -23.359 -17.703 1 97.56 161 LEU B CA 1
ATOM 2940 C C . LEU B 1 161 ? -11.367 -22.641 -18.609 1 97.56 161 LEU B C 1
ATOM 2942 O O . LEU B 1 161 ? -10.164 -22.891 -18.562 1 97.56 161 LEU B O 1
ATOM 2946 N N . SER B 1 162 ? -11.93 -21.766 -19.375 1 98.19 162 SER B N 1
ATOM 2947 C CA . SER B 1 162 ? -11.109 -20.844 -20.156 1 98.19 162 SER B CA 1
ATOM 2948 C C . SER B 1 162 ? -10.586 -19.703 -19.281 1 98.19 162 SER B C 1
ATOM 2950 O O . SER B 1 162 ? -10.961 -19.594 -18.125 1 98.19 162 SER B O 1
ATOM 2952 N N . VAL B 1 163 ? -9.727 -18.938 -19.891 1 96.69 163 VAL B N 1
ATOM 2953 C CA . VAL B 1 163 ? -9.188 -17.766 -19.203 1 96.69 163 VAL B CA 1
ATOM 2954 C C . VAL B 1 163 ? -10.328 -16.875 -18.719 1 96.69 163 VAL B C 1
ATOM 2956 O O . VAL B 1 163 ? -10.422 -16.578 -17.516 1 96.69 163 VAL B O 1
ATOM 2959 N N . ASP B 1 164 ? -11.242 -16.516 -19.609 1 94.94 164 ASP B N 1
ATOM 2960 C CA . ASP B 1 164 ? -12.344 -15.625 -19.266 1 94.94 164 ASP B CA 1
ATOM 2961 C C . ASP B 1 164 ? -13.25 -16.25 -18.203 1 94.94 164 ASP B C 1
ATOM 2963 O O . ASP B 1 164 ? -13.695 -15.57 -17.281 1 94.94 164 ASP B O 1
ATOM 2967 N N . GLU B 1 165 ? -13.492 -17.484 -18.359 1 96.38 165 GLU B N 1
ATOM 2968 C CA . GLU B 1 165 ? -14.359 -18.172 -17.406 1 96.38 165 GLU B CA 1
ATOM 2969 C C . GLU B 1 165 ? -13.711 -18.25 -16.031 1 96.38 165 GLU B C 1
ATOM 2971 O O . GLU B 1 165 ? -14.391 -18.078 -15.008 1 96.38 165 GLU B O 1
ATOM 2976 N N . LEU B 1 166 ? -12.406 -18.516 -15.977 1 97.5 166 LEU B N 1
ATOM 2977 C CA . LEU B 1 166 ? -11.703 -18.625 -14.703 1 97.5 166 LEU B CA 1
ATOM 2978 C C . LEU B 1 166 ? -11.656 -17.266 -13.992 1 97.5 166 LEU B C 1
ATOM 2980 O O . LEU B 1 166 ? -11.898 -17.188 -12.789 1 97.5 166 LEU B O 1
ATOM 2984 N N . VAL B 1 167 ? -11.406 -16.219 -14.711 1 96.19 167 VAL B N 1
ATOM 2985 C CA . VAL B 1 167 ? -11.375 -14.867 -14.148 1 96.19 167 VAL B CA 1
ATOM 2986 C C . VAL B 1 167 ? -12.766 -14.5 -13.641 1 96.19 167 VAL B C 1
ATOM 2988 O O . VAL B 1 167 ? -12.914 -13.977 -12.531 1 96.19 167 VAL B O 1
ATOM 2991 N N . ALA B 1 168 ? -13.758 -14.812 -14.445 1 94.31 168 ALA B N 1
ATOM 2992 C CA . ALA B 1 168 ? -15.125 -14.531 -14.031 1 94.31 168 ALA B CA 1
ATOM 2993 C C . ALA B 1 168 ? -15.492 -15.312 -12.773 1 94.31 168 ALA B C 1
ATOM 2995 O O . ALA B 1 168 ? -16.141 -14.781 -11.867 1 94.31 168 ALA B O 1
ATOM 2996 N N . GLU B 1 169 ? -15.094 -16.547 -12.75 1 96.31 169 GLU B N 1
ATOM 2997 C CA . GLU B 1 169 ? -15.359 -17.375 -11.586 1 96.31 169 GLU B CA 1
ATOM 2998 C C . GLU B 1 169 ? -14.672 -16.812 -10.344 1 96.31 169 GLU B C 1
ATOM 3000 O O . GLU B 1 169 ? -15.273 -16.781 -9.258 1 96.31 169 GLU B O 1
ATOM 3005 N N . ALA B 1 170 ? -13.43 -16.406 -10.469 1 96.62 170 ALA B N 1
ATOM 3006 C CA . ALA B 1 170 ? -12.695 -15.82 -9.352 1 96.62 170 ALA B CA 1
ATOM 3007 C C . ALA B 1 170 ? -13.414 -14.594 -8.805 1 96.62 170 ALA B C 1
ATOM 3009 O O . ALA B 1 170 ? -13.562 -14.445 -7.59 1 96.62 170 ALA B O 1
ATOM 3010 N N . ARG B 1 171 ? -13.898 -13.727 -9.648 1 93.38 171 ARG B N 1
ATOM 3011 C CA . ARG B 1 171 ? -14.617 -12.516 -9.25 1 93.38 171 ARG B CA 1
ATOM 3012 C C . ARG B 1 171 ? -15.945 -12.859 -8.578 1 93.38 171 ARG B C 1
ATOM 3014 O O . ARG B 1 171 ? -16.297 -12.266 -7.559 1 93.38 171 ARG B O 1
ATOM 3021 N N . GLN B 1 172 ? -16.656 -13.797 -9.195 1 94.19 172 GLN B N 1
ATOM 3022 C CA . GLN B 1 172 ? -17.922 -14.219 -8.625 1 94.19 172 GLN B CA 1
ATOM 3023 C C . GLN B 1 172 ? -17.734 -14.82 -7.234 1 94.19 172 GLN B C 1
ATOM 3025 O O . GLN B 1 172 ? -18.531 -14.547 -6.324 1 94.19 172 GLN B O 1
ATOM 3030 N N . ARG B 1 173 ? -16.75 -15.633 -7.102 1 96.56 173 ARG B N 1
ATOM 3031 C CA . ARG B 1 173 ? -16.484 -16.25 -5.809 1 96.56 173 ARG B CA 1
ATOM 3032 C C . ARG B 1 173 ? -16.062 -15.219 -4.777 1 96.56 173 ARG B C 1
ATOM 3034 O O . ARG B 1 173 ? -16.422 -15.312 -3.602 1 96.56 173 ARG B O 1
ATOM 3041 N N . ALA B 1 174 ? -15.266 -14.242 -5.199 1 94.94 174 ALA B N 1
ATOM 3042 C CA . ALA B 1 174 ? -14.938 -13.148 -4.293 1 94.94 174 ALA B CA 1
ATOM 3043 C C . ALA B 1 174 ? -16.203 -12.508 -3.727 1 94.94 174 ALA B C 1
ATOM 3045 O O . ALA B 1 174 ? -16.297 -12.273 -2.52 1 94.94 174 ALA B O 1
ATOM 3046 N N . GLU B 1 175 ? -17.156 -12.25 -4.574 1 89.81 175 GLU B N 1
ATOM 3047 C CA . GLU B 1 175 ? -18.422 -11.68 -4.156 1 89.81 175 GLU B CA 1
ATOM 3048 C C . GLU B 1 175 ? -19.172 -12.625 -3.219 1 89.81 175 GLU B C 1
ATOM 3050 O O . GLU B 1 175 ? -19.656 -12.211 -2.16 1 89.81 175 GLU B O 1
ATOM 3055 N N . SER B 1 176 ? -19.266 -13.859 -3.623 1 94.94 176 SER B N 1
ATOM 3056 C CA . SER B 1 176 ? -20.016 -14.852 -2.852 1 94.94 176 SER B CA 1
ATOM 3057 C C . SER B 1 176 ? -19.406 -15.039 -1.466 1 94.94 176 SER B C 1
ATOM 3059 O O . SER B 1 176 ? -20.125 -15.312 -0.5 1 94.94 176 SER B O 1
ATOM 3061 N N . LEU B 1 177 ? -18.094 -14.914 -1.373 1 94.94 177 LEU B N 1
ATOM 3062 C CA . LEU B 1 177 ? -17.375 -15.102 -0.118 1 94.94 177 LEU B CA 1
ATOM 3063 C C . LEU B 1 177 ? -17.25 -13.789 0.643 1 94.94 177 LEU B C 1
ATOM 3065 O O . LEU B 1 177 ? -16.625 -13.734 1.705 1 94.94 177 LEU B O 1
ATOM 3069 N N . HIS B 1 178 ? -17.75 -12.68 0.077 1 92.31 178 HIS B N 1
ATOM 3070 C CA . HIS B 1 178 ? -17.797 -11.352 0.671 1 92.31 178 HIS B CA 1
ATOM 3071 C C . HIS B 1 178 ? -16.406 -10.805 0.921 1 92.31 178 HIS B C 1
ATOM 3073 O O . HIS B 1 178 ? -16.141 -10.211 1.971 1 92.31 178 HIS B O 1
ATOM 3079 N N . ILE B 1 179 ? -15.531 -11.148 0.01 1 93.44 179 ILE B N 1
ATOM 3080 C CA . ILE B 1 179 ? -14.203 -10.555 0.025 1 93.44 179 ILE B CA 1
ATOM 3081 C C . ILE B 1 179 ? -14.219 -9.234 -0.742 1 93.44 179 ILE B C 1
ATOM 3083 O O . ILE B 1 179 ? -14.688 -9.18 -1.884 1 93.44 179 ILE B O 1
ATOM 3087 N N . VAL B 1 180 ? -13.711 -8.188 -0.128 1 84.81 180 VAL B N 1
ATOM 3088 C CA . VAL B 1 180 ? -13.688 -6.887 -0.784 1 84.81 180 VAL B CA 1
ATOM 3089 C C . VAL B 1 180 ? -12.266 -6.324 -0.762 1 84.81 180 VAL B C 1
ATOM 3091 O O . VAL B 1 180 ? -11.359 -6.926 -0.175 1 84.81 180 VAL B O 1
ATOM 3094 N N . ARG B 1 181 ? -12.094 -5.297 -1.438 1 81.06 181 ARG B N 1
ATOM 3095 C CA . ARG B 1 181 ? -10.789 -4.652 -1.595 1 81.06 181 ARG B CA 1
ATOM 3096 C C . ARG B 1 181 ? -10.148 -4.379 -0.238 1 81.06 181 ARG B C 1
ATOM 3098 O O . ARG B 1 181 ? -10.828 -3.943 0.696 1 81.06 181 ARG B O 1
ATOM 3105 N N . ASP B 1 182 ? -8.922 -4.797 -0.068 1 74.88 182 ASP B N 1
ATOM 3106 C CA . ASP B 1 182 ? -8.047 -4.492 1.06 1 74.88 182 ASP B CA 1
ATOM 3107 C C . ASP B 1 182 ? -8.359 -5.387 2.256 1 74.88 182 ASP B C 1
ATOM 3109 O O . ASP B 1 182 ? -7.781 -5.219 3.332 1 74.88 182 ASP B O 1
ATOM 3113 N N . ASP B 1 183 ? -9.273 -6.309 1.995 1 85.38 183 ASP B N 1
ATOM 3114 C CA . ASP B 1 183 ? -9.445 -7.312 3.037 1 85.38 183 ASP B CA 1
ATOM 3115 C C . ASP B 1 183 ? -8.148 -8.07 3.295 1 85.38 183 ASP B C 1
ATOM 3117 O O . ASP B 1 183 ? -7.336 -8.25 2.385 1 85.38 183 ASP B O 1
ATOM 3121 N N . ARG B 1 184 ? -8 -8.406 4.508 1 89.31 184 ARG B N 1
ATOM 3122 C CA . ARG B 1 184 ? -6.973 -9.352 4.926 1 89.31 184 ARG B CA 1
ATOM 3123 C C . ARG B 1 184 ? -7.574 -10.727 5.203 1 89.31 184 ARG B C 1
ATOM 3125 O O . ARG B 1 184 ? -8.211 -10.93 6.238 1 89.31 184 ARG B O 1
ATOM 3132 N N . VAL B 1 185 ? -7.387 -11.656 4.277 1 95.44 185 VAL B N 1
ATOM 3133 C CA . VAL B 1 185 ? -8.117 -12.922 4.281 1 95.44 185 VAL B CA 1
ATOM 3134 C C . VAL B 1 185 ? -7.242 -14.023 4.879 1 95.44 185 VAL B C 1
ATOM 3136 O O . VAL B 1 185 ? -6.188 -14.352 4.332 1 95.44 185 VAL B O 1
ATOM 3139 N N . MET B 1 186 ? -7.641 -14.578 5.965 1 97.38 186 MET B N 1
ATOM 3140 C CA . MET B 1 186 ? -6.973 -15.766 6.484 1 97.38 186 MET B CA 1
ATOM 3141 C C . MET B 1 186 ? -7.637 -17.031 5.957 1 97.38 186 MET B C 1
ATOM 3143 O O . MET B 1 186 ? -8.852 -17.188 6.055 1 97.38 186 MET B O 1
ATOM 3147 N N . SER B 1 187 ? -6.871 -17.859 5.387 1 97.62 187 SER B N 1
ATOM 3148 C CA . SER B 1 187 ? -7.402 -19.094 4.793 1 97.62 187 SER B CA 1
ATOM 3149 C C . SER B 1 187 ? -6.637 -20.312 5.273 1 97.62 187 SER B C 1
ATOM 3151 O O . SER B 1 187 ? -5.41 -20.281 5.398 1 97.62 187 SER B O 1
ATOM 3153 N N . THR B 1 188 ? -7.328 -21.422 5.484 1 96.88 188 THR B N 1
ATOM 3154 C CA . THR B 1 188 ? -6.754 -22.734 5.75 1 96.88 188 THR B CA 1
ATOM 3155 C C . THR B 1 188 ? -7.199 -23.75 4.695 1 96.88 188 THR B C 1
ATOM 3157 O O . THR B 1 188 ? -7.066 -24.953 4.891 1 96.88 188 THR B O 1
ATOM 3160 N N . LEU B 1 189 ? -7.727 -23.25 3.594 1 96 189 LEU B N 1
ATOM 3161 C CA . LEU B 1 189 ? -8.242 -24.125 2.539 1 96 189 LEU B CA 1
ATOM 3162 C C . LEU B 1 189 ? -7.102 -24.844 1.833 1 96 189 LEU B C 1
ATOM 3164 O O . LEU B 1 189 ? -6.051 -24.25 1.574 1 96 189 LEU B O 1
ATOM 3168 N N . GLU B 1 190 ? -7.383 -26.109 1.556 1 95.44 190 GLU B N 1
ATOM 3169 C CA . GLU B 1 190 ? -6.488 -26.797 0.629 1 95.44 190 GLU B CA 1
ATOM 3170 C C . GLU B 1 190 ? -6.723 -26.344 -0.807 1 95.44 190 GLU B C 1
ATOM 3172 O O . GLU B 1 190 ? -7.852 -26.031 -1.19 1 95.44 190 GLU B O 1
ATOM 3177 N N . TRP B 1 191 ? -5.652 -26.281 -1.589 1 95.69 191 TRP B N 1
ATOM 3178 C CA . TRP B 1 191 ? -5.766 -25.797 -2.957 1 95.69 191 TRP B CA 1
ATOM 3179 C C . TRP B 1 191 ? -6.004 -26.938 -3.934 1 95.69 191 TRP B C 1
ATOM 3181 O O . TRP B 1 191 ? -5.289 -27.078 -4.93 1 95.69 191 TRP B O 1
ATOM 3191 N N . TRP B 1 192 ? -7.102 -27.688 -3.703 1 92.19 192 TRP B N 1
ATOM 3192 C CA . TRP B 1 192 ? -7.578 -28.641 -4.691 1 92.19 192 TRP B CA 1
ATOM 3193 C C . TRP B 1 192 ? -8.125 -27.938 -5.926 1 92.19 192 TRP B C 1
ATOM 3195 O O . TRP B 1 192 ? -8.688 -26.844 -5.82 1 92.19 192 TRP B O 1
ATOM 3205 N N . LEU B 1 193 ? -7.934 -28.562 -7.086 1 91.38 193 LEU B N 1
ATOM 3206 C CA . LEU B 1 193 ? -8.43 -27.969 -8.32 1 91.38 193 LEU B CA 1
ATOM 3207 C C . LEU B 1 193 ? -9.875 -28.391 -8.586 1 91.38 193 LEU B C 1
ATOM 3209 O O . LEU B 1 193 ? -10.242 -29.547 -8.344 1 91.38 193 LEU B O 1
ATOM 3213 N N . PRO B 1 194 ? -10.688 -27.531 -8.992 1 90.75 194 PRO B N 1
ATOM 3214 C CA . PRO B 1 194 ? -10.359 -26.125 -9.188 1 90.75 194 PRO B CA 1
ATOM 3215 C C . PRO B 1 194 ? -10.742 -25.266 -7.98 1 90.75 194 PRO B C 1
ATOM 3217 O O . PRO B 1 194 ? -10.18 -24.172 -7.797 1 90.75 194 PRO B O 1
ATOM 3220 N N . GLY B 1 195 ? -11.641 -25.844 -7.105 1 93.62 195 GLY B N 1
ATOM 3221 C CA . GLY B 1 195 ? -12.336 -25.047 -6.117 1 93.62 195 GLY B CA 1
ATOM 3222 C C . GLY B 1 195 ? -11.414 -24.453 -5.07 1 93.62 195 GLY B C 1
ATOM 3223 O O . GLY B 1 195 ? -11.531 -23.266 -4.734 1 93.62 195 GLY B O 1
ATOM 3224 N N . GLY B 1 196 ? -10.484 -25.219 -4.574 1 96.44 196 GLY B N 1
ATOM 3225 C CA . GLY B 1 196 ? -9.555 -24.734 -3.562 1 96.44 196 GLY B CA 1
ATOM 3226 C C . GLY B 1 196 ? -8.68 -23.594 -4.043 1 96.44 196 GLY B C 1
ATOM 3227 O O . GLY B 1 196 ? -8.461 -22.625 -3.312 1 96.44 196 GLY B O 1
ATOM 3228 N N . VAL B 1 197 ? -8.234 -23.688 -5.273 1 97.5 197 VAL B N 1
ATOM 3229 C CA . VAL B 1 197 ? -7.383 -22.656 -5.859 1 97.5 197 VAL B CA 1
ATOM 3230 C C . VAL B 1 197 ? -8.211 -21.406 -6.133 1 97.5 197 VAL B C 1
ATOM 3232 O O . VAL B 1 197 ? -7.75 -20.297 -5.887 1 97.5 197 VAL B O 1
ATOM 3235 N N . VAL B 1 198 ? -9.445 -21.609 -6.617 1 97.5 198 VAL B N 1
ATOM 3236 C CA . VAL B 1 198 ? -10.281 -20.469 -6.953 1 97.5 198 VAL B CA 1
ATOM 3237 C C . VAL B 1 198 ? -10.664 -19.719 -5.684 1 97.5 198 VAL B C 1
ATOM 3239 O O . VAL B 1 198 ? -10.43 -18.516 -5.57 1 97.5 198 VAL B O 1
ATOM 3242 N N . ASP B 1 199 ? -11.141 -20.359 -4.652 1 97.19 199 ASP B N 1
ATOM 3243 C CA . ASP B 1 199 ? -11.602 -19.719 -3.428 1 97.19 199 ASP B CA 1
ATOM 3244 C C . ASP B 1 199 ? -10.43 -19.234 -2.582 1 97.19 199 ASP B C 1
ATOM 3246 O O . ASP B 1 199 ? -10.453 -18.125 -2.061 1 97.19 199 ASP B O 1
ATOM 3250 N N . GLY B 1 200 ? -9.438 -20.016 -2.49 1 97.44 200 GLY B N 1
ATOM 3251 C CA . GLY B 1 200 ? -8.375 -19.766 -1.532 1 97.44 200 GLY B CA 1
ATOM 3252 C C . GLY B 1 200 ? -7.32 -18.797 -2.047 1 97.44 200 GLY B C 1
ATOM 3253 O O . GLY B 1 200 ? -6.531 -18.266 -1.268 1 97.44 200 GLY B O 1
ATOM 3254 N N . PHE B 1 201 ? -7.34 -18.594 -3.354 1 97.31 201 PHE B N 1
ATOM 3255 C CA . PHE B 1 201 ? -6.254 -17.797 -3.918 1 97.31 201 PHE B CA 1
ATOM 3256 C C . PHE B 1 201 ? -6.785 -16.797 -4.938 1 97.31 201 PHE B C 1
ATOM 3258 O O . PHE B 1 201 ? -6.773 -15.594 -4.695 1 97.31 201 PHE B O 1
ATOM 3265 N N . LEU B 1 202 ? -7.43 -17.203 -5.984 1 97.56 202 LEU B N 1
ATOM 3266 C CA . LEU B 1 202 ? -7.762 -16.328 -7.105 1 97.56 202 LEU B CA 1
ATOM 3267 C C . LEU B 1 202 ? -8.852 -15.336 -6.711 1 97.56 202 LEU B C 1
ATOM 3269 O O . LEU B 1 202 ? -8.844 -14.195 -7.168 1 97.56 202 LEU B O 1
ATOM 3273 N N . ALA B 1 203 ? -9.828 -15.789 -5.906 1 97.06 203 ALA B N 1
ATOM 3274 C CA . ALA B 1 203 ? -10.875 -14.883 -5.441 1 97.06 203 ALA B CA 1
ATOM 3275 C C . ALA B 1 203 ? -10.281 -13.727 -4.645 1 97.06 203 ALA B C 1
ATOM 3277 O O . ALA B 1 203 ? -10.742 -12.586 -4.754 1 97.06 203 ALA B O 1
ATOM 3278 N N . VAL B 1 204 ? -9.273 -14 -3.854 1 95.88 204 VAL B N 1
ATOM 3279 C CA . VAL B 1 204 ? -8.609 -12.992 -3.039 1 95.88 204 VAL B CA 1
ATOM 3280 C C . VAL B 1 204 ? -7.949 -11.953 -3.941 1 95.88 204 VAL B C 1
ATOM 3282 O O . VAL B 1 204 ? -8.094 -10.75 -3.719 1 95.88 204 VAL B O 1
ATOM 3285 N N . LEU B 1 205 ? -7.219 -12.406 -4.984 1 94.25 205 LEU B N 1
ATOM 3286 C CA . LEU B 1 205 ? -6.586 -11.5 -5.938 1 94.25 205 LEU B CA 1
ATOM 3287 C C . LEU B 1 205 ? -7.633 -10.68 -6.684 1 94.25 205 LEU B C 1
ATOM 3289 O O . LEU B 1 205 ? -7.453 -9.469 -6.879 1 94.25 205 LEU B O 1
ATOM 3293 N N . ALA B 1 206 ? -8.711 -11.359 -7.086 1 92.62 206 ALA B N 1
ATOM 3294 C CA . ALA B 1 206 ? -9.758 -10.703 -7.863 1 92.62 206 ALA B CA 1
ATOM 3295 C C . ALA B 1 206 ? -10.359 -9.523 -7.09 1 92.62 206 ALA B C 1
ATOM 3297 O O . ALA B 1 206 ? -10.742 -8.516 -7.688 1 92.62 206 ALA B O 1
ATOM 3298 N N . ALA B 1 207 ? -10.414 -9.656 -5.781 1 90.31 207 ALA B N 1
ATOM 3299 C CA . ALA B 1 207 ? -10.992 -8.625 -4.926 1 90.31 207 ALA B CA 1
ATOM 3300 C C . ALA B 1 207 ? -9.953 -7.559 -4.578 1 90.31 207 ALA B C 1
ATOM 3302 O O . ALA B 1 207 ? -10.266 -6.574 -3.904 1 90.31 207 ALA B O 1
ATOM 3303 N N . GLN B 1 208 ? -8.68 -7.797 -5.012 1 86.56 208 GLN B N 1
ATOM 3304 C CA . GLN B 1 208 ? -7.562 -6.93 -4.645 1 86.56 208 GLN B CA 1
ATOM 3305 C C . GLN B 1 208 ? -7.359 -6.906 -3.133 1 86.56 208 GLN B C 1
ATOM 3307 O O . GLN B 1 208 ? -7.129 -5.848 -2.549 1 86.56 208 GLN B O 1
ATOM 3312 N N . ALA B 1 209 ? -7.609 -8.039 -2.574 1 89.19 209 ALA B N 1
ATOM 3313 C CA . ALA B 1 209 ? -7.348 -8.281 -1.158 1 89.19 209 ALA B CA 1
ATOM 3314 C C . ALA B 1 209 ? -5.965 -8.898 -0.955 1 89.19 209 ALA B C 1
ATOM 3316 O O . ALA B 1 209 ? -5.109 -8.828 -1.84 1 89.19 209 ALA B O 1
ATOM 3317 N N . SER B 1 210 ? -5.641 -9.32 0.24 1 91.69 210 SER B N 1
ATOM 3318 C CA . SER B 1 210 ? -4.395 -10.008 0.569 1 91.69 210 SER B CA 1
ATOM 3319 C C . SER B 1 210 ? -4.66 -11.289 1.347 1 91.69 210 SER B C 1
ATOM 3321 O O . SER B 1 210 ? -5.703 -11.43 1.989 1 91.69 210 SER B O 1
ATOM 3323 N N . LEU B 1 211 ? -3.734 -12.211 1.194 1 96.06 211 LEU B N 1
ATOM 3324 C CA . LEU B 1 211 ? -3.949 -13.562 1.707 1 96.06 211 LEU B CA 1
ATOM 3325 C C . LEU B 1 211 ? -2.967 -13.883 2.828 1 96.06 211 LEU B C 1
ATOM 3327 O O . LEU B 1 211 ? -1.76 -13.68 2.678 1 96.06 211 LEU B O 1
ATOM 3331 N N . VAL B 1 212 ? -3.508 -14.297 3.934 1 96.5 212 VAL B N 1
ATOM 3332 C CA . VAL B 1 212 ? -2.771 -14.984 4.988 1 96.5 212 VAL B CA 1
ATOM 3333 C C . VAL B 1 212 ? -3.135 -16.469 4.988 1 96.5 212 VAL B C 1
ATOM 3335 O O . VAL B 1 212 ? -4.18 -16.859 5.52 1 96.5 212 VAL B O 1
ATOM 3338 N N . HIS B 1 213 ? -2.316 -17.312 4.387 1 97.56 213 HIS B N 1
ATOM 3339 C CA . HIS B 1 213 ? -2.596 -18.734 4.332 1 97.56 213 HIS B CA 1
ATOM 3340 C C . HIS B 1 213 ? -1.875 -19.484 5.453 1 97.56 213 HIS B C 1
ATOM 3342 O O . HIS B 1 213 ? -0.678 -19.281 5.668 1 97.56 213 HIS B O 1
ATOM 3348 N N . CYS B 1 214 ? -2.584 -20.344 6.086 1 97.06 214 CYS B N 1
ATOM 3349 C CA . CYS B 1 214 ? -2.027 -21.141 7.172 1 97.06 214 CYS B CA 1
ATOM 3350 C C . CYS B 1 214 ? -2.033 -22.625 6.816 1 97.06 214 CYS B C 1
ATOM 3352 O O . CYS B 1 214 ? -3.096 -23.25 6.738 1 97.06 214 CYS B O 1
ATOM 3354 N N . THR B 1 215 ? -0.884 -23.125 6.562 1 95.25 215 THR B N 1
ATOM 3355 C CA . THR B 1 215 ? -0.697 -24.562 6.406 1 95.25 215 THR B CA 1
ATOM 3356 C C . THR B 1 215 ? -0.454 -25.234 7.758 1 95.25 215 THR B C 1
ATOM 3358 O O . THR B 1 215 ? 0.269 -24.688 8.602 1 95.25 215 THR B O 1
ATOM 3361 N N . ASN B 1 216 ? -1.04 -26.453 7.988 1 94.88 216 ASN B N 1
ATOM 3362 C CA . ASN B 1 216 ? -0.94 -27.156 9.266 1 94.88 216 ASN B CA 1
ATOM 3363 C C . ASN B 1 216 ? -1.304 -26.25 10.43 1 94.88 216 ASN B C 1
ATOM 3365 O O . ASN B 1 216 ? -0.544 -26.125 11.398 1 94.88 216 ASN B O 1
ATOM 3369 N N . PRO B 1 217 ? -2.523 -25.672 10.391 1 95.44 217 PRO B N 1
ATOM 3370 C CA . PRO B 1 217 ? -2.865 -24.656 11.383 1 95.44 217 PRO B CA 1
ATOM 3371 C C . PRO B 1 217 ? -2.941 -25.219 12.805 1 95.44 217 PRO B C 1
ATOM 3373 O O . PRO B 1 217 ? -3.521 -26.281 13.016 1 95.44 217 PRO B O 1
ATOM 3376 N N . ASP B 1 218 ? -2.32 -24.578 13.688 1 95.62 218 ASP B N 1
ATOM 3377 C CA . ASP B 1 218 ? -2.461 -24.797 15.125 1 95.62 218 ASP B CA 1
ATOM 3378 C C . ASP B 1 218 ? -3.592 -23.953 15.703 1 95.62 218 ASP B C 1
ATOM 3380 O O . ASP B 1 218 ? -3.477 -22.719 15.797 1 95.62 218 ASP B O 1
ATOM 3384 N N . PRO B 1 219 ? -4.609 -24.609 16.125 1 94.06 219 PRO B N 1
ATOM 3385 C CA . PRO B 1 219 ? -5.77 -23.859 16.625 1 94.06 219 PRO B CA 1
ATOM 3386 C C . PRO B 1 219 ? -5.406 -22.906 17.766 1 94.06 219 PRO B C 1
ATOM 3388 O O . PRO B 1 219 ? -6.055 -21.859 17.922 1 94.06 219 PRO B O 1
ATOM 3391 N N . GLN B 1 220 ? -4.387 -23.141 18.484 1 93.81 220 GLN B N 1
ATOM 3392 C CA . GLN B 1 220 ? -4.004 -22.312 19.625 1 93.81 220 GLN B CA 1
ATOM 3393 C C . GLN B 1 220 ? -3.393 -20.984 19.172 1 93.81 220 GLN B C 1
ATOM 3395 O O . GLN B 1 220 ? -3.293 -20.047 19.953 1 93.81 220 GLN B O 1
ATOM 3400 N N . LYS B 1 221 ? -3.029 -20.938 17.953 1 92.88 221 LYS B N 1
ATOM 3401 C CA . LYS B 1 221 ? -2.316 -19.75 17.469 1 92.88 221 LYS B CA 1
ATOM 3402 C C . LYS B 1 221 ? -3.24 -18.844 16.656 1 92.88 221 LYS B C 1
ATOM 3404 O O . LYS B 1 221 ? -2.893 -17.703 16.359 1 92.88 221 LYS B O 1
ATOM 3409 N N . LEU B 1 222 ? -4.418 -19.359 16.328 1 92.5 222 LEU B N 1
ATOM 3410 C CA . LEU B 1 222 ? -5.234 -18.703 15.32 1 92.5 222 LEU B CA 1
ATOM 3411 C C . LEU B 1 222 ? -5.781 -17.375 15.844 1 92.5 222 LEU B C 1
ATOM 3413 O O . LEU B 1 222 ? -5.863 -16.391 15.102 1 92.5 222 LEU B O 1
ATOM 3417 N N . ASP B 1 223 ? -6.133 -17.266 17.109 1 89 223 ASP B N 1
ATOM 3418 C CA . ASP B 1 223 ? -6.668 -16.031 17.672 1 89 223 ASP B CA 1
ATOM 3419 C C . ASP B 1 223 ? -5.629 -14.914 17.625 1 89 223 ASP B C 1
ATOM 3421 O O . ASP B 1 223 ? -5.926 -13.805 17.172 1 89 223 ASP B O 1
ATOM 3425 N N . GLN B 1 224 ? -4.488 -15.258 18.094 1 86.56 224 GLN B N 1
ATOM 3426 C CA . GLN B 1 224 ? -3.406 -14.281 18.062 1 86.56 224 GLN B CA 1
ATOM 3427 C C . GLN B 1 224 ? -3.064 -13.875 16.625 1 86.56 224 GLN B C 1
ATOM 3429 O O . GLN B 1 224 ? -2.773 -12.703 16.359 1 86.56 224 GLN B O 1
ATOM 3434 N N . ARG B 1 225 ? -3.109 -14.805 15.695 1 90.44 225 ARG B N 1
ATOM 3435 C CA . ARG B 1 225 ? -2.818 -14.516 14.297 1 90.44 225 ARG B CA 1
ATOM 3436 C C . ARG B 1 225 ? -3.852 -13.562 13.703 1 90.44 225 ARG B C 1
ATOM 3438 O O . ARG B 1 225 ? -3.502 -12.648 12.953 1 90.44 225 ARG B O 1
ATOM 3445 N N . ARG B 1 226 ? -5.105 -13.773 14.016 1 88.5 226 ARG B N 1
ATOM 3446 C CA . 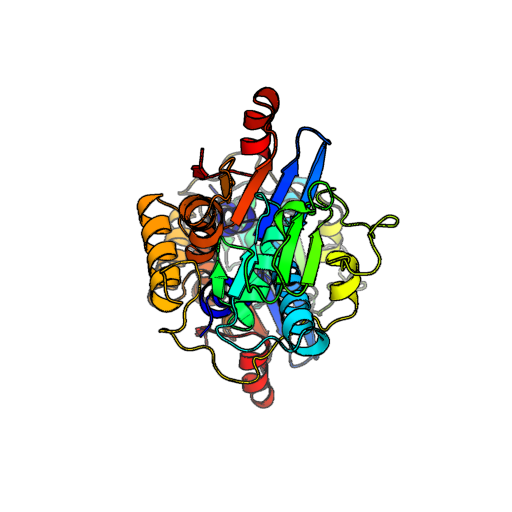ARG B 1 226 ? -6.176 -12.883 13.562 1 88.5 226 ARG B CA 1
ATOM 3447 C C . ARG B 1 226 ? -5.895 -11.438 13.977 1 88.5 226 ARG B C 1
ATOM 3449 O O . ARG B 1 226 ? -6.066 -10.516 13.172 1 88.5 226 ARG B O 1
ATOM 3456 N N . PHE B 1 227 ? -5.449 -11.367 15.164 1 80 227 PHE B N 1
ATOM 3457 C CA . PHE B 1 227 ? -5.176 -10.047 15.703 1 80 227 PHE B CA 1
ATOM 3458 C C . PHE B 1 227 ? -3.938 -9.438 15.055 1 80 227 PHE B C 1
ATOM 3460 O O . PHE B 1 227 ? -3.988 -8.328 14.523 1 80 227 PHE B O 1
ATOM 3467 N N . ASP B 1 228 ? -2.863 -10.211 14.969 1 77.31 228 ASP B N 1
ATOM 3468 C CA . ASP B 1 228 ? -1.58 -9.719 14.477 1 77.31 228 ASP B CA 1
ATOM 3469 C C . ASP B 1 228 ? -1.675 -9.328 13 1 77.31 228 ASP B C 1
ATOM 3471 O O . ASP B 1 228 ? -1.074 -8.344 12.578 1 77.31 228 ASP B O 1
ATOM 3475 N N . GLU B 1 229 ? -2.432 -10.141 12.25 1 85.44 229 GLU B N 1
ATOM 3476 C CA . GLU B 1 229 ? -2.504 -9.945 10.805 1 85.44 229 GLU B CA 1
ATOM 3477 C C . GLU B 1 229 ? -3.703 -9.078 10.43 1 85.44 229 GLU B C 1
ATOM 3479 O O . GLU B 1 229 ? -3.941 -8.82 9.25 1 85.44 229 GLU B O 1
ATOM 3484 N N . ARG B 1 230 ? -4.527 -8.672 11.398 1 80.12 230 ARG B N 1
ATOM 3485 C CA . ARG B 1 230 ? -5.691 -7.824 11.18 1 80.12 230 ARG B CA 1
ATOM 3486 C C . ARG B 1 230 ? -6.637 -8.445 10.156 1 80.12 230 ARG B C 1
ATOM 3488 O O . ARG B 1 230 ? -7.027 -7.797 9.188 1 80.12 230 ARG B O 1
ATOM 3495 N N . ILE B 1 231 ? -7 -9.711 10.469 1 89.75 231 ILE B N 1
ATOM 3496 C CA . ILE B 1 231 ? -7.82 -10.5 9.562 1 89.75 231 ILE B CA 1
ATOM 3497 C C . ILE B 1 231 ? -9.234 -9.914 9.5 1 89.75 231 ILE B C 1
ATOM 3499 O O . ILE B 1 231 ? -9.836 -9.617 10.531 1 89.75 231 ILE B O 1
ATOM 3503 N N . SER B 1 232 ? -9.711 -9.703 8.312 1 87.75 232 SER B N 1
ATOM 3504 C CA . SER B 1 232 ? -11.062 -9.172 8.156 1 87.75 232 SER B CA 1
ATOM 3505 C C . SER B 1 232 ? -12.016 -10.219 7.594 1 87.75 232 SER B C 1
ATOM 3507 O O . SER B 1 232 ? -13.234 -10.078 7.703 1 87.75 232 SER B O 1
ATOM 3509 N N . VAL B 1 233 ? -11.531 -11.273 6.941 1 93.44 233 VAL B N 1
ATOM 3510 C CA . VAL B 1 233 ? -12.289 -12.375 6.359 1 93.44 233 VAL B CA 1
ATOM 3511 C C . VAL B 1 233 ? -11.57 -13.703 6.629 1 93.44 233 VAL B C 1
ATOM 3513 O O . VAL B 1 233 ? -10.336 -13.75 6.652 1 93.44 233 VAL B O 1
ATOM 3516 N N . GLU B 1 234 ? -12.281 -14.742 6.887 1 95.38 234 GLU B N 1
ATOM 3517 C CA . GLU B 1 234 ? -11.688 -16.062 7.07 1 95.38 234 GLU B CA 1
ATOM 3518 C C . GLU B 1 234 ? -12.336 -17.094 6.148 1 95.38 234 GLU B C 1
ATOM 3520 O O . GLU B 1 234 ? -13.555 -17.078 5.949 1 95.38 234 GLU B O 1
ATOM 3525 N N . LEU B 1 235 ? -11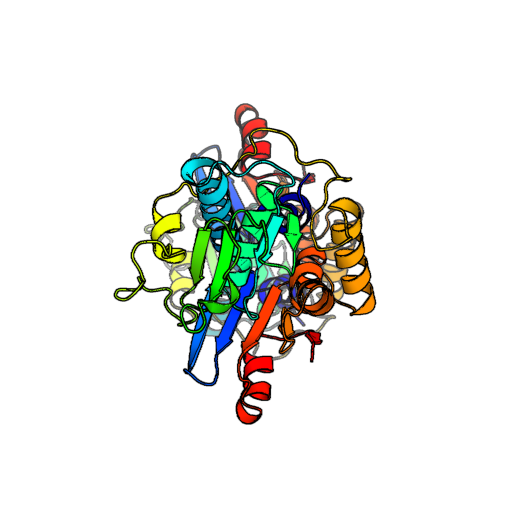.492 -17.844 5.57 1 94.19 235 LEU B N 1
ATOM 3526 C CA . LEU B 1 235 ? -11.906 -18.969 4.742 1 94.19 235 LEU B CA 1
ATOM 3527 C C . LEU B 1 235 ? -11.461 -20.297 5.359 1 94.19 235 LEU B C 1
ATOM 3529 O O . LEU B 1 235 ? -10.258 -20.531 5.535 1 94.19 235 LEU B O 1
ATOM 3533 N N . ASN B 1 236 ? -12.414 -21.109 5.734 1 90.38 236 ASN B N 1
ATOM 3534 C CA . ASN B 1 236 ? -12.078 -22.375 6.375 1 90.38 236 ASN B CA 1
ATOM 3535 C C . ASN B 1 236 ? -12.867 -23.531 5.77 1 90.38 236 ASN B C 1
ATOM 3537 O O . ASN B 1 236 ? -13.969 -23.344 5.254 1 90.38 236 ASN B O 1
#

pLDDT: mean 91.91, std 8.87, range [47.41, 98.88]

Nearest PDB structures (foldseek):
  3b7w-assembly1_A  TM=7.731E-01  e=2.806E-09  Homo sapiens
  8rwj-assembly1_D  TM=7.647E-01  e=1.805E-09  Saccharomyces cerevisiae SK1
  1ry2-assembly1_A  TM=7.543E-01  e=4.647E-09  Saccharomyces cerevisiae
  8u2u-assembly1_A  TM=7.691E-01  e=5.255E-07  Leishmania infantum
  8sf3-assembly1_A  TM=7.466E-01  e=7.202E-07  Leishmania infantum

Secondary structure (DSSP, 8-state):
--HHHHHHHHHHHT-SS--SEEEEETTTTEEEEE-HHHHHHHHHHHHHIIIIIT-PPTT-EEEE---S-HHHHHHHHHHHHTT-EEES--TT-SEEEEETT-GGGGTTSSEEEEE--SSS-PPPSS--TTEEEHHHHHTTS-S----SSPPPTTSEEETTEEHHHHHHHHHHHHHHTT--TT-EEEE-----TTHHHIIIIIHHHHTT-EEEEEES--HHHHHHHHHHTT--EEE-/--HHHHHHHHHHHT-SS--SEEEEETTTTEEEEE-HHHHHHHHHHHHHIIIIIT-PPTT-EEEE---S-HHHHHHHHHHHHTT-EEES--TT-SEEEEETT-GGGGTTSSEEEEE--STT-PPPSS--TTEEEHHHHHTTS-S----SSPPPTTSEEETTEEHHHHHHHHHHHHHHTT--TT-EEEE-----TTHHHIIIIIHHHHTT-EEEEEES--HHHHHHHHHHTT--EEE-